Protein AF-V4A377-F1 (afdb_monomer)

Structure (mmCIF, N/CA/C/O backbone):
data_AF-V4A377-F1
#
_entry.id   AF-V4A377-F1
#
loop_
_atom_site.group_PDB
_atom_site.id
_atom_site.type_symbol
_atom_site.label_atom_id
_atom_site.label_alt_id
_atom_site.label_comp_id
_atom_site.label_asym_id
_atom_site.label_entity_id
_atom_site.label_seq_id
_atom_site.pdbx_PDB_ins_code
_atom_site.Cartn_x
_atom_site.Cartn_y
_atom_site.Cartn_z
_atom_site.occupancy
_atom_site.B_iso_or_equiv
_atom_site.auth_seq_id
_atom_site.auth_comp_id
_atom_site.auth_asym_id
_atom_site.auth_atom_id
_atom_site.pdbx_PDB_model_num
ATOM 1 N N . MET A 1 1 ? 48.666 31.584 -7.921 1.00 54.31 1 MET A N 1
ATOM 2 C CA . MET A 1 1 ? 50.015 31.845 -7.358 1.00 54.31 1 MET A CA 1
ATOM 3 C C . MET A 1 1 ? 50.424 33.333 -7.419 1.00 54.31 1 MET A C 1
ATOM 5 O O . MET A 1 1 ? 51.593 33.627 -7.594 1.00 54.31 1 MET A O 1
ATOM 9 N N . ASN A 1 2 ? 49.502 34.284 -7.195 1.00 49.69 2 ASN A N 1
ATOM 10 C CA . ASN A 1 2 ? 49.826 35.721 -7.065 1.00 49.69 2 ASN A CA 1
ATOM 11 C C . ASN A 1 2 ? 49.189 36.402 -5.831 1.00 49.69 2 ASN A C 1
ATOM 13 O O . ASN A 1 2 ? 49.461 37.567 -5.582 1.00 49.69 2 ASN A O 1
ATOM 17 N N . GLU A 1 3 ? 48.431 35.682 -4.994 1.00 48.03 3 GLU A N 1
ATOM 18 C CA . GLU A 1 3 ? 47.852 36.238 -3.751 1.00 48.03 3 GLU A CA 1
ATOM 19 C C . GLU A 1 3 ? 48.694 35.988 -2.489 1.00 48.03 3 GLU A C 1
ATOM 21 O O . GLU A 1 3 ? 48.478 36.624 -1.462 1.00 48.03 3 GLU A O 1
ATOM 26 N N . ILE A 1 4 ? 49.712 35.124 -2.554 1.00 55.25 4 ILE A N 1
ATOM 27 C CA . ILE A 1 4 ? 50.586 34.836 -1.398 1.00 55.25 4 ILE A CA 1
ATOM 28 C C . ILE A 1 4 ? 51.731 35.863 -1.283 1.00 55.25 4 ILE A C 1
ATOM 30 O O . ILE A 1 4 ? 52.321 36.028 -0.219 1.00 55.25 4 ILE A O 1
ATOM 34 N N . ARG A 1 5 ? 52.007 36.646 -2.337 1.00 51.47 5 ARG A N 1
ATOM 35 C CA . ARG A 1 5 ? 53.122 37.611 -2.352 1.00 51.47 5 ARG A CA 1
ATOM 36 C C . ARG A 1 5 ? 52.770 39.010 -1.828 1.00 51.47 5 ARG A C 1
ATOM 38 O O . ARG A 1 5 ? 53.684 39.784 -1.583 1.00 51.47 5 ARG A O 1
ATOM 45 N N . ILE A 1 6 ? 51.486 39.317 -1.614 1.00 53.59 6 ILE A N 1
ATOM 46 C CA . ILE A 1 6 ? 51.033 40.638 -1.128 1.00 53.59 6 ILE A CA 1
ATOM 47 C C . ILE A 1 6 ? 50.918 40.682 0.407 1.00 53.59 6 ILE A C 1
ATOM 49 O O . ILE A 1 6 ? 51.145 41.731 1.007 1.00 53.59 6 ILE A O 1
ATOM 53 N N . LYS A 1 7 ? 50.667 39.546 1.078 1.00 53.47 7 LYS A N 1
ATOM 54 C CA . LYS A 1 7 ? 50.626 39.508 2.554 1.00 53.47 7 LYS A CA 1
ATOM 55 C C . LYS A 1 7 ? 52.013 39.640 3.202 1.00 53.47 7 LYS A C 1
ATOM 57 O O . LYS A 1 7 ? 52.127 40.293 4.230 1.00 53.47 7 LYS A O 1
ATOM 62 N N . GLY A 1 8 ? 53.074 39.141 2.560 1.00 50.66 8 GLY A N 1
ATOM 63 C CA . GLY A 1 8 ? 54.444 39.221 3.096 1.00 50.66 8 GLY A CA 1
ATOM 64 C C . GLY A 1 8 ? 55.097 40.612 3.050 1.00 50.66 8 GLY A C 1
ATOM 65 O O . GLY A 1 8 ? 56.035 40.872 3.801 1.00 50.66 8 GLY A O 1
ATOM 66 N N . THR A 1 9 ? 54.610 41.527 2.203 1.00 54.16 9 THR A N 1
ATOM 67 C CA . THR A 1 9 ? 55.175 42.885 2.055 1.00 54.16 9 THR A CA 1
ATOM 68 C C . THR A 1 9 ? 54.474 43.953 2.895 1.00 54.16 9 THR A C 1
ATOM 70 O O . THR A 1 9 ? 55.063 45.005 3.127 1.00 54.16 9 THR A O 1
ATOM 73 N N . MET A 1 10 ? 53.256 43.709 3.398 1.00 50.56 10 MET A N 1
ATOM 74 C CA . MET A 1 10 ? 52.607 44.649 4.326 1.00 50.56 10 MET A CA 1
ATOM 75 C C . MET A 1 10 ? 53.106 44.498 5.768 1.00 50.56 10 MET A C 1
ATOM 77 O O . MET A 1 10 ? 53.280 45.504 6.453 1.00 50.56 10 MET A O 1
ATOM 81 N N . GLU A 1 11 ? 53.417 43.279 6.220 1.00 53.97 11 GLU A N 1
ATOM 82 C CA . GLU A 1 11 ? 53.974 43.070 7.568 1.00 53.97 11 GLU A CA 1
ATOM 83 C C . GLU A 1 11 ? 55.398 43.629 7.709 1.00 53.97 11 GLU A C 1
ATOM 85 O O . GLU A 1 11 ? 55.758 44.151 8.762 1.00 53.97 11 GLU A O 1
ATOM 90 N N . THR A 1 12 ? 56.189 43.640 6.632 1.00 55.03 12 THR A N 1
ATOM 91 C CA . THR A 1 12 ? 57.558 44.183 6.651 1.00 55.03 12 THR A CA 1
ATOM 92 C C . THR A 1 12 ? 57.640 45.705 6.471 1.00 55.03 12 THR A C 1
ATOM 94 O O . THR A 1 12 ? 58.653 46.298 6.843 1.00 55.03 12 THR A O 1
ATOM 97 N N . LEU A 1 13 ? 56.583 46.367 5.979 1.00 50.69 13 LEU A N 1
ATOM 98 C CA . LEU A 1 13 ? 56.498 47.837 5.921 1.00 50.69 13 LEU A CA 1
ATOM 99 C C . LEU A 1 13 ? 55.871 48.459 7.181 1.00 50.69 13 LEU A C 1
ATOM 101 O O . LEU A 1 13 ? 56.212 49.591 7.521 1.00 50.69 13 LEU A O 1
ATOM 105 N N . ALA A 1 14 ? 55.049 47.718 7.932 1.00 53.31 14 ALA A N 1
ATOM 106 C CA . ALA A 1 14 ? 54.506 48.174 9.217 1.00 53.31 14 ALA A CA 1
ATOM 107 C C . ALA A 1 14 ? 55.534 48.155 10.371 1.00 53.31 14 ALA A C 1
ATOM 109 O O . ALA A 1 14 ? 55.341 48.827 11.378 1.00 53.31 14 ALA A O 1
ATOM 110 N N . GLN A 1 15 ? 56.653 47.435 10.229 1.00 52.50 15 GLN A N 1
ATOM 111 C CA . GLN A 1 15 ? 57.696 47.338 11.263 1.00 52.50 15 GLN A CA 1
ATOM 112 C C . GLN A 1 15 ? 58.808 48.397 11.171 1.00 52.50 15 GLN A C 1
ATOM 114 O O . GLN A 1 15 ? 59.704 48.406 12.014 1.00 52.50 15 GLN A O 1
ATOM 119 N N . LYS A 1 16 ? 58.784 49.301 10.178 1.00 51.59 16 LYS A N 1
ATOM 120 C CA . LYS A 1 16 ? 59.882 50.263 9.944 1.00 51.59 16 LYS A CA 1
ATOM 121 C C . LYS A 1 16 ? 59.512 51.744 9.999 1.00 51.59 16 LYS A C 1
ATOM 123 O O . LYS A 1 16 ? 60.368 52.585 9.734 1.00 51.59 16 LYS A O 1
ATOM 128 N N . GLN A 1 17 ? 58.292 52.088 10.395 1.00 49.69 17 GLN A N 1
ATOM 129 C CA . GLN A 1 17 ? 57.905 53.471 10.671 1.00 49.69 17 GLN A CA 1
ATOM 130 C C . GLN A 1 17 ? 57.091 53.516 11.969 1.00 49.69 17 GLN A C 1
ATOM 132 O O . GLN A 1 17 ? 56.207 52.693 12.155 1.00 49.69 17 GLN A O 1
ATOM 137 N N . PHE A 1 18 ? 57.400 54.489 12.834 1.00 49.12 18 PHE A N 1
ATOM 138 C CA . PHE A 1 18 ? 56.822 54.753 14.165 1.00 49.12 18 PHE A CA 1
ATOM 139 C C . PHE A 1 18 ? 57.472 54.080 15.388 1.00 49.12 18 PHE A C 1
ATOM 141 O O . PHE A 1 18 ? 56.803 53.566 16.273 1.00 49.12 18 PHE A O 1
ATOM 148 N N . THR A 1 19 ? 58.782 54.270 15.558 1.00 51.03 19 THR A N 1
ATOM 149 C CA . THR A 1 19 ? 59.343 54.553 16.894 1.00 51.03 19 THR A CA 1
ATOM 150 C C . THR A 1 19 ? 59.377 56.068 17.113 1.00 51.03 19 THR A C 1
ATOM 152 O O . THR A 1 19 ? 60.440 56.670 17.252 1.00 51.03 19 THR A O 1
ATOM 155 N N . ARG A 1 20 ? 58.209 56.721 17.076 1.00 54.28 20 ARG A N 1
ATOM 156 C CA . ARG A 1 20 ? 58.044 58.020 17.739 1.00 54.28 20 ARG A CA 1
ATOM 157 C C . ARG A 1 20 ? 57.694 57.674 19.179 1.00 54.28 20 ARG A C 1
ATOM 159 O O . ARG A 1 20 ? 56.610 57.163 19.434 1.00 54.28 20 ARG A O 1
ATOM 166 N N . THR A 1 21 ? 58.635 57.865 20.097 1.00 53.59 21 THR A N 1
ATOM 167 C CA . THR A 1 21 ? 58.317 57.888 21.526 1.00 53.59 21 THR A CA 1
ATOM 168 C C . THR A 1 21 ? 57.253 58.966 21.723 1.00 53.59 21 THR A C 1
ATOM 170 O O . THR A 1 21 ? 57.537 60.115 21.364 1.00 53.59 21 THR A O 1
ATOM 173 N N . PRO A 1 22 ? 56.044 58.620 22.198 1.00 54.28 22 PRO A N 1
ATOM 174 C CA . PRO A 1 22 ? 55.003 59.610 22.420 1.00 54.28 22 PRO A CA 1
ATOM 175 C C . PRO A 1 22 ? 55.551 60.671 23.369 1.00 54.28 22 PRO A C 1
ATOM 177 O O . PRO A 1 22 ? 56.284 60.346 24.312 1.00 54.28 22 PRO A O 1
ATOM 180 N N . SER A 1 23 ? 55.246 61.940 23.102 1.00 58.62 23 SER A N 1
ATOM 181 C CA . SER A 1 23 ? 55.572 63.000 24.058 1.00 58.62 23 SER A CA 1
ATOM 182 C C . SER A 1 23 ? 54.939 62.650 25.415 1.00 58.62 23 SER A C 1
ATOM 184 O O . SER A 1 23 ? 53.958 61.900 25.482 1.00 58.62 23 SER A O 1
ATOM 186 N N . SER A 1 24 ? 55.491 63.144 26.528 1.00 68.38 24 SER A N 1
ATOM 187 C CA . SER A 1 24 ? 54.938 62.842 27.860 1.00 68.38 24 SER A CA 1
ATOM 188 C C . SER A 1 24 ? 53.442 63.170 27.962 1.00 68.38 24 SER A C 1
ATOM 190 O O . SER A 1 24 ? 52.718 62.489 28.681 1.00 68.38 24 SER A O 1
ATOM 192 N N . GLU A 1 25 ? 52.977 64.159 27.198 1.00 69.56 25 GLU A N 1
ATOM 193 C CA . GLU A 1 25 ? 51.569 64.546 27.089 1.00 69.56 25 GLU A CA 1
ATOM 194 C C . GLU A 1 25 ? 50.725 63.496 26.344 1.00 69.56 25 GLU A C 1
ATOM 196 O O . GLU A 1 25 ? 49.698 63.069 26.869 1.00 69.56 25 GLU A O 1
ATOM 201 N N . GLU A 1 26 ? 51.190 62.976 25.199 1.00 73.06 26 GLU A N 1
ATOM 202 C CA . GLU A 1 26 ? 50.501 61.905 24.451 1.00 73.06 26 GLU A CA 1
ATOM 203 C C . GLU A 1 26 ? 50.406 60.598 25.257 1.00 73.06 26 GLU A C 1
ATOM 205 O O . GLU A 1 26 ? 49.448 59.834 25.126 1.00 73.06 26 GLU A O 1
ATOM 210 N N . SER A 1 27 ? 51.394 60.311 26.109 1.00 76.69 27 SER A N 1
ATOM 211 C CA . SER A 1 27 ? 51.372 59.133 26.986 1.00 76.69 27 SER A CA 1
ATOM 212 C C . SER A 1 27 ? 50.291 59.244 28.071 1.00 76.69 27 SER A C 1
ATOM 214 O O . SER A 1 27 ? 49.548 58.288 28.315 1.00 76.69 27 SER A O 1
ATOM 216 N N . ILE A 1 28 ? 50.151 60.428 28.680 1.00 81.44 28 ILE A N 1
ATOM 217 C CA . ILE A 1 28 ? 49.119 60.709 29.689 1.00 81.44 28 ILE A CA 1
ATOM 218 C C . ILE A 1 28 ? 47.727 60.667 29.049 1.00 81.44 28 ILE A C 1
ATOM 220 O O . ILE A 1 28 ? 46.819 60.034 29.592 1.00 81.44 28 ILE A O 1
ATOM 224 N N . GLU A 1 29 ? 47.561 61.264 27.868 1.00 83.69 29 GLU A N 1
ATOM 225 C CA . GLU A 1 29 ? 46.294 61.244 27.135 1.00 83.69 29 GLU A CA 1
ATOM 226 C C . GLU A 1 29 ? 45.882 59.817 26.743 1.00 83.69 29 GLU A C 1
ATOM 228 O O . GLU A 1 29 ? 44.745 59.406 26.990 1.00 83.69 29 GLU A O 1
ATOM 233 N N . ASN A 1 30 ? 46.822 59.005 26.249 1.00 83.75 30 ASN A N 1
ATOM 234 C CA . ASN A 1 30 ? 46.576 57.593 25.955 1.00 83.75 30 ASN A CA 1
ATOM 235 C C . ASN A 1 30 ? 46.220 56.777 27.205 1.00 83.75 30 ASN A C 1
ATOM 237 O O . ASN A 1 30 ? 45.394 55.865 27.125 1.00 83.75 30 ASN A O 1
ATOM 241 N N . SER A 1 31 ? 46.813 57.087 28.360 1.00 86.12 31 SER A N 1
ATOM 242 C CA . SER A 1 31 ? 46.456 56.446 29.629 1.00 86.12 31 SER A CA 1
ATOM 243 C C . SER A 1 31 ? 45.020 56.781 30.041 1.00 86.12 31 SER A C 1
ATOM 245 O O . SER A 1 31 ? 44.250 55.876 30.359 1.00 86.12 31 SER A O 1
ATOM 247 N N . MET A 1 32 ? 44.622 58.055 29.956 1.00 90.12 32 MET A N 1
ATOM 248 C CA . MET A 1 32 ? 43.248 58.483 30.248 1.00 90.12 32 MET A CA 1
ATOM 249 C C . MET A 1 32 ? 42.231 57.875 29.274 1.00 90.12 32 MET A C 1
ATOM 251 O O . MET A 1 32 ? 41.129 57.500 29.673 1.00 90.12 32 MET A O 1
ATOM 255 N N . LEU A 1 33 ? 42.580 57.756 27.990 1.00 91.38 33 LEU A N 1
ATOM 256 C CA . LEU A 1 33 ? 41.726 57.104 26.996 1.00 91.38 33 LEU A CA 1
ATOM 257 C C . LEU A 1 33 ? 41.567 55.609 27.278 1.00 91.38 33 LEU A C 1
ATOM 259 O O . LEU A 1 33 ? 40.454 55.096 27.185 1.00 91.38 33 LEU A O 1
ATOM 263 N N . LYS A 1 34 ? 42.640 54.914 27.675 1.00 91.00 34 LYS A N 1
ATOM 264 C CA . LYS A 1 34 ? 42.566 53.506 28.093 1.00 91.00 34 LYS A CA 1
ATOM 265 C C . LYS A 1 34 ? 41.655 53.327 29.302 1.00 91.00 34 LYS A C 1
ATOM 267 O O . LYS A 1 34 ? 40.799 52.450 29.273 1.00 91.00 34 LYS A O 1
ATOM 272 N N . GLU A 1 35 ? 41.784 54.178 30.317 1.00 93.44 35 GLU A N 1
ATOM 273 C CA . GLU A 1 35 ? 40.909 54.147 31.492 1.00 93.44 35 GLU A CA 1
ATOM 274 C C . GLU A 1 35 ? 39.441 54.392 31.111 1.00 93.44 35 GLU A C 1
ATOM 276 O O . GLU A 1 35 ? 38.558 53.639 31.519 1.00 93.44 35 GLU A O 1
ATOM 281 N N . LYS A 1 36 ? 39.163 55.378 30.246 1.00 94.69 36 LYS A N 1
ATOM 282 C CA . LYS A 1 36 ? 37.811 55.616 29.711 1.00 94.69 36 LYS A CA 1
ATOM 283 C C . LYS A 1 36 ? 37.273 54.412 28.940 1.00 94.69 36 LYS A C 1
ATOM 285 O O . LYS A 1 36 ? 36.106 54.073 29.107 1.00 94.69 36 LYS A O 1
ATOM 290 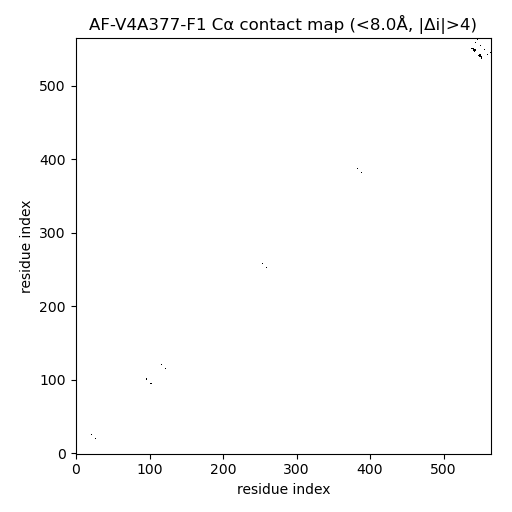N N . ILE A 1 37 ? 38.095 53.757 28.120 1.00 93.94 37 ILE A N 1
ATOM 291 C CA . ILE A 1 37 ? 37.701 52.553 27.377 1.00 93.94 37 ILE A CA 1
ATOM 292 C C . ILE A 1 37 ? 37.381 51.404 28.337 1.00 93.94 37 ILE A C 1
ATOM 294 O O . ILE A 1 37 ? 36.368 50.735 28.147 1.00 93.94 37 ILE A O 1
ATOM 298 N N . GLU A 1 38 ? 38.190 51.177 29.373 1.00 93.56 38 GLU A N 1
ATOM 299 C CA . GLU A 1 38 ? 37.915 50.139 30.376 1.00 93.56 38 GLU A CA 1
ATOM 300 C C . GLU A 1 38 ? 36.647 50.445 31.184 1.00 93.56 38 GLU A C 1
ATOM 302 O O . GLU A 1 38 ? 35.808 49.561 31.370 1.00 93.56 38 GLU A O 1
ATOM 307 N N . ASN A 1 39 ? 36.424 51.708 31.555 1.00 94.19 39 ASN A N 1
ATOM 308 C CA . ASN A 1 39 ? 35.178 52.140 32.191 1.00 94.19 39 ASN A CA 1
ATOM 309 C C . ASN A 1 39 ? 33.965 51.924 31.269 1.00 94.19 39 ASN A C 1
ATOM 311 O O . ASN A 1 39 ? 32.943 51.398 31.707 1.00 94.19 39 ASN A O 1
ATOM 315 N N . LEU A 1 40 ? 34.076 52.247 29.975 1.00 94.81 40 LEU A N 1
ATOM 316 C CA . LEU A 1 40 ? 33.018 51.987 28.992 1.00 94.81 40 LEU A CA 1
ATOM 317 C C . LEU A 1 40 ? 32.760 50.487 28.806 1.00 94.81 40 LEU A C 1
ATOM 319 O O . LEU A 1 40 ? 31.603 50.076 28.745 1.00 94.81 40 LEU A O 1
ATOM 323 N N . LYS A 1 41 ? 33.802 49.647 28.771 1.00 94.12 41 LYS A N 1
ATOM 324 C CA . LYS A 1 41 ? 33.652 48.182 28.732 1.00 94.12 41 LYS A CA 1
ATOM 325 C C . LYS A 1 41 ? 32.922 47.661 29.966 1.00 94.12 41 LYS A C 1
ATOM 327 O O . LYS A 1 41 ? 32.068 46.784 29.832 1.00 94.12 41 LYS A O 1
ATOM 332 N N . LEU A 1 42 ? 33.233 48.192 31.150 1.00 95.12 42 LEU A N 1
ATOM 333 C CA . LEU A 1 42 ? 32.555 47.820 32.389 1.00 95.12 42 LEU A CA 1
ATOM 334 C C . LEU A 1 42 ? 31.069 48.194 32.341 1.00 95.12 42 LEU A C 1
ATOM 336 O O . LEU A 1 42 ? 30.231 47.349 32.650 1.00 95.12 42 LEU A O 1
ATOM 340 N N . VAL A 1 43 ? 30.739 49.409 31.888 1.00 95.69 43 VAL A N 1
ATOM 341 C CA . VAL A 1 43 ? 29.347 49.858 31.714 1.00 95.69 43 VAL A CA 1
ATOM 342 C C . VAL A 1 43 ? 28.613 48.978 30.702 1.00 95.69 43 VAL A C 1
ATOM 344 O O . VAL A 1 43 ? 27.533 48.488 31.008 1.00 95.69 43 VAL A O 1
ATOM 347 N N . ILE A 1 44 ? 29.214 48.682 29.543 1.00 93.56 44 ILE A N 1
ATOM 348 C CA . ILE A 1 44 ? 28.622 47.780 28.538 1.00 93.56 44 ILE A CA 1
ATOM 349 C C . ILE A 1 44 ? 28.369 46.393 29.136 1.00 93.56 44 ILE A C 1
ATOM 351 O O . ILE A 1 44 ? 27.304 45.813 28.930 1.00 93.56 44 ILE A O 1
ATOM 355 N N . LYS A 1 45 ? 29.319 45.855 29.910 1.00 95.50 45 LYS A N 1
ATOM 356 C CA . LYS A 1 45 ? 29.159 44.559 30.580 1.00 95.50 45 LYS A CA 1
ATOM 357 C C . LYS A 1 45 ? 28.007 44.585 31.586 1.00 95.50 45 LYS A C 1
ATOM 359 O O . LYS A 1 45 ? 27.210 43.651 31.598 1.00 95.50 45 LYS A O 1
ATOM 364 N N . GLN A 1 46 ? 27.897 45.640 32.391 1.00 94.75 46 GLN A N 1
ATOM 365 C CA . GLN A 1 46 ? 26.799 45.814 33.345 1.00 94.75 46 GLN A CA 1
ATOM 366 C C . GLN A 1 46 ? 25.447 45.962 32.635 1.00 94.75 46 GLN A C 1
ATOM 368 O O . GLN A 1 46 ? 24.488 45.294 33.016 1.00 94.75 46 GLN A O 1
ATOM 373 N N . SER A 1 47 ? 25.367 46.757 31.565 1.00 93.25 47 SER A N 1
ATOM 374 C CA . SER A 1 47 ? 24.150 46.895 30.756 1.00 93.25 47 SER A CA 1
ATOM 375 C C . SER A 1 47 ? 23.746 45.579 30.090 1.00 93.25 47 SER A C 1
ATOM 377 O O . SER A 1 47 ? 22.567 45.241 30.087 1.00 93.25 47 SER A O 1
ATOM 379 N N . ASN A 1 48 ? 24.701 44.789 29.591 1.00 93.12 48 ASN A N 1
ATOM 380 C CA . ASN A 1 48 ? 24.413 43.464 29.033 1.00 93.12 48 ASN A CA 1
ATOM 381 C C . ASN A 1 48 ? 23.886 42.495 30.101 1.00 93.12 48 ASN A C 1
ATOM 383 O O . ASN A 1 48 ? 22.901 41.806 29.861 1.00 93.12 48 ASN A O 1
ATOM 387 N N . GLN A 1 49 ? 24.472 42.493 31.303 1.00 95.62 49 GLN A N 1
ATOM 388 C CA . GLN A 1 49 ? 23.961 41.696 32.425 1.00 95.62 49 GLN A CA 1
AT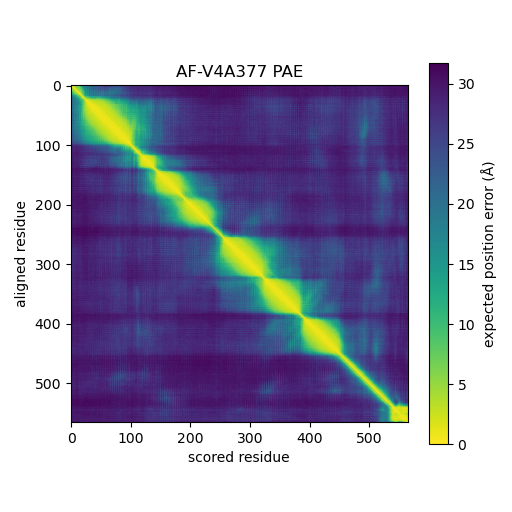OM 389 C C . GLN A 1 49 ? 22.537 42.109 32.829 1.00 95.62 49 GLN A C 1
ATOM 391 O O . GLN A 1 49 ? 21.708 41.251 33.130 1.00 95.62 49 GLN A O 1
ATOM 396 N N . GLN A 1 50 ? 22.234 43.411 32.812 1.00 96.44 50 GLN A N 1
ATOM 397 C CA . GLN A 1 50 ? 20.879 43.911 33.050 1.00 96.44 50 GLN A CA 1
ATOM 398 C C . GLN A 1 50 ? 19.913 43.463 31.948 1.00 96.44 50 GLN A C 1
ATOM 400 O O . GLN A 1 50 ? 18.833 42.971 32.263 1.00 96.44 50 GLN A O 1
ATOM 405 N N . LEU A 1 51 ? 20.307 43.553 30.674 1.00 94.50 51 LEU A N 1
ATOM 406 C CA . LEU A 1 51 ? 19.493 43.079 29.550 1.00 94.50 51 LEU A CA 1
ATOM 407 C C . LEU A 1 51 ? 19.198 41.579 29.639 1.00 94.50 51 LEU A C 1
ATOM 409 O O . LEU A 1 51 ? 18.066 41.167 29.391 1.00 94.50 51 LEU A O 1
ATOM 413 N N . ASP A 1 52 ? 20.179 40.761 30.017 1.00 93.94 52 ASP A N 1
ATOM 414 C CA . ASP A 1 52 ? 19.977 39.321 30.185 1.00 93.94 52 ASP A CA 1
ATOM 415 C C . ASP A 1 52 ? 19.054 39.008 31.371 1.00 93.94 52 ASP A C 1
ATOM 417 O O . ASP A 1 52 ? 18.168 38.159 31.255 1.00 93.94 52 ASP A O 1
ATOM 421 N N . SER A 1 53 ? 19.187 39.741 32.481 1.00 95.12 53 SER A N 1
ATOM 422 C CA . SER A 1 53 ? 18.274 39.643 33.628 1.00 95.12 53 SER A CA 1
ATOM 423 C C . SER A 1 53 ? 16.831 39.989 33.242 1.00 95.12 53 SER A C 1
ATOM 425 O O . SER A 1 53 ? 15.908 39.230 33.543 1.00 95.12 53 SER A O 1
ATOM 427 N N . GLU A 1 54 ? 16.619 41.081 32.501 1.00 95.62 54 GLU A N 1
ATOM 428 C CA . GLU A 1 54 ? 15.286 41.469 32.025 1.00 95.62 54 GLU A CA 1
ATOM 429 C C . GLU A 1 54 ? 14.718 40.471 31.006 1.00 95.62 54 GLU A C 1
ATOM 431 O O . GLU A 1 54 ? 13.536 40.135 31.064 1.00 95.62 54 GLU A O 1
ATOM 436 N N . ARG A 1 55 ? 15.548 39.893 30.128 1.00 95.12 55 ARG A N 1
ATOM 437 C CA . ARG A 1 55 ? 15.119 38.811 29.222 1.00 95.12 55 ARG A CA 1
ATOM 438 C C . ARG A 1 55 ? 14.635 37.577 29.978 1.00 95.12 55 ARG A C 1
ATOM 440 O O . ARG A 1 55 ? 13.647 36.970 29.569 1.00 95.12 55 ARG A O 1
ATOM 447 N N . ILE A 1 56 ? 15.309 37.199 31.065 1.00 94.25 56 ILE A N 1
ATOM 448 C CA . ILE A 1 56 ? 14.874 36.083 31.918 1.00 94.25 56 ILE A CA 1
ATOM 449 C C . ILE A 1 56 ? 13.532 36.416 32.580 1.00 94.25 56 ILE A C 1
ATOM 451 O O . ILE A 1 56 ? 12.630 35.578 32.570 1.00 94.25 56 ILE A O 1
ATOM 455 N N . LYS A 1 57 ? 13.360 37.642 33.095 1.00 95.62 57 LYS A N 1
ATOM 456 C CA . LYS A 1 57 ? 12.087 38.084 33.688 1.00 95.62 57 LYS A CA 1
ATOM 457 C C . LYS A 1 57 ? 10.942 38.060 32.678 1.00 95.62 57 LYS A C 1
ATOM 459 O O . LYS A 1 57 ? 9.878 37.547 33.008 1.00 95.62 57 LYS A O 1
ATOM 464 N N . ILE A 1 58 ? 11.163 38.540 31.452 1.00 95.75 58 ILE A N 1
ATOM 465 C CA . ILE A 1 58 ? 10.159 38.509 30.376 1.00 95.75 58 ILE A CA 1
ATOM 466 C C . ILE A 1 58 ? 9.730 37.067 30.085 1.00 95.75 58 ILE A C 1
ATOM 468 O O . ILE A 1 58 ? 8.537 36.778 30.120 1.00 95.75 58 ILE A O 1
ATOM 472 N N . LYS A 1 59 ? 10.679 36.136 29.916 1.00 93.19 59 LYS A N 1
ATOM 473 C CA . LYS A 1 59 ? 10.365 34.707 29.724 1.00 93.19 59 LYS A CA 1
ATOM 474 C C . LYS A 1 59 ? 9.591 34.108 30.904 1.00 93.19 59 LYS A C 1
ATOM 476 O O . LYS A 1 59 ? 8.699 33.280 30.712 1.00 93.19 59 LYS A O 1
ATOM 481 N N . GLY A 1 60 ? 9.914 34.528 32.128 1.00 94.94 60 GLY A N 1
ATOM 482 C CA . GLY A 1 60 ? 9.166 34.153 33.329 1.00 94.94 60 GLY A CA 1
ATOM 483 C C . GLY A 1 60 ? 7.715 34.638 33.282 1.00 94.94 60 GLY A C 1
ATOM 484 O O . GLY A 1 60 ? 6.798 33.853 33.516 1.00 94.94 60 GLY A O 1
ATOM 485 N N . VAL A 1 61 ? 7.492 35.901 32.907 1.00 96.25 61 VAL A N 1
ATOM 486 C CA . VAL A 1 61 ? 6.148 36.484 32.750 1.00 96.25 61 VAL A CA 1
ATOM 487 C C . VAL A 1 61 ? 5.365 35.797 31.629 1.00 96.25 61 VAL A C 1
ATOM 489 O O . VAL A 1 61 ? 4.187 35.498 31.815 1.00 96.25 61 VAL A O 1
ATOM 492 N N . GLU A 1 62 ? 5.998 35.484 30.497 1.00 92.75 62 GLU A N 1
ATOM 493 C CA . GLU A 1 62 ? 5.378 34.730 29.397 1.00 92.75 62 GLU A CA 1
ATOM 494 C C . GLU A 1 62 ? 4.927 33.337 29.856 1.00 92.75 62 GLU A C 1
ATOM 496 O O . GLU A 1 62 ? 3.798 32.927 29.584 1.00 92.75 62 GLU A O 1
ATOM 501 N N . THR A 1 63 ? 5.769 32.639 30.624 1.00 94.56 63 THR A N 1
ATOM 502 C CA . THR A 1 63 ? 5.447 31.313 31.173 1.00 94.56 63 THR A CA 1
ATOM 503 C C . THR A 1 63 ? 4.263 31.383 32.138 1.00 94.56 63 THR A C 1
ATOM 505 O O . THR A 1 63 ? 3.320 30.604 32.016 1.00 94.56 63 THR A O 1
ATOM 508 N N . VAL A 1 64 ? 4.261 32.351 33.063 1.00 94.25 64 VAL A N 1
ATOM 509 C CA . VAL A 1 64 ? 3.143 32.561 34.000 1.00 94.25 64 VAL A CA 1
ATOM 510 C C . VAL A 1 64 ? 1.862 32.944 33.258 1.00 94.25 64 VAL A C 1
ATOM 512 O O . VAL A 1 64 ? 0.787 32.465 33.607 1.00 94.25 64 VAL A O 1
ATOM 515 N N . THR A 1 65 ? 1.960 33.757 32.206 1.00 95.25 65 THR A N 1
ATOM 516 C CA . THR A 1 65 ? 0.805 34.135 31.377 1.00 95.25 65 THR A CA 1
ATOM 517 C C . THR A 1 65 ? 0.208 32.919 30.673 1.00 95.25 65 THR A C 1
ATOM 519 O O . THR A 1 65 ? -1.014 32.781 30.632 1.00 95.25 65 THR A O 1
ATOM 522 N N . LYS A 1 66 ? 1.051 32.009 30.170 1.00 92.75 66 LYS A N 1
ATOM 523 C CA . LYS A 1 66 ? 0.603 30.760 29.548 1.00 92.75 66 LYS A CA 1
ATOM 524 C C . LYS A 1 66 ? -0.101 29.840 30.553 1.00 92.75 66 LYS A C 1
ATOM 526 O O . LYS A 1 66 ? -1.215 29.412 30.280 1.00 92.75 66 LYS A O 1
ATOM 531 N N . LEU A 1 67 ? 0.484 29.624 31.734 1.00 92.81 67 LEU A N 1
ATOM 532 C CA . LEU A 1 67 ? -0.143 28.834 32.807 1.00 92.81 67 LEU A CA 1
ATOM 533 C C . LEU A 1 67 ? -1.480 29.441 33.264 1.00 92.81 67 LEU A C 1
ATOM 535 O O . LEU A 1 67 ? -2.452 28.737 33.536 1.00 92.81 67 LEU A O 1
ATOM 539 N N . LEU A 1 68 ? -1.560 30.770 33.322 1.00 94.75 68 LEU A N 1
ATOM 540 C CA . LEU A 1 68 ? -2.797 31.471 33.655 1.00 94.75 68 LEU A CA 1
ATOM 541 C C . LEU A 1 68 ? -3.871 31.287 32.569 1.00 94.75 68 LEU A C 1
ATOM 543 O O . LEU A 1 68 ? -5.059 31.228 32.882 1.00 94.75 68 LEU A O 1
ATOM 547 N N . GLN A 1 69 ? -3.477 31.176 31.301 1.00 95.06 69 GLN A N 1
ATOM 548 C CA . GLN A 1 69 ? -4.401 30.853 30.217 1.00 95.06 69 GLN A CA 1
ATOM 549 C C . GLN A 1 69 ? -4.888 29.399 30.303 1.00 95.06 69 GLN A C 1
ATOM 551 O O . GLN A 1 69 ? -6.094 29.173 30.266 1.00 95.06 69 GLN A O 1
ATOM 556 N N . GLU A 1 70 ? -3.984 28.440 30.512 1.00 91.19 70 GLU A N 1
ATOM 557 C CA . GLU A 1 70 ? -4.320 27.014 30.669 1.00 91.19 70 GLU A CA 1
ATOM 558 C C . GLU A 1 70 ? -5.298 26.795 31.842 1.00 91.19 70 GLU A C 1
ATOM 560 O O . GLU A 1 70 ? -6.351 26.181 31.675 1.00 91.19 70 GLU A O 1
ATOM 565 N N . THR A 1 71 ? -5.044 27.419 32.997 1.00 92.81 71 THR A N 1
ATOM 566 C CA . THR A 1 71 ? -5.952 27.348 34.162 1.00 92.81 71 THR A CA 1
ATOM 567 C C . THR A 1 71 ? -7.321 27.995 33.919 1.00 92.81 71 THR A C 1
ATOM 569 O O . THR A 1 71 ? -8.328 27.539 34.467 1.00 92.81 71 THR A O 1
ATOM 572 N N . ARG A 1 72 ? -7.415 29.046 33.089 1.00 95.44 72 ARG A N 1
ATOM 573 C CA . ARG A 1 72 ? -8.713 29.621 32.681 1.00 95.44 72 ARG A CA 1
ATOM 574 C C . ARG A 1 72 ? -9.507 28.660 31.804 1.00 95.44 72 ARG A C 1
ATOM 576 O O . ARG A 1 72 ? -10.722 28.551 31.984 1.00 95.44 72 ARG A O 1
ATOM 583 N N . ASP A 1 73 ? -8.835 27.970 30.892 1.00 91.94 73 ASP A N 1
ATOM 584 C CA . ASP A 1 73 ? -9.464 27.005 29.994 1.00 91.94 73 ASP A CA 1
ATOM 585 C C . ASP A 1 73 ? -9.943 25.760 30.777 1.00 91.94 73 ASP A C 1
ATOM 587 O O . ASP A 1 73 ? -11.078 25.302 30.596 1.00 91.94 73 ASP A O 1
ATOM 591 N N . GLU A 1 74 ? -9.163 25.282 31.754 1.00 91.94 74 GLU A N 1
ATOM 592 C CA . GLU A 1 74 ? -9.567 24.238 32.716 1.00 91.94 74 GLU A CA 1
ATOM 593 C C . GLU A 1 74 ? -10.771 24.655 33.579 1.00 91.94 74 GLU A C 1
ATOM 595 O O . GLU A 1 74 ? -11.716 23.887 33.793 1.00 91.94 74 GLU A O 1
ATOM 600 N N . LEU A 1 75 ? -10.796 25.905 34.048 1.00 92.44 75 LEU A N 1
ATOM 601 C CA . LEU A 1 75 ? -11.927 26.422 34.817 1.00 92.44 75 LEU A CA 1
ATOM 602 C C . LEU A 1 75 ? -13.194 26.496 33.954 1.00 92.44 75 LEU A C 1
ATOM 604 O O . LEU A 1 75 ? -14.284 26.143 34.413 1.00 92.44 75 LEU A O 1
ATOM 608 N N . GLN A 1 76 ? -13.067 26.895 32.687 1.00 92.75 76 GLN A N 1
ATOM 609 C CA . GLN A 1 76 ? -14.192 26.948 31.758 1.00 92.75 76 GLN A CA 1
ATOM 610 C C . GLN A 1 76 ? -14.736 25.549 31.431 1.00 92.75 76 GLN A C 1
ATOM 612 O O . GLN A 1 76 ? -15.957 25.363 31.368 1.00 92.75 76 GLN A O 1
ATOM 617 N N . THR A 1 77 ? -13.864 24.561 31.224 1.00 90.19 77 THR A N 1
ATOM 618 C CA . THR A 1 77 ? -14.270 23.168 30.969 1.00 90.19 77 THR A CA 1
ATOM 619 C C . THR A 1 77 ? -14.960 22.560 32.189 1.00 90.19 77 THR A C 1
ATOM 621 O O . THR A 1 77 ? -16.072 22.042 32.056 1.00 90.19 77 THR A O 1
ATOM 624 N N . THR A 1 78 ? -14.398 22.740 33.386 1.00 91.12 78 THR A N 1
ATOM 625 C CA . THR A 1 78 ? -15.013 22.305 34.652 1.00 91.12 78 THR A CA 1
ATOM 626 C C . THR A 1 78 ? -16.370 22.978 34.878 1.00 91.12 78 THR A C 1
ATOM 628 O O . THR A 1 78 ? -17.342 22.333 35.274 1.00 91.12 78 THR A O 1
ATOM 631 N N . GLN A 1 79 ? -16.504 24.270 34.558 1.00 94.62 79 GLN A N 1
ATOM 632 C CA . GLN A 1 79 ? -17.782 24.976 34.671 1.00 94.62 79 GLN A CA 1
ATOM 633 C C . GLN A 1 79 ? -18.834 24.448 33.682 1.00 94.62 79 GLN A C 1
ATOM 635 O O . GLN A 1 79 ? -20.013 24.359 34.035 1.00 94.62 79 GLN A O 1
ATOM 640 N N . LYS A 1 80 ? -18.437 24.072 32.458 1.00 91.69 80 LYS A N 1
ATOM 641 C CA . LYS A 1 80 ? -19.334 23.409 31.495 1.00 91.69 80 LYS A CA 1
ATOM 642 C C . LYS A 1 80 ? -19.784 22.039 32.009 1.00 91.69 80 LYS A C 1
ATOM 644 O O . LYS A 1 80 ? -20.976 21.750 31.943 1.00 91.69 80 LYS A O 1
ATOM 649 N N . GLN A 1 81 ? -18.870 21.239 32.564 1.00 90.25 81 GLN A N 1
ATOM 650 C CA . GLN A 1 81 ? -19.198 19.943 33.169 1.00 90.25 81 GLN A CA 1
ATOM 651 C C . GLN A 1 81 ? -20.162 20.095 34.348 1.00 90.25 81 GLN A C 1
ATOM 653 O O . GLN A 1 81 ? -21.176 19.402 34.397 1.00 90.25 81 GLN A O 1
ATOM 658 N N . LYS A 1 82 ? -19.917 21.062 35.243 1.00 92.06 82 LYS A N 1
ATOM 659 C CA . LYS A 1 82 ? -20.829 21.387 36.347 1.00 92.06 82 LYS A CA 1
ATOM 660 C C . LYS A 1 82 ? -22.237 21.711 35.842 1.00 92.06 82 LYS A C 1
ATOM 662 O O . LYS A 1 82 ? -23.194 21.121 36.326 1.00 92.06 82 LYS A O 1
ATOM 667 N N . ARG A 1 83 ? -22.374 22.585 34.836 1.00 92.31 83 ARG A N 1
ATOM 668 C CA . ARG A 1 83 ? -23.687 22.927 34.253 1.00 92.31 83 ARG A CA 1
ATOM 669 C C . ARG A 1 83 ? -24.375 21.721 33.608 1.00 92.31 83 ARG A C 1
ATOM 671 O O . ARG A 1 83 ? -25.591 21.594 33.710 1.00 92.31 83 ARG A O 1
ATOM 678 N N . ALA A 1 84 ? -23.618 20.842 32.950 1.00 88.00 84 ALA A N 1
ATOM 679 C CA . ALA A 1 84 ? -24.157 19.618 32.361 1.00 88.00 84 ALA A CA 1
ATOM 680 C C . ALA A 1 84 ? -24.673 18.647 33.437 1.00 88.00 84 ALA A C 1
ATOM 682 O O . ALA A 1 84 ? -25.772 18.113 33.297 1.00 88.00 84 ALA A O 1
ATOM 683 N N . LEU A 1 85 ? -23.926 18.473 34.532 1.00 88.56 85 LEU A N 1
ATOM 684 C CA . LEU A 1 85 ? -24.352 17.667 35.677 1.00 88.56 85 LEU A CA 1
ATOM 685 C C . LEU A 1 85 ? -25.562 18.282 36.389 1.00 88.56 85 LEU A C 1
ATOM 687 O O . LEU A 1 85 ? -26.510 17.564 36.676 1.00 88.56 85 LEU A O 1
ATOM 691 N N . GLU A 1 86 ? -25.593 19.599 36.607 1.00 91.56 86 GLU A N 1
ATOM 692 C CA . GLU A 1 86 ? -26.758 20.300 37.170 1.00 91.56 86 GLU A CA 1
ATOM 693 C C . GLU A 1 86 ? -28.008 20.122 36.292 1.00 91.56 86 GLU A C 1
ATOM 695 O O . GLU A 1 86 ? -29.099 19.868 36.804 1.00 91.56 86 GLU A O 1
ATOM 700 N N . ALA A 1 87 ? -27.860 20.192 34.964 1.00 86.25 87 ALA A N 1
ATOM 701 C CA . ALA A 1 87 ? -28.952 19.929 34.030 1.00 86.25 87 ALA A CA 1
ATOM 702 C C . ALA A 1 87 ? -29.415 18.462 34.072 1.00 86.25 87 ALA A C 1
ATOM 704 O O . ALA A 1 87 ? -30.619 18.202 34.039 1.00 86.25 87 ALA A O 1
ATOM 705 N N . ALA A 1 88 ? -28.484 17.508 34.183 1.00 81.19 88 ALA A N 1
ATOM 706 C CA . ALA A 1 88 ? -28.798 16.089 34.330 1.00 81.19 88 ALA A CA 1
ATOM 707 C C . ALA A 1 88 ? -29.525 15.805 35.652 1.00 81.19 88 ALA A C 1
ATOM 709 O O . ALA A 1 88 ? -30.554 15.135 35.643 1.00 81.19 88 ALA A O 1
ATOM 710 N N . VAL A 1 89 ? -29.053 16.375 36.766 1.00 83.31 89 VAL A N 1
ATOM 711 C CA . VAL A 1 89 ? -29.713 16.294 38.077 1.00 83.31 89 VAL A CA 1
ATOM 712 C C . VAL A 1 89 ? -31.123 16.866 37.991 1.00 83.31 89 VAL A C 1
ATOM 714 O O . VAL A 1 89 ? -32.065 16.194 38.394 1.00 83.31 89 VAL A O 1
ATOM 717 N N . LYS A 1 90 ? -31.307 18.044 37.384 1.00 84.25 90 LYS A N 1
ATOM 718 C CA . LYS A 1 90 ? -32.636 18.645 37.206 1.00 84.25 90 LYS A CA 1
ATOM 719 C C . LYS A 1 90 ? -33.563 17.784 36.337 1.00 84.25 90 LYS A C 1
ATOM 721 O O . LYS A 1 90 ? -34.755 17.693 36.617 1.00 84.25 90 LYS A O 1
ATOM 726 N N . ASN A 1 91 ? -33.035 17.141 35.292 1.00 81.44 91 ASN A N 1
ATOM 727 C CA . ASN A 1 91 ? -33.799 16.206 34.460 1.00 81.44 91 ASN A CA 1
ATOM 728 C C . ASN A 1 91 ? -34.220 14.968 35.266 1.00 81.44 91 ASN A C 1
ATOM 730 O O . ASN A 1 91 ? -35.388 14.587 35.240 1.00 81.44 91 ASN A O 1
ATOM 734 N N . LEU A 1 92 ? -33.296 14.380 36.029 1.00 83.12 92 LEU A N 1
ATOM 735 C CA . LEU A 1 92 ? -33.582 13.241 36.899 1.00 83.12 92 LEU A CA 1
ATOM 736 C C . LEU A 1 92 ? -34.607 13.598 37.979 1.00 83.12 92 LEU A C 1
ATOM 738 O O . LEU A 1 92 ? -35.570 12.857 38.139 1.00 83.12 92 LEU A O 1
ATOM 742 N N . GLN A 1 93 ? -34.466 14.752 38.634 1.00 83.94 93 GLN A N 1
ATOM 743 C CA . GLN A 1 93 ? -35.457 15.280 39.576 1.00 83.94 93 GLN A CA 1
ATOM 744 C C . GLN A 1 93 ? -36.828 15.416 38.906 1.00 83.94 93 GLN A C 1
ATOM 746 O O . GLN A 1 93 ? -37.795 14.837 39.381 1.00 83.94 93 GLN A O 1
ATOM 751 N N . SER A 1 94 ? -36.906 16.044 37.727 1.00 79.31 94 SER A N 1
ATOM 752 C CA . SER A 1 94 ? -38.166 16.145 36.979 1.00 79.31 94 SER A CA 1
ATOM 753 C C . SER A 1 94 ? -38.774 14.777 36.649 1.00 79.31 94 SER A C 1
ATOM 755 O O . SER A 1 94 ? -39.994 14.623 36.710 1.00 79.31 94 SER A O 1
ATOM 757 N N . ARG A 1 95 ? -37.955 13.771 36.314 1.00 78.38 95 ARG A N 1
ATOM 758 C CA . ARG A 1 95 ? -38.423 12.397 36.075 1.00 78.38 95 ARG A CA 1
ATOM 759 C C . ARG A 1 95 ? -38.915 11.723 37.354 1.00 78.38 95 ARG A C 1
ATOM 761 O O . ARG A 1 95 ? -39.875 10.960 37.272 1.00 78.38 95 ARG A O 1
ATOM 768 N N . LEU A 1 96 ? -38.291 11.974 38.503 1.00 78.50 96 LEU A N 1
ATOM 769 C CA . LEU A 1 96 ? -38.757 11.469 39.797 1.00 78.50 96 LEU A CA 1
ATOM 770 C C . LEU A 1 96 ? -40.131 12.057 40.134 1.00 78.50 96 LEU A C 1
ATOM 772 O O . LEU A 1 96 ? -41.066 11.289 40.370 1.00 78.50 96 LEU A O 1
ATOM 776 N N . THR A 1 97 ? -40.291 13.378 40.005 1.00 76.81 97 THR A N 1
ATOM 777 C CA . THR A 1 97 ? -41.570 14.062 40.236 1.00 76.81 97 THR A CA 1
ATOM 778 C C . THR A 1 97 ? -42.677 13.527 39.314 1.00 76.81 97 THR A C 1
ATOM 780 O O . THR A 1 97 ? -43.783 13.250 39.773 1.00 76.81 97 THR A O 1
ATOM 783 N N . ILE A 1 98 ? -42.389 13.306 38.019 1.00 77.25 98 ILE A N 1
ATOM 784 C CA . ILE A 1 98 ? -43.353 12.727 37.056 1.00 77.25 98 ILE A CA 1
ATOM 785 C C . ILE A 1 98 ? -43.806 11.322 37.479 1.00 77.25 98 ILE A C 1
ATOM 787 O O . ILE A 1 98 ? -44.967 10.966 37.293 1.00 77.25 98 ILE A O 1
ATOM 791 N N . ASN A 1 99 ? -42.913 10.526 38.068 1.00 76.69 99 ASN A N 1
ATOM 792 C CA . ASN A 1 99 ? -43.231 9.175 38.532 1.00 76.69 99 ASN A CA 1
ATOM 793 C C . ASN A 1 99 ? -43.816 9.145 39.954 1.00 76.69 99 ASN A C 1
ATOM 795 O O . ASN A 1 99 ? -43.911 8.072 40.544 1.00 76.69 99 ASN A O 1
ATOM 799 N N . SER A 1 100 ? -44.239 10.296 40.497 1.00 80.31 100 SER A N 1
ATOM 800 C CA . SER A 1 100 ? -44.795 10.417 41.855 1.00 80.31 100 SER A CA 1
ATOM 801 C C . SER A 1 100 ? -43.849 9.912 42.952 1.00 80.31 100 SER A C 1
ATOM 803 O O . SER A 1 100 ? -44.297 9.489 44.017 1.00 80.31 100 SER A O 1
ATOM 805 N N . LEU A 1 101 ? -42.540 9.950 42.695 1.00 72.31 101 LEU A N 1
ATOM 806 C CA . LEU A 1 101 ? -41.528 9.680 43.706 1.00 72.31 101 LEU A CA 1
ATOM 807 C C . LEU A 1 101 ? -41.212 10.994 44.431 1.00 72.31 101 LEU A C 1
ATOM 809 O O . LEU A 1 101 ? -41.075 12.023 43.766 1.00 72.31 101 LEU A O 1
ATOM 813 N N . PRO A 1 102 ? -41.131 10.992 45.773 1.00 68.69 102 PRO A N 1
ATOM 814 C CA . PRO A 1 102 ? -40.829 12.205 46.518 1.00 68.69 102 PRO A CA 1
ATOM 815 C C . PRO A 1 102 ? -39.443 12.745 46.135 1.00 68.69 102 PRO A C 1
ATOM 817 O O . PRO A 1 102 ? -38.490 11.982 46.002 1.00 68.69 102 PRO A O 1
ATOM 820 N N . ASP A 1 103 ? -39.322 14.068 45.993 1.00 59.72 103 ASP A N 1
ATOM 821 C CA . ASP A 1 103 ? -38.060 14.745 45.635 1.00 59.72 103 ASP A CA 1
ATOM 822 C C . ASP A 1 103 ? -36.949 14.561 46.702 1.00 59.72 103 ASP A C 1
ATOM 824 O O . ASP A 1 103 ? -35.786 14.857 46.439 1.00 59.72 103 ASP A O 1
ATOM 828 N N . ASP A 1 104 ? -37.299 14.027 47.879 1.00 60.47 104 ASP A N 1
ATOM 829 C CA . ASP A 1 104 ? -36.423 13.783 49.036 1.00 60.47 104 ASP A CA 1
ATOM 830 C C . ASP A 1 104 ? -35.840 12.353 49.102 1.00 60.47 104 ASP A C 1
ATOM 832 O O . ASP A 1 104 ? -35.297 11.941 50.132 1.00 60.47 104 ASP A O 1
ATOM 836 N N . VAL A 1 105 ? -35.930 11.563 48.022 1.00 58.84 105 VAL A N 1
ATOM 837 C CA . VAL A 1 105 ? -35.296 10.232 47.970 1.00 58.84 105 VAL A CA 1
ATOM 838 C C . VAL A 1 105 ? -33.772 10.390 47.918 1.00 58.84 105 VAL A C 1
ATOM 840 O O . VAL A 1 105 ? -33.153 10.505 46.862 1.00 58.84 105 VAL A O 1
ATOM 843 N N . THR A 1 106 ? -33.157 10.373 49.097 1.00 53.91 106 THR A N 1
ATOM 844 C CA . THR A 1 106 ? -31.724 10.150 49.277 1.00 53.91 106 THR A CA 1
ATOM 845 C C . THR A 1 106 ? -31.460 8.661 49.099 1.00 53.91 106 THR A C 1
ATOM 847 O O . THR A 1 106 ? -31.644 7.874 50.022 1.00 53.91 106 THR A O 1
ATOM 850 N N . LEU A 1 107 ? -31.064 8.265 47.887 1.00 56.72 107 LEU A N 1
ATOM 851 C CA . LEU A 1 107 ? -30.545 6.920 47.641 1.00 56.72 107 LEU A CA 1
ATOM 852 C C . LEU A 1 107 ? -29.283 6.743 48.491 1.00 56.72 107 LEU A C 1
ATOM 854 O O . LEU A 1 107 ? -28.307 7.474 48.300 1.00 56.72 107 LEU A O 1
ATOM 858 N N . GLN A 1 108 ? -29.304 5.811 49.445 1.00 54.12 108 GLN A N 1
ATOM 859 C CA . GLN A 1 108 ? -28.072 5.412 50.115 1.00 54.12 108 GLN A CA 1
ATOM 860 C C . GLN A 1 108 ? -27.194 4.645 49.120 1.00 54.12 108 GLN A C 1
ATOM 862 O O . GLN A 1 108 ? -27.691 4.052 48.165 1.00 54.12 108 GLN A O 1
ATOM 867 N N . GLU A 1 109 ? -25.879 4.642 49.348 1.00 48.31 109 GLU A N 1
ATOM 868 C CA . GLU A 1 109 ? -24.842 4.106 48.442 1.00 48.31 109 GLU A CA 1
ATOM 869 C C . GLU A 1 109 ? -25.035 2.617 48.054 1.00 48.31 109 GLU A C 1
ATOM 871 O O . GLU A 1 109 ? -24.360 2.123 47.157 1.00 48.31 109 GLU A O 1
ATOM 876 N N . ASN A 1 110 ? -25.993 1.917 48.678 1.00 50.22 110 ASN A N 1
ATOM 877 C CA . ASN A 1 110 ? -26.312 0.504 48.459 1.00 50.22 110 ASN A CA 1
ATOM 878 C C . ASN A 1 110 ? -27.778 0.224 48.063 1.00 50.22 110 ASN A C 1
ATOM 880 O O . ASN A 1 110 ? -28.170 -0.943 47.999 1.00 50.22 110 ASN A O 1
ATOM 884 N N . ASP A 1 111 ? -28.596 1.244 47.789 1.00 44.12 111 ASP A N 1
ATOM 885 C CA . ASP A 1 111 ? -29.987 1.021 47.381 1.00 44.12 111 ASP A CA 1
ATOM 886 C C . ASP A 1 111 ? -30.067 0.663 45.889 1.00 44.12 111 ASP A C 1
ATOM 888 O O . ASP A 1 111 ? -29.894 1.498 44.997 1.00 44.12 111 ASP A O 1
ATOM 892 N N . VAL A 1 112 ? -30.347 -0.612 45.602 1.00 46.22 112 VAL A N 1
ATOM 893 C CA . VAL A 1 112 ? -30.561 -1.117 44.239 1.00 46.22 112 VAL A CA 1
ATOM 894 C C . VAL A 1 112 ? -31.937 -0.665 43.748 1.00 46.22 112 VAL A C 1
ATOM 896 O O . VAL A 1 112 ? -32.951 -1.335 43.946 1.00 46.22 112 VAL A O 1
ATOM 899 N N . TYR A 1 113 ? -31.982 0.493 43.089 1.00 49.19 113 TYR A N 1
ATOM 900 C CA . TYR A 1 113 ? -33.187 0.969 42.418 1.00 49.19 113 TYR A CA 1
ATOM 901 C C . TYR A 1 113 ? -33.411 0.198 41.110 1.00 49.19 113 TYR A C 1
ATOM 903 O O . TYR A 1 113 ? -32.783 0.468 40.083 1.00 49.19 113 TYR A O 1
ATOM 911 N N . VAL A 1 114 ? -34.341 -0.757 41.127 1.00 50.19 114 VAL A N 1
ATOM 912 C CA . VAL A 1 114 ? -34.852 -1.380 39.901 1.00 50.19 114 VAL A CA 1
ATOM 913 C C . VAL A 1 114 ? -35.895 -0.438 39.310 1.00 50.19 114 VAL A C 1
ATOM 915 O O . VAL A 1 114 ? -37.033 -0.379 39.773 1.00 50.19 114 VAL A O 1
ATOM 918 N N . ALA A 1 115 ? -35.502 0.331 38.292 1.00 50.09 115 ALA A N 1
ATOM 919 C CA . ALA A 1 115 ? -36.420 1.204 37.575 1.00 50.09 115 ALA A CA 1
ATOM 920 C C . ALA A 1 115 ? -37.566 0.371 36.987 1.00 50.09 115 ALA A C 1
ATOM 922 O O . ALA A 1 115 ? -37.380 -0.363 36.014 1.00 50.09 115 ALA A O 1
ATOM 923 N N . SER A 1 116 ? -38.761 0.485 37.571 1.00 52.97 116 SER A N 1
ATOM 924 C CA . SER A 1 116 ? -39.957 -0.041 36.926 1.00 52.97 116 SER A CA 1
ATOM 925 C C . SER A 1 116 ? -40.108 0.661 35.572 1.00 52.97 116 SER A C 1
ATOM 927 O O . SER A 1 116 ? -40.012 1.887 35.464 1.00 52.97 116 SER A O 1
ATOM 929 N N . LEU A 1 117 ? -40.230 -0.135 34.506 1.00 60.88 117 LEU A N 1
ATOM 930 C CA . LEU A 1 117 ? -40.402 0.360 33.142 1.00 60.88 117 LEU A CA 1
ATOM 931 C C . LEU A 1 117 ? -41.613 1.289 33.122 1.00 60.88 117 LEU A C 1
ATOM 933 O O . LEU A 1 117 ? -42.725 0.854 33.427 1.00 60.88 117 LEU A O 1
ATOM 937 N N . CYS A 1 118 ? -41.403 2.565 32.781 1.00 67.12 118 CYS A N 1
ATOM 938 C CA . CYS A 1 118 ? -42.515 3.501 32.770 1.00 67.12 118 CYS A CA 1
ATOM 939 C C . CYS A 1 118 ? -43.564 3.019 31.744 1.00 67.12 118 CYS A C 1
ATOM 941 O O . CYS A 1 118 ? -43.191 2.510 30.675 1.00 67.12 118 CYS A O 1
ATOM 943 N N . PRO A 1 119 ? -44.869 3.168 32.032 1.00 68.69 119 PRO A N 1
ATOM 944 C CA . PRO A 1 119 ? -45.937 2.693 31.151 1.00 68.69 119 PRO A CA 1
ATOM 945 C C . PRO A 1 119 ? -45.794 3.192 29.705 1.00 68.69 119 PRO A C 1
ATOM 947 O O . PRO A 1 119 ? -46.059 2.452 28.760 1.00 68.69 119 PRO A O 1
ATOM 950 N N . GLN A 1 120 ? -45.271 4.411 29.527 1.00 69.56 120 GLN A N 1
ATOM 951 C CA . GLN A 1 120 ? -45.016 5.008 28.216 1.00 69.56 120 GLN A CA 1
ATOM 952 C C . GLN A 1 120 ? -43.937 4.261 27.419 1.00 69.56 120 GLN A C 1
ATOM 954 O O . GLN A 1 120 ? -44.071 4.080 26.209 1.00 69.56 120 GLN A O 1
ATOM 959 N N . THR A 1 121 ? -42.865 3.805 28.075 1.00 71.06 121 THR A N 1
ATOM 960 C CA . THR A 1 121 ? -41.813 3.006 27.432 1.00 71.06 121 THR A CA 1
ATOM 961 C C . THR A 1 121 ? -42.358 1.648 27.013 1.00 71.06 121 THR A C 1
ATOM 963 O O . THR A 1 121 ? -42.065 1.192 25.910 1.00 71.06 121 THR A O 1
ATOM 966 N N . LEU A 1 122 ? -43.201 1.030 27.843 1.00 77.88 122 LEU A N 1
ATOM 967 C CA . LEU A 1 122 ? -43.837 -0.245 27.521 1.00 77.88 122 LEU A CA 1
ATOM 968 C C . LEU A 1 122 ? -44.782 -0.119 26.311 1.00 77.88 122 LEU A C 1
ATOM 970 O O . LEU A 1 122 ? -44.767 -0.957 25.411 1.00 77.88 122 LEU A O 1
ATOM 974 N N . GLU A 1 123 ? -45.553 0.968 26.245 1.00 79.62 123 GLU A N 1
ATOM 975 C CA . GLU A 1 123 ? -46.445 1.266 25.122 1.00 79.62 123 GLU A CA 1
ATOM 976 C C . GLU A 1 123 ? -45.671 1.585 23.827 1.00 79.62 123 GLU A C 1
ATOM 978 O O . GLU A 1 123 ? -46.045 1.140 22.738 1.00 79.62 123 GLU A O 1
ATOM 983 N N . ASN A 1 124 ? -44.554 2.311 23.926 1.00 79.56 124 ASN A N 1
ATOM 984 C CA . ASN A 1 124 ? -43.686 2.600 22.782 1.00 79.56 124 ASN A CA 1
ATOM 985 C C . ASN A 1 124 ? -42.998 1.335 22.256 1.00 79.56 124 ASN A C 1
ATOM 987 O O . ASN A 1 124 ? -42.974 1.115 21.046 1.00 79.56 124 ASN A O 1
ATOM 991 N N . LEU A 1 125 ? -42.512 0.470 23.151 1.00 79.75 125 LEU A N 1
ATOM 992 C CA . LEU A 1 125 ? -41.946 -0.828 22.782 1.00 79.75 125 LEU A CA 1
ATOM 993 C C . LEU A 1 125 ? -42.996 -1.729 22.132 1.00 79.75 125 LEU A C 1
ATOM 995 O O . LEU A 1 125 ? -42.697 -2.377 21.136 1.00 79.75 125 LEU A O 1
ATOM 999 N N . SER A 1 126 ? -44.231 -1.735 22.640 1.00 84.31 126 SER A N 1
ATOM 1000 C CA . SER A 1 126 ? -45.356 -2.456 22.032 1.00 84.31 126 SER A CA 1
ATOM 1001 C C . SER A 1 126 ? -45.626 -1.987 20.596 1.00 84.31 126 SER A C 1
ATOM 1003 O O . SER A 1 126 ? -45.661 -2.806 19.672 1.00 84.31 126 SER A O 1
ATOM 1005 N N . ARG A 1 127 ? -45.730 -0.667 20.378 1.00 90.12 127 ARG A N 1
ATOM 1006 C CA . ARG A 1 127 ? -45.931 -0.082 19.041 1.00 90.12 127 ARG A CA 1
ATOM 1007 C C . ARG A 1 127 ? -44.789 -0.410 18.085 1.00 90.12 127 ARG A C 1
ATOM 1009 O O . ARG A 1 127 ? -45.043 -0.793 16.943 1.00 90.12 127 ARG A O 1
ATOM 1016 N N . GLU A 1 128 ? -43.550 -0.313 18.551 1.00 84.56 128 GLU A N 1
ATOM 1017 C CA . GLU A 1 128 ? -42.381 -0.615 17.728 1.00 84.56 128 GLU A CA 1
ATOM 1018 C C . GLU A 1 128 ? -42.290 -2.108 17.392 1.00 84.56 128 GLU A C 1
ATOM 1020 O O . GLU A 1 128 ? -41.980 -2.468 16.261 1.00 84.56 128 GLU A O 1
ATOM 1025 N N . ASN A 1 129 ? -42.667 -2.994 18.317 1.00 87.19 129 ASN A N 1
ATOM 1026 C CA . ASN A 1 129 ? -42.720 -4.434 18.061 1.00 87.19 129 ASN A CA 1
ATOM 1027 C C . ASN A 1 129 ? -43.748 -4.778 16.969 1.00 87.19 129 ASN A C 1
ATOM 1029 O O . ASN A 1 129 ? -43.475 -5.584 16.080 1.00 87.19 129 ASN A O 1
ATOM 1033 N N . VAL A 1 130 ? -44.914 -4.121 16.978 1.00 92.75 130 VAL A N 1
ATOM 1034 C CA . VAL A 1 130 ? -45.914 -4.252 15.904 1.00 92.75 130 VAL A CA 1
ATOM 1035 C C . VAL A 1 130 ? -45.369 -3.717 14.576 1.00 92.75 130 VAL A C 1
ATOM 1037 O O . VAL A 1 130 ? -45.510 -4.378 13.544 1.00 92.75 130 VAL A O 1
ATOM 1040 N N . ARG A 1 131 ? -44.693 -2.560 14.586 1.00 93.81 131 ARG A N 1
ATOM 1041 C CA . ARG A 1 131 ? -44.064 -1.981 13.389 1.00 93.81 131 ARG A CA 1
ATOM 1042 C C . ARG A 1 131 ? -43.010 -2.916 12.794 1.00 93.81 131 ARG A C 1
ATOM 1044 O O . ARG A 1 131 ? -43.030 -3.162 11.590 1.00 93.81 131 ARG A O 1
ATOM 1051 N N . LEU A 1 132 ? -42.131 -3.471 13.630 1.00 85.81 132 LEU A N 1
ATOM 1052 C CA . LEU A 1 132 ? -41.073 -4.395 13.224 1.00 85.81 132 LEU A CA 1
ATOM 1053 C C . LEU A 1 132 ? -41.635 -5.714 12.694 1.00 85.81 132 LEU A C 1
ATOM 1055 O O . LEU A 1 132 ? -41.155 -6.191 11.671 1.00 85.81 132 LEU A O 1
ATOM 1059 N N . LYS A 1 133 ? -42.687 -6.271 13.311 1.00 84.19 133 LYS A N 1
ATOM 1060 C CA . LYS A 1 133 ? -43.389 -7.453 12.779 1.00 84.19 133 LYS A CA 1
ATOM 1061 C C . LYS A 1 133 ? -43.978 -7.196 11.393 1.00 84.19 133 LYS A C 1
ATOM 1063 O O . LYS A 1 133 ? -43.834 -8.035 10.507 1.00 84.19 133 LYS A O 1
ATOM 1068 N N . ASN A 1 134 ? -44.575 -6.025 11.177 1.00 81.94 134 ASN A N 1
ATOM 1069 C CA . ASN A 1 134 ? -45.098 -5.641 9.865 1.00 81.94 134 ASN A CA 1
ATOM 1070 C C . ASN A 1 134 ? -43.979 -5.456 8.831 1.00 81.94 134 ASN A C 1
ATOM 1072 O O . ASN A 1 134 ? -44.123 -5.909 7.698 1.00 81.94 134 ASN A O 1
ATOM 1076 N N . LEU A 1 135 ? -42.848 -4.859 9.221 1.00 80.62 135 LEU A N 1
ATOM 1077 C CA . LEU A 1 135 ? -41.670 -4.738 8.356 1.00 80.62 135 LEU A CA 1
ATOM 1078 C C . LEU A 1 135 ? -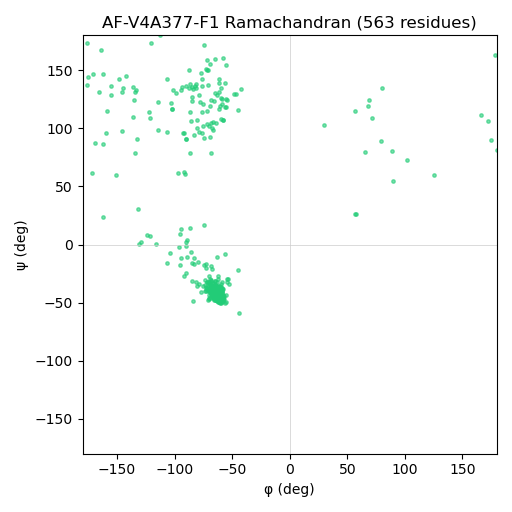41.072 -6.106 8.009 1.00 80.62 135 LEU A C 1
ATOM 1080 O O . LEU A 1 135 ? -40.715 -6.343 6.863 1.00 80.62 135 LEU A O 1
ATOM 1084 N N . LEU A 1 136 ? -41.010 -7.027 8.972 1.00 75.19 136 LEU A N 1
ATOM 1085 C CA . LEU A 1 136 ? -40.556 -8.402 8.761 1.00 75.19 136 LEU A CA 1
ATOM 1086 C C . LEU A 1 136 ? -41.482 -9.171 7.820 1.00 75.19 136 LEU A C 1
ATOM 1088 O O . LEU A 1 136 ? -40.994 -9.908 6.970 1.00 75.19 136 LEU A O 1
ATOM 1092 N N . HIS A 1 137 ? -42.798 -8.980 7.910 1.00 74.38 137 HIS A N 1
ATOM 1093 C CA . HIS A 1 137 ? -43.733 -9.563 6.946 1.00 74.38 137 HIS A CA 1
ATOM 1094 C C . HIS A 1 137 ? -43.642 -8.925 5.555 1.00 74.38 137 HIS A C 1
ATOM 1096 O O . HIS A 1 137 ? -43.787 -9.629 4.558 1.00 74.38 137 HIS A O 1
ATOM 1102 N N . GLN A 1 138 ? -43.343 -7.628 5.461 1.00 69.75 138 GLN A N 1
ATOM 1103 C CA . GLN A 1 138 ? -43.106 -6.960 4.178 1.00 69.75 138 GLN A CA 1
ATOM 1104 C C . GLN A 1 138 ? -41.766 -7.372 3.541 1.00 69.75 138 GLN A C 1
ATOM 1106 O O . GLN A 1 138 ? -41.709 -7.578 2.332 1.00 69.75 138 GLN A O 1
ATOM 1111 N N . CYS A 1 139 ? -40.711 -7.571 4.336 1.00 57.41 139 CYS A N 1
ATOM 1112 C CA . CYS A 1 139 ? -39.405 -8.033 3.859 1.00 57.41 139 CYS A CA 1
ATOM 1113 C C . CYS A 1 139 ? -39.359 -9.549 3.596 1.00 57.41 139 CYS A C 1
ATOM 1115 O O . CYS A 1 139 ? -38.702 -9.986 2.654 1.00 57.41 139 CYS A O 1
ATOM 1117 N N . GLY A 1 140 ? -40.076 -10.358 4.383 1.00 56.44 140 GLY A N 1
ATOM 1118 C CA . GLY A 1 140 ? -40.099 -11.822 4.268 1.00 56.44 140 GLY A CA 1
ATOM 1119 C C . GLY A 1 140 ? -40.758 -12.343 2.988 1.00 56.44 140 GLY A C 1
ATOM 1120 O O . GLY A 1 140 ? -40.445 -13.444 2.549 1.00 56.44 140 GLY A O 1
ATOM 1121 N N . ASN A 1 141 ? -41.600 -11.529 2.346 1.00 55.28 141 ASN A N 1
ATOM 1122 C CA . ASN A 1 141 ? -42.192 -11.832 1.040 1.00 55.28 141 ASN A CA 1
ATOM 1123 C C . ASN A 1 141 ? -41.419 -11.208 -0.142 1.00 55.28 141 ASN A C 1
ATOM 1125 O O . ASN A 1 141 ? -41.816 -11.404 -1.288 1.00 55.28 141 ASN A O 1
ATOM 1129 N N . GLY A 1 142 ? -40.348 -10.442 0.117 1.00 54.41 142 GLY A N 1
ATOM 1130 C CA . GLY A 1 142 ? -39.666 -9.609 -0.883 1.00 54.41 142 GLY A CA 1
ATOM 1131 C C . GLY A 1 142 ? -38.306 -10.114 -1.372 1.00 54.41 142 GLY A C 1
ATOM 1132 O O . GLY A 1 142 ? -37.850 -9.668 -2.421 1.00 54.41 142 GLY A O 1
ATOM 1133 N N . VAL A 1 143 ? -37.658 -11.053 -0.674 1.00 53.62 143 VAL A N 1
ATOM 1134 C CA . VAL A 1 143 ? -36.477 -11.746 -1.220 1.00 53.62 143 VAL A CA 1
ATOM 1135 C C . VAL A 1 143 ? -36.985 -12.931 -2.033 1.00 53.62 143 VAL A C 1
ATOM 1137 O O . VAL A 1 143 ? -37.059 -14.063 -1.557 1.00 53.62 143 VAL A O 1
ATOM 1140 N N . GLU A 1 144 ? -37.450 -12.637 -3.249 1.00 60.78 144 GLU A N 1
ATOM 1141 C CA . GLU A 1 144 ? -37.956 -13.645 -4.171 1.00 60.78 144 GLU A CA 1
ATOM 1142 C C . GLU A 1 144 ? -36.880 -14.719 -4.386 1.00 60.78 144 GLU A C 1
ATOM 1144 O O . GLU A 1 144 ? -35.780 -14.439 -4.856 1.00 60.78 144 GLU A O 1
ATOM 1149 N N . VAL A 1 145 ? -37.236 -15.982 -4.148 1.00 61.00 145 VAL A N 1
ATOM 1150 C CA . VAL A 1 145 ? -36.491 -17.190 -4.565 1.00 61.00 145 VAL A CA 1
ATOM 1151 C C . VAL A 1 145 ? -36.006 -17.103 -6.029 1.00 61.00 145 VAL A C 1
ATOM 1153 O O . VAL A 1 145 ? -35.025 -17.732 -6.413 1.00 61.00 145 VAL A O 1
ATOM 1156 N N . LYS A 1 146 ? -36.647 -16.258 -6.847 1.00 63.91 146 LYS A N 1
ATOM 1157 C CA . LYS A 1 146 ? -36.233 -15.925 -8.212 1.00 63.91 146 LYS A CA 1
ATOM 1158 C C . LYS A 1 146 ? -34.862 -15.256 -8.300 1.00 63.91 146 LYS A C 1
ATOM 1160 O O . LYS A 1 146 ? -34.151 -15.530 -9.258 1.00 63.91 146 LYS A O 1
ATOM 1165 N N . ASP A 1 147 ? -34.480 -14.401 -7.356 1.00 69.88 147 ASP A N 1
ATOM 1166 C CA . ASP A 1 147 ? -33.174 -13.737 -7.402 1.00 69.88 147 ASP A CA 1
ATOM 1167 C C . ASP A 1 147 ? -32.053 -14.696 -7.000 1.00 69.88 147 ASP A C 1
ATOM 1169 O O . ASP A 1 147 ? -31.010 -14.704 -7.644 1.00 69.88 147 ASP A O 1
ATOM 1173 N N . LEU A 1 148 ? -32.303 -15.597 -6.044 1.00 74.69 148 LEU A N 1
ATOM 1174 C CA . LEU A 1 148 ? -31.389 -16.705 -5.743 1.00 74.69 148 LEU A CA 1
ATOM 1175 C C . LEU A 1 148 ? -31.211 -17.639 -6.948 1.00 74.69 148 LEU A C 1
ATOM 1177 O O . LEU A 1 148 ? -30.082 -18.002 -7.265 1.00 74.69 148 LEU A O 1
ATOM 1181 N N . ASN A 1 149 ? -32.289 -17.954 -7.671 1.00 75.69 149 ASN A N 1
ATOM 1182 C CA . ASN A 1 149 ? -32.200 -18.757 -8.893 1.00 75.69 149 ASN A CA 1
ATOM 1183 C C . ASN A 1 149 ? -31.425 -18.033 -10.008 1.00 75.69 149 ASN A C 1
ATOM 1185 O O . ASN A 1 149 ? -30.583 -18.650 -10.646 1.00 75.69 149 ASN A O 1
ATOM 1189 N N . LYS A 1 150 ? -31.614 -16.717 -10.191 1.00 81.25 150 LYS A N 1
ATOM 1190 C CA . LYS A 1 150 ? -30.800 -15.931 -11.141 1.00 81.25 150 LYS A CA 1
ATOM 1191 C C . LYS A 1 150 ? -29.322 -15.926 -10.757 1.00 81.25 150 LYS A C 1
ATOM 1193 O O . LYS A 1 150 ? -28.469 -16.013 -11.635 1.00 81.25 150 LYS A O 1
ATOM 1198 N N . PHE A 1 151 ? -29.005 -15.812 -9.465 1.00 79.12 151 PHE A N 1
ATOM 1199 C CA . PHE A 1 151 ? -27.620 -15.899 -9.008 1.00 79.12 151 PHE A CA 1
ATOM 1200 C C . PHE A 1 151 ? -27.036 -17.288 -9.272 1.00 79.12 151 PHE A C 1
ATOM 1202 O O . PHE A 1 151 ? -25.910 -17.382 -9.759 1.00 79.12 151 PHE A O 1
ATOM 1209 N N . GLN A 1 152 ? -27.809 -18.350 -9.048 1.00 87.00 152 GLN A N 1
ATOM 1210 C CA . GLN A 1 152 ? -27.390 -19.710 -9.371 1.00 87.00 152 GLN A CA 1
ATOM 1211 C C . GLN A 1 152 ? -27.130 -19.889 -10.877 1.00 87.00 152 GLN A C 1
ATOM 1213 O O . GLN A 1 152 ? -26.068 -20.384 -11.246 1.00 87.00 152 GLN A O 1
ATOM 1218 N N . ASP A 1 153 ? -28.012 -19.377 -11.739 1.00 89.88 153 ASP A N 1
ATOM 1219 C CA . ASP A 1 153 ? -27.820 -19.398 -13.196 1.00 89.88 153 ASP A CA 1
ATOM 1220 C C . ASP A 1 153 ? -26.539 -18.647 -13.607 1.00 89.88 153 ASP A C 1
ATOM 1222 O O . ASP A 1 153 ? -25.766 -19.122 -14.441 1.00 89.88 153 ASP A O 1
ATOM 1226 N N . THR A 1 154 ? -26.255 -17.492 -12.986 1.00 91.50 154 THR A N 1
ATOM 1227 C CA . THR A 1 154 ? -25.010 -16.753 -13.263 1.00 91.50 154 THR A CA 1
ATOM 1228 C C . THR A 1 154 ? -23.759 -17.493 -12.800 1.00 91.50 154 THR A C 1
ATOM 1230 O O . THR A 1 154 ? -22.729 -17.415 -13.469 1.00 91.50 154 THR A O 1
ATOM 1233 N N . ILE A 1 155 ? -23.829 -18.222 -11.683 1.00 89.81 155 ILE A N 1
ATOM 1234 C CA . ILE A 1 155 ? -22.722 -19.051 -11.197 1.00 89.81 155 ILE A CA 1
ATOM 1235 C C . ILE A 1 155 ? -22.454 -20.188 -12.189 1.00 89.81 155 ILE A C 1
ATOM 1237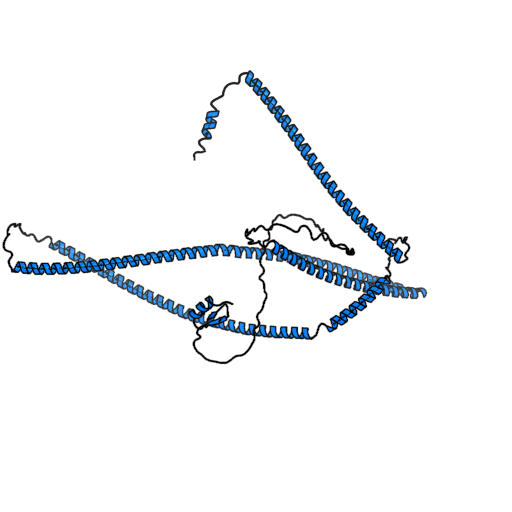 O O . ILE A 1 155 ? -21.301 -20.422 -12.555 1.00 89.81 155 ILE A O 1
ATOM 1241 N N . ASP A 1 156 ? -23.501 -20.843 -12.686 1.00 93.25 156 ASP A N 1
ATOM 1242 C CA . ASP A 1 156 ? -23.373 -21.942 -13.645 1.00 93.25 156 ASP A CA 1
ATOM 1243 C C . ASP A 1 156 ? -22.805 -21.471 -14.995 1.00 93.25 156 ASP A C 1
ATOM 1245 O O . ASP A 1 156 ? -21.943 -22.139 -15.576 1.00 93.25 156 ASP A O 1
ATOM 1249 N N . ASP A 1 157 ? -23.207 -20.293 -15.475 1.00 92.88 157 ASP A N 1
ATOM 1250 C CA . ASP A 1 157 ? -22.648 -19.692 -16.691 1.00 92.88 157 ASP A CA 1
ATOM 1251 C C . ASP A 1 157 ? -21.180 -19.273 -16.525 1.00 92.88 157 ASP A C 1
ATOM 1253 O O . ASP A 1 157 ? -20.363 -19.477 -17.432 1.00 92.88 157 ASP A O 1
ATOM 1257 N N . LEU A 1 158 ? -20.804 -18.740 -15.358 1.00 91.06 158 LEU A N 1
ATOM 1258 C CA . LEU A 1 158 ? -19.406 -18.433 -15.052 1.00 91.06 158 LEU A CA 1
ATOM 1259 C C . LEU A 1 158 ? -18.553 -19.705 -14.984 1.00 91.06 158 LEU A C 1
ATOM 1261 O O . LEU A 1 158 ? -17.459 -19.726 -15.548 1.00 91.06 158 LEU A O 1
ATOM 1265 N N . ASN A 1 159 ? -19.064 -20.786 -14.394 1.00 90.62 159 ASN A N 1
ATOM 1266 C CA . ASN A 1 159 ? -18.372 -22.076 -14.346 1.00 90.62 159 ASN A CA 1
ATOM 1267 C C . ASN A 1 159 ? -18.174 -22.683 -15.747 1.00 90.62 159 ASN A C 1
ATOM 1269 O O . ASN A 1 159 ? -17.086 -23.174 -16.069 1.00 90.62 159 ASN A O 1
ATOM 1273 N N . LYS A 1 160 ? -19.175 -22.585 -16.633 1.00 95.00 160 LYS A N 1
ATOM 1274 C CA . LYS A 1 160 ? -19.023 -22.967 -18.051 1.00 95.00 160 LYS A CA 1
ATOM 1275 C C . LYS A 1 160 ? -17.963 -22.125 -18.762 1.00 95.00 160 LYS A C 1
ATOM 1277 O O . LYS A 1 160 ? -17.195 -22.635 -19.572 1.00 95.00 160 LYS A O 1
ATOM 1282 N N . ARG A 1 161 ? -17.881 -20.828 -18.459 1.00 93.69 161 ARG A N 1
ATOM 1283 C CA . ARG A 1 161 ? -16.856 -19.959 -19.049 1.00 93.69 161 ARG A CA 1
ATOM 1284 C C . ARG A 1 161 ? -15.453 -20.302 -18.555 1.00 93.69 161 ARG A C 1
ATOM 1286 O O . ARG A 1 161 ? -14.531 -20.318 -19.364 1.00 93.69 161 ARG A O 1
ATOM 1293 N N . ILE A 1 162 ? -15.299 -20.593 -17.265 1.00 90.31 162 ILE A N 1
ATOM 1294 C CA . ILE A 1 162 ? -14.021 -21.018 -16.683 1.00 90.31 162 ILE A CA 1
ATOM 1295 C C . ILE A 1 162 ? -13.555 -22.315 -17.343 1.00 90.31 162 ILE A C 1
ATOM 1297 O O . ILE A 1 162 ? -12.435 -22.363 -17.833 1.00 90.31 162 ILE A O 1
ATOM 1301 N N . THR A 1 163 ? -14.423 -23.324 -17.441 1.00 93.19 163 THR A N 1
ATOM 1302 C CA . THR A 1 163 ? -14.072 -24.608 -18.074 1.00 93.19 163 THR A CA 1
ATOM 1303 C C . THR A 1 163 ? -13.666 -24.453 -19.542 1.00 93.19 163 THR A C 1
ATOM 1305 O O . THR A 1 163 ? -12.660 -25.028 -19.951 1.00 93.19 163 THR A O 1
ATOM 1308 N N . ASN A 1 164 ? -14.362 -23.615 -20.319 1.00 93.31 164 ASN A N 1
ATOM 1309 C CA . ASN A 1 164 ? -13.965 -23.311 -21.698 1.00 93.31 164 ASN A CA 1
ATOM 1310 C C . ASN A 1 164 ? -12.590 -22.632 -21.776 1.00 93.31 164 ASN A C 1
ATOM 1312 O O . ASN A 1 164 ? -11.765 -23.023 -22.599 1.00 93.31 164 ASN A O 1
ATOM 1316 N N . LEU A 1 165 ? -12.329 -21.648 -20.909 1.00 92.56 165 LEU A N 1
ATOM 1317 C CA . LEU A 1 165 ? -11.033 -20.968 -20.856 1.00 92.56 165 LEU A CA 1
ATOM 1318 C C . LEU A 1 165 ? -9.909 -21.912 -20.420 1.00 92.56 165 LEU A C 1
ATOM 1320 O O . LEU A 1 165 ? -8.797 -21.794 -20.921 1.00 92.56 165 LEU A O 1
ATOM 1324 N N . THR A 1 166 ? -10.179 -22.863 -19.523 1.00 92.25 166 THR A N 1
ATOM 1325 C CA . THR A 1 166 ? -9.207 -23.896 -19.141 1.00 92.25 166 THR A CA 1
ATOM 1326 C C . THR A 1 166 ? -8.845 -24.775 -20.336 1.00 92.25 166 THR A C 1
ATOM 1328 O O . THR A 1 166 ? -7.664 -24.944 -20.620 1.00 92.25 166 THR A O 1
ATOM 1331 N N . VAL A 1 167 ? -9.838 -25.254 -21.094 1.00 94.25 167 VAL A N 1
ATOM 1332 C CA . VAL A 1 167 ? -9.603 -26.064 -22.304 1.00 94.25 167 VAL A CA 1
ATOM 1333 C C . VAL A 1 167 ? -8.837 -25.277 -23.374 1.00 94.25 167 VAL A C 1
ATOM 1335 O O . VAL A 1 167 ? -7.942 -25.819 -24.021 1.00 94.25 167 VAL A O 1
ATOM 1338 N N . GLU A 1 168 ? -9.158 -23.996 -23.562 1.00 93.06 168 GLU A N 1
ATOM 1339 C CA . GLU A 1 168 ? -8.441 -23.122 -24.495 1.00 93.06 168 GLU A CA 1
ATOM 1340 C C . GLU A 1 168 ? -6.983 -22.904 -24.067 1.00 93.06 168 GLU A C 1
ATOM 1342 O O . GLU A 1 168 ? -6.075 -22.972 -24.896 1.00 93.06 168 GLU A O 1
ATOM 1347 N N . ASN A 1 169 ? -6.739 -22.712 -22.770 1.00 89.44 169 ASN A N 1
ATOM 1348 C CA . ASN A 1 169 ? -5.393 -22.547 -22.230 1.00 89.44 169 ASN A CA 1
ATOM 1349 C C . ASN A 1 169 ? -4.560 -23.828 -22.401 1.00 89.44 169 ASN A C 1
ATOM 1351 O O . ASN A 1 169 ? -3.425 -23.762 -22.868 1.00 89.44 169 ASN A O 1
ATOM 1355 N N . ASP A 1 170 ? -5.148 -24.998 -22.145 1.00 92.38 170 ASP A N 1
ATOM 1356 C CA . ASP A 1 170 ? -4.504 -26.290 -22.404 1.00 92.38 170 ASP A CA 1
ATOM 1357 C C . ASP A 1 170 ? -4.191 -26.474 -23.898 1.00 92.38 170 ASP A C 1
ATOM 1359 O O . ASP A 1 170 ? -3.135 -26.993 -24.274 1.00 92.38 170 ASP A O 1
ATOM 1363 N N . HIS A 1 171 ? -5.082 -26.021 -24.784 1.00 93.06 171 HIS A N 1
ATOM 1364 C CA . HIS A 1 171 ? -4.839 -26.055 -26.222 1.00 93.06 171 HIS A CA 1
ATOM 1365 C C . HIS A 1 171 ? -3.664 -25.154 -26.626 1.00 93.06 171 HIS A C 1
ATOM 1367 O O . HIS A 1 171 ? -2.774 -25.603 -27.352 1.00 93.06 171 HIS A O 1
ATOM 1373 N N . LEU A 1 172 ? -3.617 -23.917 -26.124 1.00 91.38 172 LEU A N 1
ATOM 1374 C CA . LEU A 1 172 ? -2.529 -22.974 -26.392 1.00 91.38 172 LEU A CA 1
ATOM 1375 C C . LEU A 1 172 ? -1.194 -23.457 -25.820 1.00 91.38 172 LEU A C 1
ATOM 1377 O O . LEU A 1 172 ? -0.178 -23.373 -26.506 1.00 91.38 172 LEU A O 1
ATOM 1381 N N . GLN A 1 173 ? -1.178 -24.028 -24.614 1.00 89.81 173 GLN A N 1
ATOM 1382 C CA . GLN A 1 173 ? 0.031 -24.627 -24.042 1.00 89.81 173 GLN A CA 1
ATOM 1383 C C . GLN A 1 173 ? 0.557 -25.778 -24.902 1.00 89.81 173 GLN A C 1
ATOM 1385 O O . GLN A 1 173 ? 1.760 -25.856 -25.157 1.00 89.81 173 GLN A O 1
ATOM 1390 N N . ASN A 1 174 ? -0.329 -26.638 -25.408 1.00 91.12 174 ASN A N 1
ATOM 1391 C CA . ASN A 1 174 ? 0.061 -27.710 -26.322 1.00 91.12 174 ASN A CA 1
ATOM 1392 C C . ASN A 1 174 ? 0.600 -27.168 -27.655 1.00 91.12 174 ASN A C 1
ATOM 1394 O O . ASN A 1 174 ? 1.598 -27.680 -28.160 1.00 91.12 174 ASN A O 1
ATOM 1398 N N . GLN A 1 175 ? -0.002 -26.111 -28.212 1.00 89.06 175 GLN A N 1
ATOM 1399 C CA . GLN A 1 175 ? 0.539 -25.448 -29.405 1.00 89.06 175 GLN A CA 1
ATOM 1400 C C . GLN A 1 175 ? 1.934 -24.867 -29.151 1.00 89.06 175 GLN A C 1
ATOM 1402 O O . GLN A 1 175 ? 2.829 -25.034 -29.978 1.00 89.06 175 GLN A O 1
ATOM 1407 N N . LEU A 1 176 ? 2.137 -24.225 -28.000 1.00 85.44 176 LEU A N 1
ATOM 1408 C CA . LEU A 1 176 ? 3.406 -23.604 -27.631 1.00 85.44 176 LEU A CA 1
ATOM 1409 C C . LEU A 1 176 ? 4.503 -24.658 -27.437 1.00 85.44 176 LEU A C 1
ATOM 1411 O O . LEU A 1 176 ? 5.616 -24.483 -27.928 1.00 85.44 176 LEU A O 1
ATOM 1415 N N . ARG A 1 177 ? 4.162 -25.797 -26.826 1.00 89.44 177 ARG A N 1
ATOM 1416 C CA . ARG A 1 177 ? 5.056 -26.955 -26.706 1.00 89.44 177 ARG A CA 1
ATOM 1417 C C . ARG A 1 177 ? 5.441 -27.526 -28.074 1.00 89.44 177 ARG A C 1
ATOM 1419 O O . ARG A 1 177 ? 6.622 -27.703 -28.348 1.00 89.44 177 ARG A O 1
ATOM 1426 N N . ASN A 1 178 ? 4.473 -27.708 -28.973 1.00 84.88 178 ASN A N 1
ATOM 1427 C CA . ASN A 1 178 ? 4.738 -28.182 -30.337 1.00 84.88 178 ASN A CA 1
ATOM 1428 C C . ASN A 1 178 ? 5.609 -27.198 -31.142 1.00 84.88 178 ASN A C 1
ATOM 1430 O O . ASN A 1 178 ? 6.458 -27.618 -31.933 1.00 84.88 178 ASN A O 1
ATOM 1434 N N . ALA A 1 179 ? 5.418 -25.890 -30.945 1.00 80.25 179 ALA A N 1
ATOM 1435 C CA . ALA A 1 179 ? 6.244 -24.859 -31.565 1.00 80.25 179 ALA A CA 1
ATOM 1436 C C . ALA A 1 179 ? 7.681 -24.876 -31.017 1.00 80.25 179 ALA A C 1
ATOM 1438 O O . ALA A 1 179 ? 8.625 -24.751 -31.794 1.00 80.25 179 ALA A O 1
ATOM 1439 N N . GLN A 1 180 ? 7.863 -25.089 -29.710 1.00 81.88 180 GLN A N 1
ATOM 1440 C CA . GLN A 1 180 ? 9.182 -25.253 -29.089 1.00 81.88 180 GLN A CA 1
ATOM 1441 C C . GLN A 1 180 ? 9.904 -26.508 -29.593 1.00 81.88 180 GLN A C 1
ATOM 1443 O O . GLN A 1 180 ? 11.077 -26.426 -29.956 1.00 81.88 180 GLN A O 1
ATOM 1448 N N . ASP A 1 181 ? 9.205 -27.639 -29.694 1.00 79.12 181 ASP A N 1
ATOM 1449 C CA . ASP A 1 181 ? 9.770 -28.884 -30.225 1.00 79.12 181 ASP A CA 1
ATOM 1450 C C . ASP A 1 181 ? 10.169 -28.736 -31.703 1.00 79.12 181 ASP A C 1
ATOM 1452 O O . ASP A 1 181 ? 11.233 -29.198 -32.123 1.00 79.12 181 ASP A O 1
ATOM 1456 N N . SER A 1 182 ? 9.363 -28.011 -32.485 1.00 72.81 182 SER A N 1
ATOM 1457 C CA . SER A 1 182 ? 9.686 -27.677 -33.877 1.00 72.81 182 SER A CA 1
ATOM 1458 C C . SER A 1 182 ? 10.897 -26.744 -33.969 1.00 72.81 182 SER A C 1
ATOM 1460 O O . SER A 1 182 ? 11.797 -26.988 -34.768 1.00 72.81 182 SER A O 1
ATOM 1462 N N . ASN A 1 183 ? 10.967 -25.709 -33.127 1.00 71.88 183 ASN A N 1
ATOM 1463 C CA . ASN A 1 183 ? 12.082 -24.762 -33.106 1.00 71.88 183 ASN A CA 1
ATOM 1464 C C . ASN A 1 183 ? 13.404 -25.435 -32.700 1.00 71.88 183 ASN A C 1
ATOM 1466 O O . ASN A 1 183 ? 14.438 -25.189 -33.314 1.00 71.88 183 ASN A O 1
ATOM 1470 N N . ASN A 1 184 ? 13.364 -26.351 -31.728 1.00 70.06 184 ASN A N 1
ATOM 1471 C CA . ASN A 1 184 ? 14.529 -27.152 -31.355 1.00 70.06 184 ASN A CA 1
ATOM 1472 C C . ASN A 1 184 ? 15.017 -28.005 -32.531 1.00 70.06 184 ASN A C 1
ATOM 1474 O O . ASN A 1 184 ? 16.218 -28.066 -32.778 1.00 70.06 184 ASN A O 1
ATOM 1478 N N . LYS A 1 185 ? 14.105 -28.603 -33.308 1.00 67.50 185 LYS A N 1
ATOM 1479 C CA . LYS A 1 185 ? 14.466 -29.389 -34.495 1.00 67.50 185 LYS A CA 1
ATOM 1480 C C . LYS A 1 185 ? 15.165 -28.545 -35.573 1.00 67.50 185 LYS A C 1
ATOM 1482 O O . LYS A 1 185 ? 16.208 -28.960 -36.071 1.00 67.50 185 LYS A O 1
ATOM 1487 N N . TYR A 1 186 ? 14.657 -27.347 -35.871 1.00 57.16 186 TYR A N 1
ATOM 1488 C CA . TYR A 1 186 ? 15.296 -26.431 -36.829 1.00 57.16 186 TYR A CA 1
ATOM 1489 C C . TYR A 1 186 ? 16.611 -25.825 -36.307 1.00 57.16 186 TYR A C 1
ATOM 1491 O O . TYR A 1 186 ? 17.499 -25.499 -37.095 1.00 57.16 186 TYR A O 1
ATOM 1499 N N . GLY A 1 187 ? 16.774 -25.701 -34.986 1.00 54.47 187 GLY A N 1
ATOM 1500 C CA . GLY A 1 187 ? 18.027 -25.268 -34.361 1.00 54.47 187 GLY A CA 1
ATOM 1501 C C . GLY A 1 187 ? 19.188 -26.235 -34.615 1.00 54.47 187 GLY A C 1
ATOM 1502 O O . GLY A 1 187 ? 20.274 -25.795 -34.989 1.00 54.47 187 GLY A O 1
ATOM 1503 N N . TYR A 1 188 ? 18.949 -27.547 -34.496 1.00 55.66 188 TYR A N 1
ATOM 1504 C CA . TYR A 1 188 ? 19.973 -28.568 -34.765 1.00 55.66 188 TYR A CA 1
ATOM 1505 C C . TYR A 1 188 ? 20.366 -28.647 -36.251 1.00 55.66 188 TYR A C 1
ATOM 1507 O O . TYR A 1 188 ? 21.542 -28.831 -36.563 1.00 55.66 188 TYR A O 1
ATOM 1515 N N . GLU A 1 189 ? 19.417 -28.459 -37.173 1.00 56.94 189 GLU A N 1
ATOM 1516 C CA . GLU A 1 189 ? 19.695 -28.470 -38.619 1.00 56.94 189 GLU A CA 1
ATOM 1517 C C . GLU A 1 189 ? 20.504 -27.234 -39.064 1.00 56.94 189 GLU A C 1
ATOM 1519 O O . GLU A 1 189 ? 21.457 -27.362 -39.833 1.00 56.94 189 GLU A O 1
ATOM 1524 N N . ASN A 1 190 ? 20.210 -26.049 -38.516 1.00 57.50 190 ASN A N 1
ATOM 1525 C CA . ASN A 1 190 ? 20.961 -24.827 -38.828 1.00 57.50 190 ASN A CA 1
ATOM 1526 C C . ASN A 1 190 ? 22.382 -24.824 -38.246 1.00 57.50 190 ASN A C 1
ATOM 1528 O O . ASN A 1 190 ? 23.294 -24.271 -38.861 1.00 57.50 190 ASN A O 1
ATOM 1532 N N . GLN A 1 191 ? 22.592 -25.456 -37.088 1.00 59.53 191 GLN A N 1
ATOM 1533 C CA . GLN A 1 191 ? 23.924 -25.580 -36.494 1.00 59.53 191 GLN A CA 1
ATOM 1534 C C . GLN A 1 191 ? 24.812 -26.531 -37.313 1.00 59.53 191 GLN A C 1
ATOM 1536 O O . GLN A 1 191 ? 25.958 -26.199 -37.601 1.00 59.53 191 GLN A O 1
ATOM 1541 N N . SER A 1 192 ? 24.244 -27.636 -37.815 1.00 65.31 192 SER A N 1
ATOM 1542 C CA . SER A 1 192 ? 24.937 -28.547 -38.736 1.00 65.31 192 SER A CA 1
ATOM 1543 C C . SER A 1 192 ? 25.318 -27.878 -40.063 1.00 65.31 192 SER A C 1
ATOM 1545 O O . SER A 1 192 ? 26.388 -28.159 -40.599 1.00 65.31 192 SER A O 1
ATOM 1547 N N . TYR A 1 193 ? 24.467 -26.999 -40.604 1.00 65.19 193 TYR A N 1
ATOM 1548 C CA . TYR A 1 193 ? 24.762 -26.274 -41.845 1.00 65.19 193 TYR A CA 1
ATOM 1549 C C . TYR A 1 193 ? 25.826 -25.181 -41.640 1.00 65.19 193 TYR A C 1
ATOM 1551 O O . TYR A 1 193 ? 26.696 -24.989 -42.490 1.00 65.19 193 TYR A O 1
ATOM 1559 N N . GLY A 1 194 ? 25.806 -24.503 -40.486 1.00 65.88 194 GLY A N 1
ATOM 1560 C CA . GLY A 1 194 ? 26.835 -23.534 -40.100 1.00 65.88 194 GLY A CA 1
ATOM 1561 C C . GLY A 1 194 ? 28.225 -24.162 -39.965 1.00 65.88 194 GLY A C 1
ATOM 1562 O O . GLY A 1 194 ? 29.197 -23.607 -40.481 1.00 65.88 194 GLY A O 1
ATOM 1563 N N . ASP A 1 195 ? 28.313 -25.344 -39.352 1.00 70.56 195 ASP A N 1
ATOM 1564 C CA . ASP A 1 195 ? 29.573 -26.087 -39.225 1.00 70.56 195 ASP A CA 1
ATOM 1565 C C . ASP A 1 195 ? 30.103 -26.548 -40.592 1.00 70.56 195 ASP A C 1
ATOM 1567 O O . ASP A 1 195 ? 31.306 -26.500 -40.850 1.00 70.56 195 ASP A O 1
ATOM 1571 N N . GLN A 1 196 ? 29.209 -26.925 -41.509 1.00 73.69 196 GLN A N 1
ATOM 1572 C CA . GLN A 1 196 ? 29.580 -27.348 -42.859 1.00 73.69 196 GLN A CA 1
ATOM 1573 C C . GLN A 1 196 ? 30.132 -26.184 -43.700 1.00 73.69 196 GLN A C 1
ATOM 1575 O O . GLN A 1 196 ? 31.188 -26.329 -44.315 1.00 73.69 196 GLN A O 1
ATOM 1580 N N . ILE A 1 197 ? 29.515 -24.998 -43.625 1.00 73.88 197 ILE A N 1
ATOM 1581 C CA . ILE A 1 197 ? 30.043 -23.769 -44.247 1.00 73.88 197 ILE A CA 1
ATOM 1582 C C . ILE A 1 197 ? 31.394 -23.371 -43.635 1.00 73.88 197 ILE A C 1
ATOM 1584 O O . ILE A 1 197 ? 32.292 -22.919 -44.346 1.00 73.88 197 ILE A O 1
ATOM 1588 N N . ALA A 1 198 ? 31.568 -23.520 -42.318 1.00 73.69 198 ALA A N 1
ATOM 1589 C CA . ALA A 1 198 ? 32.835 -23.204 -41.662 1.00 73.69 198 ALA A CA 1
ATOM 1590 C C . ALA A 1 198 ? 33.977 -24.110 -42.155 1.00 73.69 198 ALA A C 1
ATOM 1592 O O . ALA A 1 198 ? 35.089 -23.625 -42.379 1.00 73.69 198 ALA A O 1
ATOM 1593 N N . ILE A 1 199 ? 33.697 -25.398 -42.374 1.00 79.12 199 ILE A N 1
ATOM 1594 C CA . ILE A 1 199 ? 34.652 -26.359 -42.940 1.00 79.12 199 ILE A CA 1
ATOM 1595 C C . ILE A 1 199 ? 34.986 -26.007 -44.397 1.00 79.12 199 ILE A C 1
ATOM 1597 O O . ILE A 1 199 ? 36.165 -25.972 -44.752 1.00 79.12 199 ILE A O 1
ATOM 1601 N N . GLU A 1 200 ? 33.981 -25.705 -45.223 1.00 82.06 200 GLU A N 1
ATOM 1602 C CA . GLU A 1 200 ? 34.177 -25.320 -46.629 1.00 82.06 200 GLU A CA 1
ATOM 1603 C C . GLU A 1 200 ? 35.009 -24.034 -46.751 1.00 82.06 200 GLU A C 1
ATOM 1605 O O . GLU A 1 200 ? 36.021 -24.013 -47.453 1.00 82.06 200 GLU A O 1
ATOM 1610 N N . ASN A 1 201 ? 34.686 -22.998 -45.971 1.00 79.62 201 ASN A N 1
ATOM 1611 C CA . ASN A 1 201 ? 35.463 -21.757 -45.930 1.00 79.62 201 ASN A CA 1
ATOM 1612 C C . ASN A 1 201 ? 36.908 -21.983 -45.457 1.00 79.62 201 ASN A C 1
ATOM 1614 O O . ASN A 1 201 ? 37.833 -21.320 -45.932 1.00 79.62 201 ASN A O 1
ATOM 1618 N N . HIS A 1 202 ? 37.127 -22.908 -44.516 1.00 84.19 202 HIS A N 1
ATOM 1619 C CA . HIS A 1 202 ? 38.474 -23.242 -44.059 1.00 84.19 202 HIS A CA 1
ATOM 1620 C C . HIS A 1 202 ? 39.296 -23.916 -45.167 1.00 84.19 202 HIS A C 1
ATOM 1622 O O . HIS A 1 202 ? 40.445 -23.535 -45.392 1.00 84.19 202 HIS A O 1
ATOM 1628 N N . GLN A 1 203 ? 38.693 -24.846 -45.913 1.00 86.56 203 GLN A N 1
ATOM 1629 C CA . GLN A 1 203 ? 39.330 -25.485 -47.069 1.00 86.56 203 GLN A CA 1
ATOM 1630 C C . GLN A 1 203 ? 39.632 -24.483 -48.191 1.00 86.56 203 GLN A C 1
ATOM 1632 O O . GLN A 1 203 ? 40.716 -24.514 -48.776 1.00 86.56 203 GLN A O 1
ATOM 1637 N N . GLU A 1 204 ? 38.714 -23.558 -48.478 1.00 85.81 204 GLU A N 1
ATOM 1638 C CA . GLU A 1 204 ? 38.958 -22.494 -49.455 1.00 85.81 204 GLU A CA 1
ATOM 1639 C C . GLU A 1 204 ? 40.121 -21.589 -49.034 1.00 85.81 204 GLU A C 1
ATOM 1641 O O . GLU A 1 204 ? 40.991 -21.281 -49.852 1.00 85.81 204 GLU A O 1
ATOM 1646 N N . LEU A 1 205 ? 40.205 -21.218 -47.752 1.00 86.62 205 LEU A N 1
ATOM 1647 C CA . LEU A 1 205 ? 41.323 -20.436 -47.221 1.00 86.62 205 LEU A CA 1
ATOM 1648 C C . LEU A 1 205 ? 42.664 -21.168 -47.351 1.00 86.62 205 LEU A C 1
ATOM 1650 O O . LEU A 1 205 ? 43.659 -20.546 -47.735 1.00 86.62 205 LEU A O 1
ATOM 1654 N N . GLU A 1 206 ? 42.717 -22.472 -47.077 1.00 86.00 206 GLU A N 1
ATOM 1655 C CA . GLU A 1 206 ? 43.933 -23.273 -47.278 1.00 86.00 206 GLU A CA 1
ATOM 1656 C C . GLU A 1 206 ? 44.343 -23.344 -48.755 1.00 86.00 206 GLU A C 1
ATOM 1658 O O . GLU A 1 206 ? 45.530 -23.213 -49.088 1.00 86.00 206 GLU A O 1
ATOM 1663 N N . ASN A 1 207 ? 43.369 -23.469 -49.658 1.00 87.69 207 ASN A N 1
ATOM 1664 C CA . ASN A 1 207 ? 43.609 -23.427 -51.097 1.00 87.69 207 ASN A CA 1
ATOM 1665 C C . ASN A 1 207 ? 44.162 -22.063 -51.529 1.00 87.69 207 ASN A C 1
ATOM 1667 O O . ASN A 1 207 ? 45.178 -22.005 -52.228 1.00 87.69 207 ASN A O 1
ATOM 1671 N N . PHE A 1 208 ? 43.575 -20.959 -51.055 1.00 86.56 208 PHE A N 1
ATOM 1672 C CA . PHE A 1 208 ? 44.078 -19.612 -51.331 1.00 86.56 208 PHE A CA 1
ATOM 1673 C C . PHE A 1 208 ? 45.496 -19.407 -50.800 1.00 86.56 208 PHE A C 1
ATOM 1675 O O . PHE A 1 208 ? 46.350 -18.884 -51.517 1.00 86.56 208 PHE A O 1
ATOM 1682 N N . GLN A 1 209 ? 45.793 -19.859 -49.580 1.00 86.75 209 GLN A N 1
ATOM 1683 C CA . GLN A 1 209 ? 47.150 -19.795 -49.038 1.00 86.75 209 GLN A CA 1
ATOM 1684 C C . GLN A 1 209 ? 48.147 -20.597 -49.880 1.00 86.75 209 GLN A C 1
ATOM 1686 O O . GLN A 1 209 ? 49.277 -20.149 -50.087 1.00 86.75 209 GLN A O 1
ATOM 1691 N N . THR A 1 210 ? 47.744 -21.763 -50.381 1.00 88.25 210 THR A N 1
ATOM 1692 C CA . THR A 1 210 ? 48.584 -22.604 -51.241 1.00 88.25 210 THR A CA 1
ATOM 1693 C C . THR A 1 210 ? 48.864 -21.921 -52.580 1.00 88.25 210 THR A C 1
ATOM 1695 O O . THR A 1 210 ? 50.020 -21.863 -53.012 1.00 88.25 210 THR A O 1
ATOM 1698 N N . ILE A 1 211 ? 47.846 -21.307 -53.191 1.00 88.31 211 ILE A N 1
ATOM 1699 C CA . ILE A 1 211 ? 47.994 -20.505 -54.414 1.00 88.31 211 ILE A CA 1
ATOM 1700 C C . ILE A 1 211 ? 48.932 -19.322 -54.164 1.00 88.31 211 ILE A C 1
ATOM 1702 O O . ILE A 1 211 ? 49.884 -19.139 -54.923 1.00 88.31 211 ILE A O 1
ATOM 1706 N N . LEU A 1 212 ? 48.744 -18.570 -53.077 1.00 87.69 212 LEU A N 1
ATOM 1707 C CA . LEU A 1 212 ? 49.595 -17.428 -52.731 1.00 87.69 212 LEU A CA 1
ATOM 1708 C C . LEU A 1 212 ? 51.055 -17.833 -52.493 1.00 87.69 212 LEU A C 1
ATOM 1710 O O . LEU A 1 212 ? 51.958 -17.142 -52.964 1.00 87.69 212 LEU A O 1
ATOM 1714 N N . ARG A 1 213 ? 51.313 -18.967 -51.826 1.00 89.31 213 ARG A N 1
ATOM 1715 C CA . ARG A 1 213 ? 52.678 -19.501 -51.662 1.00 89.31 213 ARG A CA 1
ATOM 1716 C C . ARG A 1 213 ? 53.299 -19.888 -53.004 1.00 89.31 213 ARG A C 1
ATOM 1718 O O . ARG A 1 213 ? 54.459 -19.563 -53.248 1.00 89.31 213 ARG A O 1
ATOM 1725 N N . SER A 1 214 ? 52.533 -20.533 -53.886 1.00 88.62 214 SER A N 1
ATOM 1726 C CA . SER A 1 214 ? 53.010 -20.892 -55.228 1.00 88.62 214 SER A CA 1
ATOM 1727 C C . SER A 1 214 ? 53.328 -19.653 -56.074 1.00 88.62 214 SER A C 1
ATOM 1729 O O . SER A 1 214 ? 54.375 -19.595 -56.716 1.00 88.62 214 SER A O 1
ATOM 1731 N N . PHE A 1 215 ? 52.484 -18.622 -55.999 1.00 88.94 215 PHE A N 1
ATOM 1732 C CA . PHE A 1 215 ? 52.673 -17.359 -56.702 1.00 88.94 215 PHE A CA 1
ATOM 1733 C C . PHE A 1 215 ? 53.885 -16.590 -56.162 1.00 88.94 215 PHE A C 1
ATOM 1735 O O . PHE A 1 215 ? 54.706 -16.106 -56.936 1.00 88.94 215 PHE A O 1
ATOM 1742 N N . ALA A 1 216 ? 54.062 -16.543 -54.838 1.00 88.38 216 ALA A N 1
ATOM 1743 C CA . ALA A 1 216 ? 55.244 -15.951 -54.218 1.00 88.38 216 ALA A CA 1
ATOM 1744 C C . ALA A 1 216 ? 56.537 -16.651 -54.671 1.00 88.38 216 ALA A C 1
ATOM 1746 O O . ALA A 1 216 ? 57.521 -15.981 -54.987 1.00 88.38 216 ALA A O 1
ATOM 1747 N N . SER A 1 217 ? 56.522 -17.984 -54.772 1.00 88.88 217 SER A N 1
ATOM 1748 C CA . SER A 1 217 ? 57.652 -18.756 -55.301 1.00 88.88 217 SER A CA 1
ATOM 1749 C C . SER A 1 217 ? 57.931 -18.443 -56.777 1.00 88.88 217 SER A C 1
ATOM 1751 O O . SER A 1 217 ? 59.088 -18.248 -57.146 1.00 88.88 217 SER A O 1
ATOM 1753 N N . GLN A 1 218 ? 56.894 -18.304 -57.611 1.00 87.56 218 GLN A N 1
ATOM 1754 C CA . GLN A 1 218 ? 57.053 -17.889 -59.012 1.00 87.56 218 GLN A CA 1
ATOM 1755 C C . GLN A 1 218 ? 57.657 -16.484 -59.134 1.00 87.56 218 GLN A C 1
ATOM 1757 O O . GLN A 1 218 ? 58.546 -16.269 -59.957 1.00 87.56 218 GLN A O 1
ATOM 1762 N N . CYS A 1 219 ? 57.230 -15.538 -58.295 1.00 85.56 219 CYS A N 1
ATOM 1763 C CA . CYS A 1 219 ? 57.808 -14.195 -58.248 1.00 85.56 219 CYS A CA 1
ATOM 1764 C C . CYS A 1 219 ? 59.291 -14.219 -57.846 1.00 85.56 219 CYS A C 1
ATOM 1766 O O . CYS A 1 219 ? 60.093 -13.516 -58.456 1.00 85.56 219 CYS A O 1
ATOM 1768 N N . GLN A 1 220 ? 59.677 -15.051 -56.875 1.00 88.19 220 GLN A N 1
ATOM 1769 C CA . GLN A 1 220 ? 61.084 -15.226 -56.488 1.00 88.19 220 GLN A CA 1
ATOM 1770 C C . GLN A 1 220 ? 61.933 -15.854 -57.605 1.00 88.19 220 GLN A C 1
ATOM 1772 O O . GLN A 1 220 ? 63.085 -15.460 -57.802 1.00 88.19 220 GLN A O 1
ATOM 1777 N N . ASP A 1 221 ? 61.378 -16.804 -58.361 1.00 87.00 221 ASP A N 1
ATOM 1778 C CA . ASP A 1 221 ? 62.068 -17.418 -59.500 1.00 87.00 221 ASP A CA 1
ATOM 1779 C C . ASP A 1 221 ? 62.248 -16.419 -60.658 1.00 87.00 221 ASP A C 1
ATOM 1781 O O . ASP A 1 221 ? 63.317 -16.340 -61.269 1.00 87.00 221 ASP A O 1
ATOM 1785 N N . LEU A 1 222 ? 61.233 -15.587 -60.923 1.00 86.88 222 LEU A N 1
ATOM 1786 C CA . LEU A 1 222 ? 61.325 -14.489 -61.888 1.00 86.88 222 LEU A CA 1
ATOM 1787 C C . LEU A 1 222 ? 62.351 -13.434 -61.467 1.00 86.88 222 LEU A C 1
ATOM 1789 O O . LEU A 1 222 ? 63.127 -12.986 -62.310 1.00 86.88 222 LEU A O 1
ATOM 1793 N N . ASP A 1 223 ? 62.404 -13.073 -60.186 1.00 85.50 223 ASP A N 1
ATOM 1794 C CA . ASP A 1 223 ? 63.398 -12.128 -59.669 1.00 85.50 223 ASP A CA 1
ATOM 1795 C C . ASP A 1 223 ? 64.823 -12.701 -59.773 1.00 85.50 223 ASP A C 1
ATOM 1797 O O . ASP A 1 223 ? 65.751 -12.036 -60.237 1.00 85.50 223 ASP A O 1
ATOM 1801 N N . SER A 1 224 ? 64.988 -13.994 -59.481 1.00 84.06 224 SER A N 1
ATOM 1802 C CA . SER A 1 224 ? 66.256 -14.712 -59.670 1.00 84.06 224 SER A CA 1
ATOM 1803 C C . SER A 1 224 ? 66.690 -14.745 -61.142 1.00 84.06 224 SER A C 1
ATOM 1805 O O . SER A 1 224 ? 67.866 -14.537 -61.452 1.00 84.06 224 SER A O 1
ATOM 1807 N N . LYS A 1 225 ? 65.751 -14.959 -62.074 1.00 86.50 225 LYS A N 1
ATOM 1808 C CA . LYS A 1 225 ? 66.001 -14.885 -63.525 1.00 86.50 225 LYS A CA 1
ATOM 1809 C C . LYS A 1 225 ? 66.354 -13.467 -63.972 1.00 86.50 225 LYS A C 1
ATOM 1811 O O . LYS A 1 225 ? 67.272 -13.300 -64.770 1.00 86.50 225 LYS A O 1
ATOM 1816 N N . LEU A 1 226 ? 65.677 -12.448 -63.445 1.00 83.56 226 LEU A N 1
ATOM 1817 C CA . LEU A 1 226 ? 65.963 -11.047 -63.750 1.00 83.56 226 LEU A CA 1
ATOM 1818 C C . LEU A 1 226 ? 67.368 -10.649 -63.281 1.00 83.56 226 LEU A C 1
ATOM 1820 O O . LEU A 1 226 ? 68.086 -9.964 -64.010 1.00 83.56 226 LEU A O 1
ATOM 1824 N N . ASN A 1 227 ? 67.779 -11.105 -62.097 1.00 80.44 227 ASN A N 1
ATOM 1825 C CA . ASN A 1 227 ? 69.120 -10.862 -61.571 1.00 80.44 227 ASN A CA 1
ATOM 1826 C C . ASN A 1 227 ? 70.197 -11.550 -62.424 1.00 80.44 227 ASN A C 1
ATOM 1828 O O . ASN A 1 227 ? 71.181 -10.900 -62.772 1.00 80.44 227 ASN A O 1
ATOM 1832 N N . LYS A 1 228 ? 69.958 -12.783 -62.895 1.00 79.38 228 LYS A N 1
ATOM 1833 C CA . LYS A 1 228 ? 70.840 -13.446 -63.876 1.00 79.38 228 LYS A CA 1
ATOM 1834 C C . LYS A 1 228 ? 70.948 -12.672 -65.193 1.00 79.38 228 LYS A C 1
ATOM 1836 O O . LYS A 1 228 ? 72.050 -12.448 -65.678 1.00 79.38 228 LYS A O 1
ATOM 1841 N N . VAL A 1 229 ? 69.832 -12.188 -65.744 1.00 77.81 229 VAL A N 1
ATOM 1842 C CA . VAL A 1 229 ? 69.842 -11.376 -66.979 1.00 77.81 229 VAL A CA 1
ATOM 1843 C C . VAL A 1 229 ? 70.572 -10.044 -66.769 1.00 77.81 229 VAL A C 1
ATOM 1845 O O . VAL A 1 229 ? 71.292 -9.584 -67.657 1.00 77.81 229 VAL A O 1
ATOM 1848 N N . LYS A 1 230 ? 70.434 -9.414 -65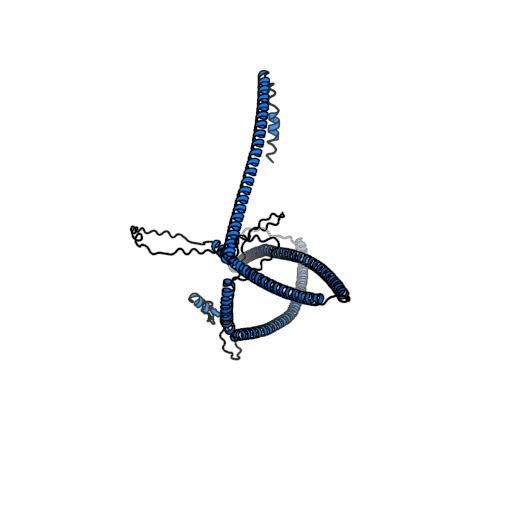.596 1.00 75.06 230 LYS A N 1
ATOM 1849 C CA . LYS A 1 230 ? 71.192 -8.201 -65.251 1.00 75.06 230 LYS A CA 1
ATOM 1850 C C . LYS A 1 230 ? 72.693 -8.476 -65.184 1.00 75.06 230 LYS A C 1
ATOM 1852 O O . LYS A 1 230 ? 73.457 -7.699 -65.761 1.00 75.06 230 LYS A O 1
ATOM 1857 N N . GLU A 1 231 ? 73.110 -9.573 -64.557 1.00 69.19 231 GLU A N 1
ATOM 1858 C CA . GLU A 1 231 ? 74.513 -10.002 -64.515 1.00 69.19 231 GLU A CA 1
ATOM 1859 C C . GLU A 1 231 ? 75.058 -10.293 -65.924 1.00 69.19 231 GLU A C 1
ATOM 1861 O O . GLU A 1 231 ? 76.108 -9.767 -66.297 1.00 69.19 231 GLU A O 1
ATOM 1866 N N . GLU A 1 232 ? 74.302 -10.999 -66.767 1.00 63.28 232 GLU A N 1
ATOM 1867 C CA . GLU A 1 232 ? 74.661 -11.267 -68.168 1.00 63.28 232 GLU A CA 1
ATOM 1868 C C . GLU A 1 232 ? 74.738 -9.984 -69.024 1.00 63.28 232 GLU A C 1
ATOM 1870 O O . GLU A 1 232 ? 75.607 -9.854 -69.894 1.00 63.28 232 GLU A O 1
ATOM 1875 N N . SER A 1 233 ? 73.881 -8.989 -68.760 1.00 59.25 233 SER A N 1
ATOM 1876 C CA . SER A 1 233 ? 73.903 -7.692 -69.457 1.00 59.25 233 SER A CA 1
ATOM 1877 C C . SER A 1 233 ? 75.100 -6.814 -69.066 1.00 59.25 233 SER A C 1
ATOM 1879 O O . SER A 1 233 ? 75.637 -6.092 -69.911 1.00 59.25 233 SER A O 1
ATOM 1881 N N . ASN A 1 234 ? 75.572 -6.917 -67.818 1.00 54.81 234 ASN A N 1
ATOM 1882 C CA . ASN A 1 234 ? 76.775 -6.224 -67.356 1.00 54.81 234 ASN A CA 1
ATOM 1883 C C . ASN A 1 234 ? 78.055 -6.866 -67.911 1.00 54.81 234 ASN A C 1
ATOM 1885 O O . ASN A 1 234 ? 79.008 -6.148 -68.203 1.00 54.81 234 ASN A O 1
ATOM 1889 N N . VAL A 1 235 ? 78.060 -8.180 -68.164 1.00 56.47 235 VAL A N 1
ATOM 1890 C CA . VAL A 1 235 ? 79.182 -8.859 -68.839 1.00 56.47 235 VAL A CA 1
ATOM 1891 C C . VAL A 1 235 ? 79.269 -8.475 -70.326 1.00 56.47 235 VAL A C 1
ATOM 1893 O O . VAL A 1 235 ? 80.370 -8.329 -70.854 1.00 56.47 235 VAL A O 1
ATOM 1896 N N . ARG A 1 236 ? 78.144 -8.196 -71.005 1.00 51.84 236 ARG A N 1
ATOM 1897 C CA . ARG A 1 236 ? 78.148 -7.728 -72.411 1.00 51.84 236 ARG A CA 1
ATOM 1898 C C . ARG A 1 236 ? 78.467 -6.238 -72.603 1.00 51.84 236 ARG A C 1
ATOM 1900 O O . ARG A 1 236 ? 78.798 -5.844 -73.719 1.00 51.84 236 ARG A O 1
ATOM 1907 N N . ARG A 1 237 ? 78.424 -5.402 -71.558 1.00 49.16 237 ARG A N 1
ATOM 1908 C CA . ARG A 1 237 ? 78.766 -3.963 -71.650 1.00 49.16 237 ARG A CA 1
ATOM 1909 C C . ARG A 1 237 ? 80.259 -3.639 -71.505 1.00 49.16 237 ARG A C 1
ATOM 1911 O O . ARG A 1 237 ? 80.643 -2.507 -71.779 1.00 49.16 237 ARG A O 1
ATOM 1918 N N . SER A 1 238 ? 81.104 -4.619 -71.185 1.00 45.53 238 SER A N 1
ATOM 1919 C CA . SER A 1 238 ? 82.562 -4.431 -71.058 1.00 45.53 238 SER A CA 1
ATOM 1920 C C . SER A 1 238 ? 83.355 -4.788 -72.325 1.00 45.53 238 SER A C 1
ATOM 1922 O O . SER A 1 238 ? 84.582 -4.845 -72.293 1.00 45.53 238 SER A O 1
ATOM 1924 N N . SER A 1 239 ? 82.695 -5.055 -73.459 1.00 42.44 239 SER A N 1
ATOM 1925 C CA . SER A 1 239 ? 83.378 -5.462 -74.698 1.00 42.44 239 SER A CA 1
ATOM 1926 C C . SER A 1 239 ? 82.615 -5.052 -75.960 1.00 42.44 239 SER A C 1
ATOM 1928 O O . SER A 1 239 ? 82.225 -5.910 -76.740 1.00 42.44 239 SER A O 1
ATOM 1930 N N . SER A 1 240 ? 82.370 -3.755 -76.177 1.00 36.31 240 SER A N 1
ATOM 1931 C CA . SER A 1 240 ? 82.023 -3.204 -77.505 1.00 36.31 240 SER A CA 1
ATOM 1932 C C . SER A 1 240 ? 82.222 -1.686 -77.530 1.00 36.31 240 SER A C 1
ATOM 1934 O O . SER A 1 240 ? 81.308 -0.907 -77.274 1.00 36.31 240 SER A O 1
ATOM 1936 N N . SER A 1 241 ? 83.445 -1.271 -77.833 1.00 33.62 241 SER A N 1
ATOM 1937 C CA . SER A 1 241 ? 83.763 0.035 -78.399 1.00 33.62 241 SER A CA 1
ATOM 1938 C C . SER A 1 241 ? 83.400 0.056 -79.889 1.00 33.62 241 SER A C 1
ATOM 1940 O O . SER A 1 241 ? 83.690 -0.903 -80.600 1.00 33.62 241 SER A O 1
ATOM 1942 N N . SER A 1 242 ? 82.779 1.137 -80.364 1.00 31.55 242 SER A N 1
ATOM 1943 C CA . SER A 1 242 ? 82.969 1.772 -81.690 1.00 31.55 242 SER A CA 1
ATOM 1944 C C . SER A 1 242 ? 81.813 2.752 -81.932 1.00 31.55 242 SER A C 1
ATOM 1946 O O . SER A 1 242 ? 80.645 2.397 -81.853 1.00 31.55 242 SER A O 1
ATOM 1948 N N . SER A 1 243 ? 82.114 4.050 -81.939 1.00 34.38 243 SER A N 1
ATOM 1949 C CA . SER A 1 243 ? 82.209 4.861 -83.163 1.00 34.38 243 SER A CA 1
ATOM 1950 C C . SER A 1 243 ? 80.847 5.116 -83.804 1.00 34.38 243 SER A C 1
ATOM 1952 O O . SER A 1 243 ? 80.307 4.213 -84.418 1.00 34.38 243 SER A O 1
ATOM 1954 N N . ILE A 1 244 ? 80.352 6.355 -83.741 1.00 34.47 244 ILE A N 1
ATOM 1955 C CA . ILE A 1 244 ? 79.831 7.075 -84.912 1.00 34.47 244 ILE A CA 1
ATOM 1956 C C . ILE A 1 244 ? 79.935 8.578 -84.631 1.00 34.47 244 ILE A C 1
ATOM 1958 O O . ILE A 1 244 ? 79.565 9.096 -83.580 1.00 34.47 244 ILE A O 1
ATOM 1962 N N . SER A 1 245 ? 80.550 9.211 -85.611 1.00 33.47 245 SER A N 1
ATOM 1963 C CA . SER A 1 245 ? 80.964 10.587 -85.779 1.00 33.47 245 SER A CA 1
ATOM 1964 C C . SER A 1 245 ? 79.804 11.557 -85.995 1.00 33.47 245 SER A C 1
ATOM 1966 O O . SER A 1 245 ? 78.791 11.228 -86.606 1.00 33.47 245 SER A O 1
ATOM 1968 N N . ASN A 1 246 ? 80.039 12.792 -85.549 1.00 40.41 246 ASN A N 1
ATOM 1969 C CA . ASN A 1 246 ? 79.384 14.004 -86.024 1.00 40.41 246 ASN A CA 1
ATOM 1970 C C . ASN A 1 246 ? 79.381 14.061 -87.557 1.00 40.41 246 ASN A C 1
ATOM 1972 O O . ASN A 1 246 ? 80.457 14.004 -88.149 1.00 40.41 246 ASN A O 1
ATOM 1976 N N . ASP A 1 247 ? 78.222 14.299 -88.172 1.00 33.19 247 ASP A N 1
ATOM 1977 C CA . ASP A 1 247 ? 78.187 15.026 -89.436 1.00 33.19 247 ASP A CA 1
ATOM 1978 C C . ASP A 1 247 ? 76.928 15.891 -89.551 1.00 33.19 247 ASP A C 1
ATOM 1980 O O . ASP A 1 247 ? 75.809 15.484 -89.232 1.00 33.19 247 ASP A O 1
ATOM 1984 N N . ARG A 1 248 ? 77.157 17.147 -89.921 1.00 40.75 248 ARG A N 1
ATOM 1985 C CA . ARG A 1 248 ? 76.234 18.276 -89.826 1.00 40.75 248 ARG A CA 1
ATOM 1986 C C . ARG A 1 248 ? 76.309 19.012 -91.153 1.00 40.75 248 ARG A C 1
ATOM 1988 O O . ARG A 1 248 ? 77.000 20.015 -91.230 1.00 40.75 248 ARG A O 1
ATOM 1995 N N . SER A 1 249 ? 75.650 18.507 -92.196 1.00 41.09 249 SER A N 1
ATOM 1996 C CA . SER A 1 249 ? 75.249 19.272 -93.394 1.00 41.09 249 SER A CA 1
ATOM 1997 C C . SER A 1 249 ? 74.689 18.351 -94.486 1.00 41.09 249 SER A C 1
ATOM 1999 O O . SER A 1 249 ? 75.438 17.662 -95.157 1.00 41.09 249 SER A O 1
ATOM 2001 N N . SER A 1 250 ? 73.371 18.364 -94.699 1.00 35.97 250 SER A N 1
ATOM 2002 C CA . SER A 1 250 ? 72.769 18.119 -96.021 1.00 35.97 250 SER A CA 1
ATOM 2003 C C . SER A 1 250 ? 71.282 18.472 -95.972 1.00 35.97 250 SER A C 1
ATOM 2005 O O . SER A 1 250 ? 70.416 17.669 -95.634 1.00 35.97 250 SER A O 1
ATOM 2007 N N . PHE A 1 251 ? 71.006 19.746 -96.231 1.00 48.34 251 PHE A N 1
ATOM 2008 C CA . PHE A 1 251 ? 69.717 20.201 -96.736 1.00 48.34 251 PHE A CA 1
ATOM 2009 C C . PHE A 1 251 ? 69.675 19.824 -98.228 1.00 48.34 251 PHE A C 1
ATOM 2011 O O . PHE A 1 251 ? 70.684 20.001 -98.901 1.00 48.34 251 PHE A O 1
ATOM 2018 N N . GLN A 1 252 ? 68.506 19.405 -98.729 1.00 46.94 252 GLN A N 1
ATOM 2019 C CA . GLN A 1 252 ? 68.172 19.102 -100.140 1.00 46.94 252 GLN A CA 1
ATOM 2020 C C . GLN A 1 252 ? 68.431 17.669 -100.636 1.00 46.94 252 GLN A C 1
ATOM 2022 O O . GLN A 1 252 ? 69.373 17.410 -101.372 1.00 46.94 252 GLN A O 1
ATOM 2027 N N . HIS A 1 253 ? 67.505 16.761 -100.317 1.00 47.34 253 HIS A N 1
ATOM 2028 C CA . HIS A 1 253 ? 66.642 16.062 -101.289 1.00 47.34 253 HIS A CA 1
ATOM 2029 C C . HIS A 1 253 ? 65.819 15.008 -100.530 1.00 47.34 253 HIS A C 1
ATOM 2031 O O . HIS A 1 253 ? 66.255 13.876 -100.376 1.00 47.34 253 HIS A O 1
ATOM 2037 N N . VAL A 1 254 ? 64.628 15.379 -100.040 1.00 53.81 254 VAL A N 1
ATOM 2038 C CA . VAL A 1 254 ? 63.652 14.375 -99.581 1.00 53.81 254 VAL A CA 1
ATOM 2039 C C . VAL A 1 254 ? 63.114 13.695 -100.831 1.00 53.81 254 VAL A C 1
ATOM 2041 O O . VAL A 1 254 ? 62.508 14.345 -101.688 1.00 53.81 254 VAL A O 1
ATOM 2044 N N . THR A 1 255 ? 63.393 12.409 -100.974 1.00 65.25 255 THR A N 1
ATOM 2045 C CA . THR A 1 255 ? 62.885 11.609 -102.089 1.00 65.25 255 THR A CA 1
ATOM 2046 C C . THR A 1 255 ? 61.381 11.368 -101.905 1.00 65.25 255 THR A C 1
ATOM 2048 O O . THR A 1 255 ? 60.869 11.352 -100.785 1.00 65.25 255 THR A O 1
ATOM 2051 N N . SER A 1 256 ? 60.626 11.216 -103.000 1.00 68.62 256 SER A N 1
ATOM 2052 C CA . SER A 1 256 ? 59.164 11.014 -102.943 1.00 68.62 256 SER A CA 1
ATOM 2053 C C . SER A 1 256 ? 58.762 9.829 -102.050 1.00 68.62 256 SER A C 1
ATOM 2055 O O . SER A 1 256 ? 57.699 9.852 -101.435 1.00 68.62 256 SER A O 1
ATOM 2057 N N . GLU A 1 257 ? 59.625 8.820 -101.955 1.00 72.31 257 GLU A N 1
ATOM 2058 C CA . GLU A 1 257 ? 59.432 7.615 -101.149 1.00 72.31 257 GLU A CA 1
ATOM 2059 C C . GLU A 1 257 ? 59.578 7.889 -99.641 1.00 72.31 257 GLU A C 1
ATOM 2061 O O . GLU A 1 257 ? 58.750 7.450 -98.844 1.00 72.31 257 GLU A O 1
ATOM 2066 N N . GLU A 1 258 ? 60.541 8.720 -99.233 1.00 77.25 258 GLU A N 1
ATOM 2067 C CA . GLU A 1 258 ? 60.675 9.173 -97.839 1.00 77.25 258 GLU A CA 1
ATOM 2068 C C . GLU A 1 258 ? 59.485 10.036 -97.404 1.00 77.25 258 GLU A C 1
ATOM 2070 O O . GLU A 1 258 ? 59.029 9.942 -96.263 1.00 77.25 258 GLU A O 1
ATOM 2075 N N . LEU A 1 259 ? 58.931 10.838 -98.319 1.00 79.81 259 LEU A N 1
ATOM 2076 C CA . LEU A 1 259 ? 57.708 11.609 -98.083 1.00 79.81 259 LEU A CA 1
ATOM 2077 C C . LEU A 1 259 ? 56.487 10.705 -97.861 1.00 79.81 259 LEU A C 1
ATOM 2079 O O . LEU A 1 259 ? 55.657 11.010 -97.003 1.00 79.81 259 LEU A O 1
ATOM 2083 N N . GLU A 1 260 ? 56.367 9.594 -98.590 1.00 80.38 260 GLU A N 1
ATOM 2084 C CA . GLU A 1 260 ? 55.299 8.613 -98.358 1.00 80.38 260 GLU A CA 1
ATOM 2085 C C . GLU A 1 260 ? 55.478 7.853 -97.041 1.00 80.38 260 GLU A C 1
ATOM 2087 O O . GLU A 1 260 ? 54.509 7.686 -96.296 1.00 80.38 260 GLU A O 1
ATOM 2092 N N . ILE A 1 261 ? 56.709 7.461 -96.698 1.00 86.81 261 ILE A N 1
ATOM 2093 C CA . ILE A 1 261 ? 57.016 6.821 -95.411 1.00 86.81 261 ILE A CA 1
ATOM 2094 C C . ILE A 1 261 ? 56.702 7.776 -94.254 1.00 86.81 261 ILE A C 1
ATOM 2096 O O . ILE A 1 261 ? 56.055 7.378 -93.283 1.00 86.81 261 ILE A O 1
ATOM 2100 N N . LEU A 1 262 ? 57.085 9.050 -94.364 1.00 85.56 262 LEU A N 1
ATOM 2101 C CA . LEU A 1 262 ? 56.770 10.070 -93.365 1.00 85.56 262 LEU A CA 1
ATOM 2102 C C . LEU A 1 262 ? 55.263 10.310 -93.250 1.00 85.56 262 LEU A C 1
ATOM 2104 O O . LEU A 1 262 ? 54.763 10.396 -92.132 1.00 85.56 262 LEU A O 1
ATOM 2108 N N . LYS A 1 263 ? 54.518 10.351 -94.362 1.00 87.44 263 LYS A N 1
ATOM 2109 C CA . LYS A 1 263 ? 53.047 10.449 -94.332 1.00 87.44 263 LYS A CA 1
ATOM 2110 C C . LYS A 1 263 ? 52.410 9.245 -93.644 1.00 87.44 263 LYS A C 1
ATOM 2112 O O . LYS A 1 263 ? 51.538 9.426 -92.798 1.00 87.44 263 LYS A O 1
ATOM 2117 N N . LYS A 1 264 ? 52.857 8.028 -93.959 1.00 89.81 264 LYS A N 1
ATOM 2118 C CA . LYS A 1 264 ? 52.361 6.798 -93.327 1.00 89.81 264 LYS A CA 1
ATOM 2119 C C . LYS A 1 264 ? 52.664 6.776 -91.829 1.00 89.81 264 LYS A C 1
ATOM 2121 O O . LYS A 1 264 ? 51.786 6.444 -91.038 1.00 89.81 264 LYS A O 1
ATOM 2126 N N . ASN A 1 265 ? 53.872 7.173 -91.435 1.00 91.12 265 ASN A N 1
ATOM 2127 C CA . ASN A 1 265 ? 54.254 7.287 -90.029 1.00 91.12 265 ASN A CA 1
ATOM 2128 C C . ASN A 1 265 ? 53.449 8.375 -89.314 1.00 91.12 265 ASN A C 1
ATOM 2130 O O . ASN A 1 265 ? 53.029 8.161 -88.182 1.00 91.12 265 ASN A O 1
ATOM 2134 N N . ASN A 1 266 ? 53.180 9.505 -89.971 1.00 91.31 266 ASN A N 1
ATOM 2135 C CA . ASN A 1 266 ? 52.366 10.572 -89.400 1.00 91.31 266 ASN A CA 1
ATOM 2136 C C . ASN A 1 266 ? 50.917 10.110 -89.183 1.00 91.31 266 ASN A C 1
ATOM 2138 O O . ASN A 1 266 ? 50.397 10.256 -88.086 1.00 91.31 266 ASN A O 1
ATOM 2142 N N . LEU A 1 267 ? 50.315 9.415 -90.156 1.00 92.69 267 LEU A N 1
ATOM 2143 C CA . LEU A 1 267 ? 48.991 8.798 -89.994 1.00 92.69 267 LEU A CA 1
ATOM 2144 C C . LEU A 1 267 ? 48.965 7.757 -88.862 1.00 92.69 267 LEU A C 1
ATOM 2146 O O . LEU A 1 267 ? 48.003 7.680 -88.099 1.00 92.69 267 LEU A O 1
ATOM 2150 N N . GLN A 1 268 ? 50.024 6.956 -88.712 1.00 93.56 268 GLN A N 1
ATOM 2151 C CA . GLN A 1 268 ? 50.138 6.011 -87.596 1.00 93.56 268 GLN A CA 1
ATOM 2152 C C . GLN A 1 268 ? 50.283 6.717 -86.244 1.00 93.56 268 GLN A C 1
ATOM 2154 O O . GLN A 1 268 ? 49.724 6.252 -85.250 1.00 93.56 268 GLN A O 1
ATOM 2159 N N . LEU A 1 269 ? 51.028 7.822 -86.186 1.00 93.25 269 LEU A N 1
ATOM 2160 C CA . LEU A 1 269 ? 51.163 8.632 -84.978 1.00 93.25 269 LEU A CA 1
ATOM 2161 C C . LEU A 1 269 ? 49.842 9.316 -84.629 1.00 93.25 269 LEU A C 1
ATOM 2163 O O . LEU A 1 269 ? 49.436 9.247 -83.474 1.00 93.25 269 LEU A O 1
ATOM 2167 N N . GLU A 1 270 ? 49.130 9.879 -85.604 1.00 92.44 270 GLU A N 1
ATOM 2168 C CA . GLU A 1 270 ? 47.782 10.426 -85.422 1.00 92.44 270 GLU A CA 1
ATOM 2169 C C . GLU A 1 270 ? 46.826 9.355 -84.881 1.00 92.44 270 GLU A C 1
ATOM 2171 O O . GLU A 1 270 ? 46.169 9.576 -83.864 1.00 92.44 270 GLU A O 1
ATOM 2176 N N . SER A 1 271 ? 46.829 8.148 -85.461 1.00 94.44 271 SER A N 1
ATOM 2177 C CA . SER A 1 271 ? 46.037 7.019 -84.956 1.00 94.44 271 SER A CA 1
ATOM 2178 C C . SER A 1 271 ? 46.383 6.685 -83.500 1.00 94.44 271 SER A C 1
ATOM 2180 O O . SER A 1 271 ? 45.482 6.565 -82.672 1.00 94.44 271 SER A O 1
ATOM 2182 N N . LYS A 1 272 ? 47.671 6.592 -83.146 1.00 94.56 272 LYS A N 1
ATOM 2183 C CA . LYS A 1 272 ? 48.098 6.330 -81.760 1.00 94.56 272 LYS A CA 1
ATOM 2184 C C . LYS A 1 272 ? 47.710 7.460 -80.805 1.00 94.56 272 LYS A C 1
ATOM 2186 O O . LYS A 1 272 ? 47.298 7.195 -79.681 1.00 94.56 272 LYS A O 1
ATOM 2191 N N . VAL A 1 273 ? 47.802 8.718 -81.236 1.00 94.25 273 VAL A N 1
ATOM 2192 C CA . VAL A 1 273 ? 47.391 9.880 -80.433 1.00 94.25 273 VAL A CA 1
ATOM 2193 C C . VAL A 1 273 ? 45.885 9.850 -80.173 1.00 94.25 273 VAL A C 1
ATOM 2195 O O . VAL A 1 273 ? 45.460 10.077 -79.037 1.00 94.25 273 VAL A O 1
ATOM 2198 N N . THR A 1 274 ? 45.073 9.522 -81.182 1.00 94.12 274 THR A N 1
ATOM 2199 C CA . THR A 1 274 ? 43.618 9.381 -81.004 1.00 94.12 274 THR A CA 1
ATOM 2200 C C . THR A 1 274 ? 43.259 8.233 -80.059 1.00 94.12 274 THR A C 1
ATOM 2202 O O . THR A 1 274 ? 42.397 8.405 -79.196 1.00 94.12 274 THR A O 1
ATOM 2205 N N . GLU A 1 275 ? 43.964 7.101 -80.134 1.00 95.69 275 GLU A N 1
ATOM 2206 C CA . GLU A 1 275 ? 43.779 5.971 -79.218 1.00 95.69 275 GLU A CA 1
ATOM 2207 C C . GLU A 1 275 ? 44.149 6.340 -77.775 1.00 95.69 275 GLU A C 1
ATOM 2209 O O . GLU A 1 275 ? 43.356 6.109 -76.860 1.00 95.69 275 GLU A O 1
ATOM 2214 N N . ILE A 1 276 ? 45.300 6.991 -77.566 1.00 95.19 276 ILE A N 1
ATOM 2215 C CA . ILE A 1 276 ? 45.732 7.465 -76.242 1.00 95.19 276 ILE A CA 1
ATOM 2216 C C . ILE A 1 276 ? 44.740 8.489 -75.686 1.00 95.19 276 ILE A C 1
ATOM 2218 O O . ILE A 1 276 ? 44.406 8.445 -74.504 1.00 95.19 276 ILE A O 1
ATOM 2222 N N . THR A 1 277 ? 44.214 9.378 -76.529 1.00 93.44 277 THR A N 1
ATOM 2223 C CA . THR A 1 277 ? 43.201 10.358 -76.116 1.00 93.44 277 THR A CA 1
ATOM 2224 C C . THR A 1 277 ? 41.904 9.659 -75.713 1.00 93.44 277 THR A C 1
ATOM 2226 O O . THR A 1 277 ? 41.359 9.952 -74.651 1.00 93.44 277 THR A O 1
ATOM 2229 N N . SER A 1 278 ? 41.452 8.666 -76.483 1.00 96.19 278 SER A N 1
ATOM 2230 C CA . SER A 1 278 ? 40.286 7.837 -76.146 1.00 96.19 278 SER A CA 1
ATOM 2231 C C . SER A 1 278 ? 40.480 7.051 -74.841 1.00 96.19 278 SER A C 1
ATOM 2233 O O . SER A 1 278 ? 39.586 7.004 -73.992 1.00 96.19 278 SER A O 1
ATOM 2235 N N . MET A 1 279 ? 41.661 6.463 -74.626 1.00 94.00 279 MET A N 1
ATOM 2236 C CA . MET A 1 279 ? 42.010 5.807 -73.363 1.00 94.00 279 MET A CA 1
ATOM 2237 C C . MET A 1 279 ? 42.017 6.786 -72.188 1.00 94.00 279 MET A C 1
ATOM 2239 O O . MET A 1 279 ? 41.484 6.458 -71.131 1.00 94.00 279 MET A O 1
ATOM 2243 N N . ASN A 1 280 ? 42.562 7.990 -72.370 1.00 95.62 280 ASN A N 1
ATOM 2244 C CA . ASN A 1 280 ? 42.594 9.017 -71.331 1.00 95.62 280 ASN A CA 1
ATOM 2245 C C . ASN A 1 280 ? 41.174 9.477 -70.961 1.00 95.62 280 ASN A C 1
ATOM 2247 O O . ASN A 1 280 ? 40.846 9.544 -69.781 1.00 95.62 280 ASN A O 1
ATOM 2251 N N . VAL A 1 281 ? 40.287 9.677 -71.942 1.00 94.56 281 VAL A N 1
ATOM 2252 C CA . VAL A 1 281 ? 38.870 9.996 -71.685 1.00 94.56 281 VAL A CA 1
ATOM 2253 C C . VAL A 1 281 ? 38.185 8.883 -70.885 1.00 94.56 281 VAL A C 1
ATOM 2255 O O . VAL A 1 281 ? 37.522 9.167 -69.888 1.00 94.56 281 VAL A O 1
ATOM 2258 N N . ARG A 1 282 ? 38.383 7.610 -71.260 1.00 96.75 282 ARG A N 1
ATOM 2259 C CA . ARG A 1 282 ? 37.836 6.467 -70.504 1.00 96.75 282 ARG A CA 1
ATOM 2260 C C . ARG A 1 282 ? 38.381 6.404 -69.077 1.00 96.75 282 ARG A C 1
ATOM 2262 O O . ARG A 1 282 ? 37.616 6.169 -68.147 1.00 96.75 282 ARG A O 1
ATOM 2269 N N . TRP A 1 283 ? 39.676 6.652 -68.896 1.00 96.81 283 TRP A N 1
ATOM 2270 C CA . TRP A 1 283 ? 40.309 6.683 -67.579 1.00 96.81 283 TRP A CA 1
ATOM 2271 C C . TRP A 1 283 ? 39.778 7.826 -66.706 1.00 96.81 283 TRP A C 1
ATOM 2273 O O . TRP A 1 283 ? 39.508 7.634 -65.520 1.00 96.81 283 TRP A O 1
ATOM 2283 N N . GLN A 1 284 ? 39.574 9.010 -67.288 1.00 93.69 284 GLN A N 1
ATOM 2284 C CA . GLN A 1 284 ? 38.973 10.146 -66.593 1.00 93.69 284 GLN A CA 1
ATOM 2285 C C . GLN A 1 284 ? 37.533 9.851 -66.170 1.00 93.69 284 GLN A C 1
ATOM 2287 O O . GLN A 1 284 ? 37.159 10.180 -65.046 1.00 93.69 284 GLN A O 1
ATOM 2292 N N . GLU A 1 285 ? 36.733 9.208 -67.024 1.00 95.25 285 GLU A N 1
ATOM 2293 C CA . GLU A 1 285 ? 35.358 8.848 -66.666 1.00 95.25 285 GLU A CA 1
ATOM 2294 C C . GLU A 1 285 ? 35.315 7.764 -65.584 1.00 95.25 285 GLU A C 1
ATOM 2296 O O . GLU A 1 285 ? 34.578 7.910 -64.611 1.00 95.25 285 GLU A O 1
ATOM 2301 N N . TYR A 1 286 ? 36.174 6.744 -65.675 1.00 96.50 286 TYR A N 1
ATOM 2302 C CA . TYR A 1 286 ? 36.344 5.751 -64.611 1.00 96.50 286 TYR A CA 1
ATOM 2303 C C . TYR A 1 286 ? 36.738 6.409 -63.281 1.00 96.50 286 TYR A C 1
ATOM 2305 O O . TYR A 1 286 ? 36.151 6.123 -62.241 1.00 96.50 286 TYR A O 1
AT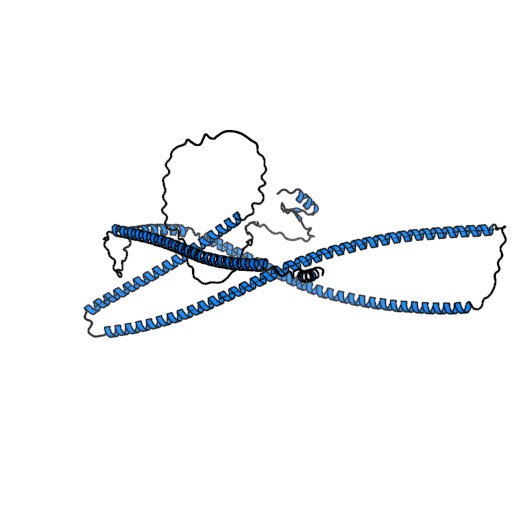OM 2313 N N . THR A 1 287 ? 37.672 7.364 -63.314 1.00 95.12 287 THR A N 1
ATOM 2314 C CA . THR A 1 287 ? 38.094 8.108 -62.118 1.00 95.12 287 THR A CA 1
ATOM 2315 C C . THR A 1 287 ? 36.938 8.922 -61.532 1.00 95.12 287 THR A C 1
ATOM 2317 O O . THR A 1 287 ? 36.741 8.924 -60.319 1.00 95.12 287 THR A O 1
ATOM 2320 N N . LYS A 1 288 ? 36.126 9.579 -62.371 1.00 95.88 288 LYS A N 1
ATOM 2321 C CA . LYS A 1 288 ? 34.927 10.299 -61.913 1.00 95.88 288 LYS A CA 1
ATOM 2322 C C . LYS A 1 288 ? 33.907 9.361 -61.270 1.00 95.88 288 LYS A C 1
ATOM 2324 O O . LYS A 1 288 ? 33.330 9.729 -60.252 1.00 95.88 288 LYS A O 1
ATOM 2329 N N . GLN A 1 289 ? 33.673 8.185 -61.853 1.00 95.12 289 GLN A N 1
ATOM 2330 C CA . GLN A 1 289 ? 32.766 7.184 -61.286 1.00 95.12 289 GLN A CA 1
ATOM 2331 C C . GLN A 1 289 ? 33.274 6.689 -59.931 1.00 95.12 289 GLN A C 1
ATOM 2333 O O . GLN A 1 289 ? 32.523 6.711 -58.962 1.00 95.12 289 GLN A O 1
ATOM 2338 N N . LEU A 1 290 ? 34.566 6.363 -59.832 1.00 94.75 290 LEU A N 1
ATOM 2339 C CA . LEU A 1 290 ? 35.193 5.935 -58.583 1.00 94.75 290 LEU A CA 1
ATOM 2340 C C . LEU A 1 290 ? 35.051 6.993 -57.477 1.00 94.75 290 LEU A C 1
ATOM 2342 O O . LEU A 1 290 ? 34.699 6.663 -56.348 1.00 94.75 290 LEU A O 1
ATOM 2346 N N . VAL A 1 291 ? 35.271 8.273 -57.801 1.00 95.44 291 VAL A N 1
ATOM 2347 C CA . VAL A 1 291 ? 35.092 9.379 -56.845 1.00 95.44 291 VAL A CA 1
ATOM 2348 C C . VAL A 1 291 ? 33.639 9.487 -56.375 1.00 95.44 291 VAL A C 1
ATOM 2350 O O . VAL A 1 291 ? 33.418 9.670 -55.179 1.00 95.44 291 VAL A O 1
ATOM 2353 N N . ARG A 1 292 ? 32.651 9.332 -57.271 1.00 93.75 292 ARG A N 1
ATOM 2354 C CA . ARG A 1 292 ? 31.227 9.330 -56.884 1.00 93.75 292 ARG A CA 1
ATOM 2355 C C . ARG A 1 292 ? 30.917 8.187 -55.920 1.00 93.75 292 ARG A C 1
ATOM 2357 O O . ARG A 1 292 ? 30.379 8.453 -54.852 1.00 93.75 292 ARG A O 1
ATOM 2364 N N . THR A 1 293 ? 31.338 6.963 -56.235 1.00 94.06 293 THR A N 1
ATOM 2365 C CA . THR A 1 293 ? 31.103 5.794 -55.372 1.00 94.06 293 THR A CA 1
ATOM 2366 C C . THR A 1 293 ? 31.761 5.949 -54.001 1.00 94.06 293 THR A C 1
ATOM 2368 O O . THR A 1 293 ? 31.134 5.667 -52.984 1.00 94.06 293 THR A O 1
ATOM 2371 N N . ILE A 1 294 ? 32.995 6.461 -53.937 1.00 93.19 294 ILE A N 1
ATOM 2372 C CA . ILE A 1 294 ? 33.666 6.742 -52.655 1.00 93.19 294 ILE A CA 1
ATOM 2373 C C . ILE A 1 294 ? 32.885 7.789 -51.851 1.00 93.19 294 ILE A C 1
ATOM 2375 O O . ILE A 1 294 ? 32.777 7.689 -50.628 1.00 93.19 294 ILE A O 1
ATOM 2379 N N . GLN A 1 295 ? 32.342 8.807 -52.517 1.00 93.44 295 GLN A N 1
ATOM 2380 C CA . GLN A 1 295 ? 31.586 9.863 -51.856 1.00 93.44 295 GLN A CA 1
ATOM 2381 C C . GLN A 1 295 ? 30.230 9.364 -51.339 1.00 93.44 295 GLN A C 1
ATOM 2383 O O . GLN A 1 295 ? 29.873 9.689 -50.208 1.00 93.44 295 GLN A O 1
ATOM 2388 N N . GLU A 1 296 ? 29.535 8.520 -52.102 1.00 93.69 296 GLU A N 1
ATOM 2389 C CA . GLU A 1 296 ? 28.312 7.821 -51.682 1.00 93.69 296 GLU A CA 1
ATOM 2390 C C . GLU A 1 296 ? 28.578 6.926 -50.461 1.00 93.69 296 GLU A C 1
ATOM 2392 O O . GLU A 1 296 ? 27.933 7.087 -49.422 1.00 93.69 296 GLU A O 1
ATOM 2397 N N . GLN A 1 297 ? 29.613 6.082 -50.515 1.00 93.12 297 GLN A N 1
ATOM 2398 C CA . GLN A 1 297 ? 30.015 5.236 -49.385 1.00 93.12 297 GLN A CA 1
ATOM 2399 C C . GLN A 1 297 ? 30.373 6.062 -48.144 1.00 93.12 297 GLN A C 1
ATOM 2401 O O . GLN A 1 297 ? 29.998 5.717 -47.025 1.00 93.12 297 GLN A O 1
ATOM 2406 N N . LYS A 1 298 ? 31.057 7.199 -48.318 1.00 94.62 298 LYS A N 1
ATOM 2407 C CA . LYS A 1 298 ? 31.369 8.108 -47.209 1.00 94.62 298 LYS A CA 1
ATOM 2408 C C . LYS A 1 298 ? 30.102 8.679 -46.569 1.00 94.62 298 LYS A C 1
ATOM 2410 O O . LYS A 1 298 ? 30.047 8.790 -45.345 1.00 94.62 298 LYS A O 1
ATOM 2415 N N . THR A 1 299 ? 29.096 9.047 -47.365 1.00 92.94 299 THR A N 1
ATOM 2416 C CA . THR A 1 299 ? 27.814 9.530 -46.827 1.00 92.94 299 THR A CA 1
ATOM 2417 C C . THR A 1 299 ? 27.044 8.438 -46.092 1.00 92.94 299 THR A C 1
ATOM 2419 O O . THR A 1 299 ? 26.480 8.705 -45.033 1.00 92.94 299 THR A O 1
ATOM 2422 N N . GLU A 1 300 ? 27.085 7.202 -46.585 1.00 94.62 300 GLU A N 1
ATOM 2423 C CA . GLU A 1 300 ? 26.436 6.054 -45.951 1.00 94.62 300 GLU A CA 1
ATOM 2424 C C . GLU A 1 300 ? 27.090 5.697 -44.607 1.00 94.62 300 GLU A C 1
ATOM 2426 O O . GLU A 1 300 ? 26.396 5.522 -43.605 1.00 94.62 300 GLU A O 1
ATOM 2431 N N . ILE A 1 301 ? 28.428 5.712 -44.540 1.00 91.56 301 ILE A N 1
ATOM 2432 C CA . ILE A 1 301 ? 29.177 5.524 -43.287 1.00 91.56 301 ILE A CA 1
ATOM 2433 C C . ILE A 1 301 ? 28.792 6.590 -42.253 1.00 91.56 301 ILE A C 1
ATOM 2435 O O . ILE A 1 301 ? 28.547 6.257 -41.093 1.00 91.56 301 ILE A O 1
ATOM 2439 N N . LEU A 1 302 ? 28.705 7.862 -42.656 1.00 94.25 302 LEU A N 1
ATOM 2440 C CA . LEU A 1 302 ? 28.300 8.946 -41.754 1.00 94.25 302 LEU A CA 1
ATOM 2441 C C . LEU A 1 302 ? 26.859 8.767 -41.254 1.00 94.25 302 LEU A C 1
ATOM 2443 O O . LEU A 1 302 ? 26.590 8.990 -40.073 1.00 94.25 302 LEU A O 1
ATOM 2447 N N . ASN A 1 303 ? 25.949 8.320 -42.121 1.00 93.81 303 ASN A N 1
ATOM 2448 C CA . ASN A 1 303 ? 24.568 8.039 -41.740 1.00 93.81 303 ASN A CA 1
ATOM 2449 C C . ASN A 1 303 ? 24.486 6.889 -40.719 1.00 93.81 303 ASN A C 1
ATOM 2451 O O . ASN A 1 303 ? 23.872 7.029 -39.662 1.00 93.81 303 ASN A O 1
ATOM 2455 N N . HIS A 1 304 ? 25.185 5.777 -40.970 1.00 90.94 304 HIS A N 1
ATOM 2456 C CA . HIS A 1 304 ? 25.265 4.668 -40.016 1.00 90.94 304 HIS A CA 1
ATOM 2457 C C . HIS A 1 304 ? 25.884 5.082 -38.679 1.00 90.94 304 HIS A C 1
ATOM 2459 O O . HIS A 1 304 ? 25.416 4.648 -37.625 1.00 90.94 304 HIS A O 1
ATOM 2465 N N . GLN A 1 305 ? 26.894 5.954 -38.697 1.00 91.81 305 GLN A N 1
ATOM 2466 C CA . GLN A 1 305 ? 27.503 6.475 -37.478 1.00 91.81 305 GLN A CA 1
ATOM 2467 C C . GLN A 1 305 ? 26.514 7.322 -36.661 1.00 91.81 305 GLN A C 1
ATOM 2469 O O . GLN A 1 305 ? 26.476 7.189 -35.438 1.00 91.81 305 GLN A O 1
ATOM 2474 N N . SER A 1 306 ? 25.673 8.124 -37.322 1.00 92.69 306 SER A N 1
ATOM 2475 C CA . SER A 1 306 ? 24.594 8.878 -36.672 1.00 92.69 306 SER A CA 1
ATOM 2476 C C . SER A 1 306 ? 23.561 7.950 -36.022 1.00 92.69 306 SER A C 1
ATOM 2478 O O . SER A 1 306 ? 23.224 8.126 -34.853 1.00 92.69 306 SER A O 1
ATOM 2480 N N . ILE A 1 307 ? 23.114 6.911 -36.737 1.00 92.25 307 ILE A N 1
ATOM 2481 C CA . ILE A 1 307 ? 22.146 5.928 -36.216 1.00 92.25 307 ILE A CA 1
ATOM 2482 C C . ILE A 1 307 ? 22.710 5.195 -34.988 1.00 92.25 307 ILE A C 1
ATOM 2484 O O . ILE A 1 307 ? 22.004 4.974 -34.003 1.00 92.25 307 ILE A O 1
ATOM 2488 N N . LEU A 1 308 ? 23.993 4.819 -35.016 1.00 90.94 308 LEU A N 1
ATOM 2489 C CA . LEU A 1 308 ? 24.644 4.172 -33.874 1.00 90.94 308 LEU A CA 1
ATOM 2490 C C . LEU A 1 308 ? 24.749 5.104 -32.662 1.00 90.94 308 LEU A C 1
ATOM 2492 O O . LEU A 1 308 ? 24.565 4.647 -31.533 1.00 90.94 308 LEU A O 1
ATOM 2496 N N . GLN A 1 309 ? 25.014 6.396 -32.871 1.00 91.38 309 GLN A N 1
ATOM 2497 C CA . GLN A 1 309 ? 25.032 7.384 -31.789 1.00 91.38 309 GLN A CA 1
ATOM 2498 C C . GLN A 1 309 ? 23.650 7.549 -31.150 1.00 91.38 309 GLN A C 1
ATOM 2500 O O . GLN A 1 309 ? 23.551 7.534 -29.923 1.00 91.38 309 GLN A O 1
ATOM 2505 N N . GLU A 1 310 ? 22.592 7.627 -31.958 1.00 91.50 310 GLU A N 1
ATOM 2506 C CA . GLU A 1 310 ? 21.210 7.720 -31.477 1.00 91.50 310 GLU A CA 1
ATOM 2507 C C . GLU A 1 310 ? 20.812 6.484 -30.658 1.00 91.50 310 GLU A C 1
ATOM 2509 O O . GLU A 1 310 ? 20.391 6.611 -29.508 1.00 91.50 310 GLU A O 1
ATOM 2514 N N . ARG A 1 311 ? 21.070 5.275 -31.179 1.00 89.88 311 ARG A N 1
ATOM 2515 C CA . ARG A 1 311 ? 20.814 4.021 -30.447 1.00 89.88 311 ARG A CA 1
ATOM 2516 C C . ARG A 1 311 ? 21.625 3.914 -29.158 1.00 89.88 311 ARG A C 1
ATOM 2518 O O . ARG A 1 311 ? 21.130 3.414 -28.153 1.00 89.88 311 ARG A O 1
ATOM 2525 N N . THR A 1 312 ? 22.868 4.392 -29.155 1.00 90.06 312 THR A N 1
ATOM 2526 C CA . THR A 1 312 ? 23.702 4.400 -27.942 1.00 90.06 312 THR A CA 1
ATOM 2527 C C . THR A 1 312 ? 23.137 5.358 -26.890 1.00 90.06 312 THR A C 1
ATOM 2529 O O . THR A 1 312 ? 23.114 5.028 -25.703 1.00 90.06 312 THR A O 1
ATOM 2532 N N . ALA A 1 313 ? 22.644 6.528 -27.306 1.00 86.69 313 ALA A N 1
ATOM 2533 C CA . ALA A 1 313 ? 21.976 7.472 -26.414 1.00 86.69 313 ALA A CA 1
ATOM 2534 C C . ALA A 1 313 ? 20.671 6.890 -25.843 1.00 86.69 313 ALA A C 1
ATOM 2536 O O . ALA A 1 313 ? 20.414 7.020 -24.645 1.00 86.69 313 ALA A O 1
ATOM 2537 N N . GLU A 1 314 ? 19.892 6.187 -26.665 1.00 88.56 314 GLU A N 1
ATOM 2538 C CA . GLU A 1 314 ? 18.676 5.489 -26.240 1.00 88.56 314 GLU A CA 1
ATOM 2539 C C . GLU A 1 314 ? 18.979 4.386 -25.215 1.00 88.56 314 GLU A C 1
ATOM 2541 O O . GLU A 1 314 ? 18.386 4.367 -24.135 1.00 88.56 314 GLU A O 1
ATOM 2546 N N . ILE A 1 315 ? 19.972 3.530 -25.481 1.00 83.69 315 ILE A N 1
ATOM 2547 C CA . ILE A 1 315 ? 20.416 2.487 -24.543 1.00 83.69 315 ILE A CA 1
ATOM 2548 C C . ILE A 1 315 ? 20.871 3.101 -23.213 1.00 83.69 315 ILE A C 1
ATOM 2550 O O . ILE A 1 315 ? 20.513 2.594 -22.152 1.00 83.69 315 ILE A O 1
ATOM 2554 N N . ASN A 1 316 ? 21.617 4.209 -23.234 1.00 81.38 316 ASN A N 1
ATOM 2555 C CA . ASN A 1 316 ? 22.050 4.891 -22.011 1.00 81.38 316 ASN A CA 1
ATOM 2556 C C . ASN A 1 316 ? 20.878 5.535 -21.243 1.00 81.38 316 ASN A C 1
ATOM 2558 O O . ASN A 1 316 ? 20.853 5.509 -20.010 1.00 81.38 316 ASN A O 1
ATOM 2562 N N . SER A 1 317 ? 19.874 6.061 -21.947 1.00 82.00 317 SER A N 1
ATOM 2563 C CA . SER A 1 317 ? 18.632 6.570 -21.349 1.00 82.00 317 SER A CA 1
ATOM 2564 C C . SER A 1 317 ? 17.838 5.451 -20.666 1.00 82.00 317 SER A C 1
ATOM 2566 O O . SER A 1 317 ? 17.410 5.594 -19.521 1.00 82.00 317 SER A O 1
ATOM 2568 N N . LEU A 1 318 ? 17.712 4.288 -21.308 1.00 78.25 318 LEU A N 1
ATOM 2569 C CA . LEU A 1 318 ? 17.081 3.113 -20.702 1.00 78.25 318 LEU A CA 1
ATOM 2570 C C . LEU A 1 318 ? 17.905 2.609 -19.505 1.00 78.25 318 LEU A C 1
ATOM 2572 O O . LEU A 1 318 ? 17.368 2.392 -18.421 1.00 78.25 318 LEU A O 1
ATOM 2576 N N . ARG A 1 319 ? 19.231 2.524 -19.642 1.00 77.00 319 ARG A N 1
ATOM 2577 C CA . ARG A 1 319 ? 20.132 2.076 -18.570 1.00 77.00 319 ARG A CA 1
ATOM 2578 C C . ARG A 1 319 ? 20.106 2.973 -17.334 1.00 77.00 319 ARG A C 1
ATOM 2580 O O . ARG A 1 319 ? 20.390 2.481 -16.254 1.00 77.00 319 ARG A O 1
ATOM 2587 N N . THR A 1 320 ? 19.781 4.256 -17.460 1.00 74.69 320 THR A N 1
ATOM 2588 C CA . THR A 1 320 ? 19.645 5.159 -16.302 1.00 74.69 320 THR A CA 1
ATOM 2589 C C . THR A 1 320 ? 18.258 5.100 -15.665 1.00 74.69 320 THR A C 1
ATOM 2591 O O . THR A 1 320 ? 18.151 5.232 -14.452 1.00 74.69 320 THR A O 1
ATOM 2594 N N . LYS A 1 321 ? 17.200 4.849 -16.445 1.00 73.31 321 LYS A N 1
ATOM 2595 C CA . LYS A 1 321 ? 15.815 4.796 -15.944 1.00 73.31 321 LYS A CA 1
ATOM 2596 C C . LYS A 1 321 ? 15.432 3.466 -15.288 1.00 73.31 321 LYS A C 1
ATOM 2598 O O . LYS A 1 321 ? 14.613 3.456 -14.375 1.00 73.31 321 LYS A O 1
ATOM 2603 N N . PHE A 1 322 ? 15.989 2.346 -15.750 1.00 66.75 322 PHE A N 1
ATOM 2604 C CA . PHE A 1 322 ? 15.594 1.011 -15.280 1.00 66.75 322 PHE A CA 1
ATOM 2605 C C . PHE A 1 322 ? 16.151 0.599 -13.898 1.00 66.75 322 PHE A C 1
ATOM 2607 O O . PHE A 1 322 ? 15.381 0.037 -13.119 1.00 66.75 322 PHE A O 1
ATOM 2614 N N . PRO A 1 323 ? 17.422 0.871 -13.531 1.00 62.72 323 PRO A N 1
ATOM 2615 C CA . PRO A 1 323 ? 17.967 0.445 -12.239 1.00 62.72 323 PRO A CA 1
ATOM 2616 C C . PRO A 1 323 ? 17.297 1.143 -11.055 1.00 62.72 323 PRO A C 1
ATOM 2618 O O . PRO A 1 323 ? 16.959 0.483 -10.082 1.00 62.72 323 PRO A O 1
ATOM 2621 N N . SER A 1 324 ? 17.019 2.448 -11.161 1.00 65.00 324 SER A N 1
ATOM 2622 C CA . SER A 1 324 ? 16.432 3.218 -10.058 1.00 65.00 324 SER A CA 1
ATOM 2623 C C . SER A 1 324 ? 15.002 2.792 -9.726 1.00 65.00 324 SER A C 1
ATOM 2625 O O . SER A 1 324 ? 14.608 2.833 -8.567 1.00 65.00 324 SER A O 1
ATOM 2627 N N . GLY A 1 325 ? 14.223 2.368 -10.727 1.00 70.69 325 GLY A N 1
ATOM 2628 C CA . GLY A 1 325 ? 12.867 1.865 -10.506 1.00 70.69 325 GLY A CA 1
ATOM 2629 C C . GLY A 1 325 ? 12.868 0.506 -9.812 1.00 70.69 325 GLY A C 1
ATOM 2630 O O . GLY A 1 325 ? 12.172 0.326 -8.819 1.00 70.69 325 GLY A O 1
ATOM 2631 N N . ILE A 1 326 ? 13.692 -0.430 -10.297 1.00 76.00 326 ILE A N 1
ATOM 2632 C CA . ILE A 1 326 ? 13.768 -1.784 -9.733 1.00 76.00 326 ILE A CA 1
ATOM 2633 C C . ILE A 1 326 ? 14.346 -1.744 -8.316 1.00 76.00 326 ILE A C 1
ATOM 2635 O O . ILE A 1 326 ? 13.787 -2.369 -7.420 1.00 76.00 326 ILE A O 1
ATOM 2639 N N . GLU A 1 327 ? 15.416 -0.983 -8.089 1.00 78.06 327 GLU A N 1
ATOM 2640 C CA . GLU A 1 327 ? 16.053 -0.862 -6.775 1.00 78.06 327 GLU A CA 1
ATOM 2641 C C . GLU A 1 327 ? 15.131 -0.177 -5.752 1.00 78.06 327 GLU A C 1
ATOM 2643 O O . GLU A 1 327 ? 15.039 -0.647 -4.621 1.00 78.06 327 GLU A O 1
ATOM 2648 N N . SER A 1 328 ? 14.351 0.838 -6.159 1.00 79.12 328 SER A N 1
ATOM 2649 C CA . SER A 1 328 ? 13.294 1.420 -5.310 1.00 79.12 328 SER A CA 1
ATOM 2650 C C . SER A 1 328 ? 12.235 0.384 -4.948 1.00 79.12 328 SER A C 1
ATOM 2652 O O . SER A 1 328 ? 11.955 0.186 -3.771 1.00 79.12 328 SER A O 1
ATOM 2654 N N . THR A 1 329 ? 11.701 -0.349 -5.934 1.00 79.44 329 THR A N 1
ATOM 2655 C CA . THR A 1 329 ? 10.684 -1.380 -5.663 1.00 79.44 329 THR A CA 1
ATOM 2656 C C . THR A 1 329 ? 11.217 -2.534 -4.816 1.00 79.44 329 THR A C 1
ATOM 2658 O O . THR A 1 329 ? 10.472 -3.115 -4.033 1.00 79.44 329 THR A O 1
ATOM 2661 N N . LEU A 1 330 ? 12.505 -2.868 -4.946 1.00 83.12 330 LEU A N 1
ATOM 2662 C CA . LEU A 1 330 ? 13.151 -3.907 -4.149 1.00 83.12 330 LEU A CA 1
ATOM 2663 C C . LEU A 1 330 ? 13.313 -3.456 -2.694 1.00 83.12 330 LEU A C 1
ATOM 2665 O O . LEU A 1 330 ? 13.017 -4.232 -1.790 1.00 83.12 330 LEU A O 1
ATOM 2669 N N . ASN A 1 331 ? 13.736 -2.208 -2.475 1.00 85.75 331 ASN A N 1
ATOM 2670 C CA . ASN A 1 331 ? 13.845 -1.625 -1.140 1.00 85.75 331 ASN A CA 1
ATOM 2671 C C . ASN A 1 331 ? 12.466 -1.495 -0.480 1.00 85.75 331 ASN A C 1
ATOM 2673 O O . ASN A 1 331 ? 12.299 -1.917 0.656 1.00 85.75 331 ASN A O 1
ATOM 2677 N N . GLU A 1 332 ? 11.448 -1.040 -1.215 1.00 86.81 332 GLU A N 1
ATOM 2678 C CA . GLU A 1 332 ? 10.065 -0.988 -0.722 1.00 86.81 332 GLU A CA 1
ATOM 2679 C C . GLU A 1 332 ? 9.536 -2.381 -0.342 1.00 86.81 332 GLU A C 1
ATOM 2681 O O . GLU A 1 332 ? 8.916 -2.550 0.707 1.00 86.81 332 GLU A O 1
ATOM 2686 N N . ALA A 1 333 ? 9.800 -3.403 -1.163 1.00 86.44 333 ALA A N 1
ATOM 2687 C CA . ALA A 1 333 ? 9.422 -4.781 -0.854 1.00 86.44 333 ALA A CA 1
ATOM 2688 C C . ALA A 1 333 ? 10.183 -5.335 0.363 1.00 86.44 333 ALA A C 1
ATOM 2690 O O . ALA A 1 333 ? 9.619 -6.098 1.153 1.00 86.44 333 ALA A O 1
ATOM 2691 N N . TYR A 1 334 ? 11.452 -4.955 0.525 1.00 93.56 334 TYR A N 1
ATOM 2692 C CA . TYR A 1 334 ? 12.265 -5.319 1.680 1.00 93.56 334 TYR A CA 1
ATOM 2693 C C . TYR A 1 334 ? 11.727 -4.684 2.969 1.00 93.56 334 TYR A C 1
ATOM 2695 O O . TYR A 1 334 ? 11.516 -5.394 3.954 1.00 93.56 334 TYR A O 1
ATOM 2703 N N . ASP A 1 335 ? 11.407 -3.390 2.938 1.00 93.06 335 ASP A N 1
ATOM 2704 C CA . ASP A 1 335 ? 10.828 -2.660 4.068 1.00 93.06 335 ASP A CA 1
ATOM 2705 C C . ASP A 1 335 ? 9.459 -3.237 4.460 1.00 93.06 335 ASP A C 1
ATOM 2707 O O . ASP A 1 335 ? 9.191 -3.471 5.641 1.00 93.06 335 ASP A O 1
ATOM 2711 N N . GLN A 1 336 ? 8.617 -3.574 3.475 1.00 92.44 336 GLN A N 1
ATOM 2712 C CA . GLN A 1 336 ? 7.342 -4.260 3.714 1.00 92.44 336 GLN A CA 1
ATOM 2713 C C . GLN A 1 336 ? 7.538 -5.632 4.367 1.00 92.44 336 GLN A C 1
ATOM 2715 O O . GLN A 1 336 ? 6.814 -5.980 5.300 1.00 92.44 336 GLN A O 1
ATOM 2720 N N . CYS A 1 337 ? 8.526 -6.414 3.921 1.00 91.06 337 CYS A N 1
ATOM 2721 C CA . CYS A 1 337 ? 8.835 -7.698 4.550 1.00 91.06 337 CYS A CA 1
ATOM 2722 C C . CYS A 1 337 ? 9.292 -7.516 6.001 1.00 91.06 337 CYS A C 1
ATOM 2724 O O . CYS A 1 337 ? 8.875 -8.281 6.873 1.00 91.06 337 CYS A O 1
ATOM 2726 N N . GLN A 1 338 ? 10.103 -6.493 6.281 1.00 94.31 338 GLN A N 1
ATOM 2727 C CA . GLN A 1 338 ? 10.553 -6.189 7.635 1.00 94.31 338 GLN A CA 1
ATOM 2728 C C . GLN A 1 338 ? 9.386 -5.764 8.537 1.00 94.31 338 GLN A C 1
ATOM 2730 O O . GLN A 1 338 ? 9.297 -6.229 9.675 1.00 94.31 338 GLN A O 1
ATOM 2735 N N . GLN A 1 339 ? 8.462 -4.950 8.024 1.00 92.94 339 GLN A N 1
ATOM 2736 C CA . GLN A 1 339 ? 7.257 -4.548 8.746 1.00 92.94 339 GLN A CA 1
ATOM 2737 C C . GLN A 1 339 ? 6.364 -5.754 9.068 1.00 92.94 339 GLN A C 1
ATOM 2739 O O . GLN A 1 339 ? 5.992 -5.952 10.223 1.00 92.94 339 GLN A O 1
ATOM 2744 N N . ILE A 1 340 ? 6.097 -6.619 8.084 1.00 90.31 340 ILE A N 1
ATOM 2745 C CA . ILE A 1 340 ? 5.318 -7.852 8.289 1.00 90.31 340 ILE A CA 1
ATOM 2746 C C . ILE A 1 340 ? 5.985 -8.746 9.343 1.00 90.31 340 ILE A C 1
ATOM 2748 O O . ILE A 1 340 ? 5.308 -9.375 10.157 1.00 90.31 340 ILE A O 1
ATOM 2752 N N . GLN A 1 341 ? 7.317 -8.804 9.363 1.00 92.12 341 GLN A N 1
ATOM 2753 C CA . GLN A 1 341 ? 8.053 -9.599 10.339 1.00 92.12 341 GLN A CA 1
ATOM 2754 C C . GLN A 1 341 ? 7.953 -9.027 11.763 1.00 92.12 341 GLN A C 1
ATOM 2756 O O . GLN A 1 341 ? 7.869 -9.801 12.718 1.00 92.12 341 GLN A O 1
ATOM 2761 N N . GLN A 1 342 ? 7.902 -7.700 11.914 1.00 94.81 342 GLN A N 1
ATOM 2762 C CA . GLN A 1 342 ? 7.641 -7.042 13.199 1.00 94.81 342 GLN A CA 1
ATOM 2763 C C . GLN A 1 342 ? 6.199 -7.266 13.669 1.00 94.81 342 GLN A C 1
ATOM 2765 O O . GLN A 1 342 ? 5.988 -7.658 14.815 1.00 94.81 342 GLN A O 1
ATOM 2770 N N . GLU A 1 343 ? 5.214 -7.094 12.785 1.00 90.88 343 GLU A N 1
ATOM 2771 C CA . GLU A 1 343 ? 3.798 -7.341 13.090 1.00 90.88 343 GLU A CA 1
ATOM 2772 C C . GLU A 1 343 ? 3.560 -8.797 13.506 1.00 90.88 343 GLU A C 1
ATOM 2774 O O . GLU A 1 343 ? 2.869 -9.066 14.489 1.00 90.88 343 GLU A O 1
ATOM 2779 N N . LYS A 1 344 ? 4.208 -9.748 12.821 1.00 93.25 344 LYS A N 1
ATOM 2780 C CA . LYS A 1 344 ? 4.192 -11.163 13.203 1.00 93.25 344 LYS A CA 1
ATOM 2781 C C . LYS A 1 344 ? 4.762 -11.382 14.607 1.00 93.25 344 LYS A C 1
ATOM 2783 O O . LYS A 1 344 ? 4.162 -12.120 15.382 1.00 93.25 344 LYS A O 1
ATOM 2788 N N . ALA A 1 345 ? 5.890 -10.754 14.943 1.00 94.25 345 ALA A N 1
ATOM 2789 C CA . ALA A 1 345 ? 6.503 -10.897 16.264 1.00 94.25 345 ALA A CA 1
ATOM 2790 C C . ALA A 1 345 ? 5.597 -10.350 17.383 1.00 94.25 345 ALA A C 1
ATOM 2792 O O . ALA A 1 345 ? 5.469 -10.980 18.433 1.00 94.25 345 ALA A O 1
ATOM 2793 N N . ILE A 1 346 ? 4.921 -9.222 17.140 1.00 94.56 346 ILE A N 1
ATOM 2794 C CA . ILE A 1 346 ? 3.940 -8.647 18.072 1.00 94.56 346 ILE A CA 1
ATOM 2795 C C . ILE A 1 346 ? 2.754 -9.602 18.246 1.00 94.56 346 ILE A C 1
ATOM 2797 O O . ILE A 1 346 ? 2.398 -9.940 19.373 1.00 94.56 346 ILE A O 1
ATOM 2801 N N . ALA A 1 347 ? 2.192 -10.114 17.149 1.00 90.25 347 ALA A N 1
ATOM 2802 C CA . ALA A 1 347 ? 1.076 -11.055 17.205 1.00 90.25 347 ALA A CA 1
ATOM 2803 C C . ALA A 1 347 ? 1.443 -12.368 17.930 1.00 90.25 347 ALA A C 1
ATOM 2805 O O . ALA A 1 347 ? 0.639 -12.909 18.689 1.00 90.25 347 ALA A O 1
ATOM 2806 N N . GLU A 1 348 ? 2.663 -12.881 17.742 1.00 94.94 348 GLU A N 1
ATOM 2807 C CA . GLU A 1 348 ? 3.170 -14.061 18.460 1.00 94.94 348 GLU A CA 1
ATOM 2808 C C . GLU A 1 348 ? 3.348 -13.794 19.965 1.00 94.94 348 GLU A C 1
ATOM 2810 O O . GLU A 1 348 ? 3.054 -14.667 20.795 1.00 94.94 348 GLU A O 1
ATOM 2815 N N . GLN A 1 349 ? 3.776 -12.585 20.337 1.00 96.25 349 GLN A N 1
ATOM 2816 C CA . GLN A 1 349 ? 3.861 -12.152 21.731 1.00 96.25 349 GLN A CA 1
ATOM 2817 C C . GLN A 1 349 ? 2.469 -12.055 22.370 1.00 96.25 349 GLN A C 1
ATOM 2819 O O . GLN A 1 349 ? 2.261 -12.604 23.454 1.00 96.25 349 GLN A O 1
ATOM 2824 N N . GLU A 1 350 ? 1.505 -11.422 21.699 1.00 94.00 350 GLU A N 1
ATOM 2825 C CA . GLU A 1 350 ? 0.118 -11.318 22.167 1.00 94.00 350 GLU A CA 1
ATOM 2826 C C . GLU A 1 350 ? -0.526 -12.700 22.320 1.00 94.00 350 GLU A C 1
ATOM 2828 O O . GLU A 1 350 ? -1.108 -13.006 23.361 1.00 94.00 350 GLU A O 1
ATOM 2833 N N . ALA A 1 351 ? -0.359 -13.589 21.336 1.00 91.00 351 ALA A N 1
ATOM 2834 C CA . ALA A 1 351 ? -0.859 -14.961 21.410 1.00 91.00 351 ALA A CA 1
ATOM 2835 C C . ALA A 1 351 ? -0.269 -15.729 22.606 1.00 91.00 351 ALA A C 1
ATOM 2837 O O . ALA A 1 351 ? -0.973 -16.489 23.279 1.00 91.00 351 ALA A O 1
ATOM 2838 N N . SER A 1 352 ? 1.013 -15.506 22.907 1.00 94.31 352 SER A N 1
ATOM 2839 C CA . SER A 1 352 ? 1.679 -16.100 24.070 1.00 94.31 352 SER A CA 1
ATOM 2840 C C . SER A 1 352 ? 1.126 -15.553 25.391 1.00 94.31 352 SER A C 1
ATOM 2842 O O . SER A 1 352 ? 0.897 -16.326 26.323 1.00 94.31 352 SER A O 1
ATOM 2844 N N . GLN A 1 353 ? 0.838 -14.250 25.463 1.00 95.56 353 GLN A N 1
ATOM 2845 C CA . GLN A 1 353 ? 0.198 -13.630 26.629 1.00 95.56 353 GLN A CA 1
ATOM 2846 C C . GLN A 1 353 ? -1.226 -14.153 26.843 1.00 95.56 353 GLN A C 1
ATOM 2848 O O . GLN A 1 353 ? -1.566 -14.563 27.953 1.00 95.56 353 GLN A O 1
ATOM 2853 N N . PHE A 1 354 ? -2.039 -14.229 25.784 1.00 92.44 354 PHE A N 1
ATOM 2854 C CA . PHE A 1 354 ? -3.388 -14.797 25.863 1.00 92.44 354 PHE A CA 1
ATOM 2855 C C . PHE A 1 354 ? -3.375 -16.248 26.337 1.00 92.44 354 PHE A C 1
ATOM 2857 O O . PHE A 1 354 ? -4.227 -16.646 27.131 1.00 92.44 354 PHE A O 1
ATOM 2864 N N . LYS A 1 355 ? -2.389 -17.038 25.901 1.00 96.25 355 LYS A N 1
ATOM 2865 C CA . LYS A 1 355 ? -2.221 -18.416 26.364 1.00 96.25 355 LYS A CA 1
ATOM 2866 C C . LYS A 1 355 ? -1.917 -18.489 27.865 1.00 96.25 355 LYS A C 1
ATOM 2868 O O . LYS A 1 355 ? -2.488 -19.347 28.532 1.00 96.25 355 LYS A O 1
ATOM 2873 N N . SER A 1 356 ? -1.077 -17.594 28.395 1.00 95.62 356 SER A N 1
ATOM 2874 C CA . SER A 1 356 ? -0.803 -17.501 29.841 1.00 95.62 356 SER A CA 1
ATOM 2875 C C . SER A 1 356 ? -2.063 -17.141 30.625 1.00 95.62 356 SER A C 1
ATOM 2877 O O . SER A 1 356 ? -2.441 -17.854 31.551 1.00 95.62 356 SER A O 1
ATOM 2879 N N . LEU A 1 357 ? -2.780 -16.099 30.194 1.00 95.69 357 LEU A N 1
ATOM 2880 C CA . LEU A 1 357 ? -4.022 -15.663 30.839 1.00 95.69 357 LEU A CA 1
ATOM 2881 C C . LEU A 1 357 ? -5.096 -16.756 30.820 1.00 95.69 357 LEU A C 1
ATOM 2883 O O . LEU A 1 357 ? -5.828 -16.932 31.790 1.00 95.69 357 LEU A O 1
ATOM 2887 N N . TYR A 1 358 ? -5.184 -17.520 29.730 1.00 92.38 358 TYR A N 1
ATOM 2888 C CA . TYR A 1 358 ? -6.101 -18.652 29.639 1.00 92.38 358 TYR A CA 1
ATOM 2889 C C . TYR A 1 358 ? -5.737 -19.769 30.628 1.00 92.38 358 TYR A C 1
ATOM 2891 O O . TYR A 1 358 ? -6.624 -20.350 31.251 1.00 92.38 358 TYR A O 1
ATOM 2899 N N . GLN A 1 359 ? -4.444 -20.054 30.807 1.00 95.12 359 GLN A N 1
ATOM 2900 C CA . GLN A 1 359 ? -3.975 -21.024 31.800 1.00 95.12 359 GLN A CA 1
ATOM 2901 C C . GLN A 1 359 ? -4.270 -20.562 33.233 1.00 95.12 359 GLN A C 1
ATOM 2903 O O . GLN A 1 359 ? -4.775 -21.353 34.028 1.00 95.12 359 GLN A O 1
ATOM 2908 N N . GLU A 1 360 ? -4.030 -19.287 33.549 1.00 94.88 360 GLU A N 1
ATOM 2909 C CA . GLU A 1 360 ? -4.356 -18.693 34.853 1.00 94.88 360 GLU A CA 1
ATOM 2910 C C . GLU A 1 360 ? -5.861 -18.733 35.141 1.00 94.88 360 GLU A C 1
ATOM 2912 O O . GLU A 1 360 ? -6.285 -19.111 36.237 1.00 94.88 360 GLU A O 1
ATOM 2917 N N . LEU A 1 361 ? -6.686 -18.403 34.143 1.00 94.19 361 LEU A N 1
ATOM 2918 C CA . LEU A 1 361 ? -8.137 -18.460 34.269 1.00 94.19 361 LEU A CA 1
ATOM 2919 C C . LEU A 1 361 ? -8.622 -19.894 34.505 1.00 94.19 361 LEU A C 1
ATOM 2921 O O . LEU A 1 361 ? -9.439 -20.108 35.399 1.00 94.19 361 LEU A O 1
ATOM 2925 N N . ASN A 1 362 ? -8.110 -20.871 33.750 1.00 93.50 362 ASN A N 1
ATOM 2926 C CA . ASN A 1 362 ? -8.448 -22.280 33.963 1.00 93.50 362 ASN A CA 1
ATOM 2927 C C . ASN A 1 362 ? -8.061 -22.742 35.369 1.00 93.50 362 ASN A C 1
ATOM 2929 O O . ASN A 1 362 ? -8.875 -23.376 36.034 1.00 93.50 362 ASN A O 1
ATOM 2933 N N . HIS A 1 363 ? -6.876 -22.364 35.853 1.00 94.31 363 HIS A N 1
ATOM 2934 C CA . HIS A 1 363 ? -6.456 -22.698 37.211 1.00 94.31 363 HIS A CA 1
ATOM 2935 C C . HIS A 1 363 ? -7.395 -22.096 38.270 1.00 94.31 363 HIS A C 1
ATOM 2937 O O . HIS A 1 363 ? -7.821 -22.791 39.191 1.00 94.31 363 HIS A O 1
ATOM 2943 N N . SER A 1 364 ? -7.806 -20.833 38.104 1.00 93.06 364 SER A N 1
ATOM 2944 C CA . SER A 1 364 ? -8.767 -20.186 39.009 1.00 93.06 364 SER A CA 1
ATOM 2945 C C . SER A 1 364 ? -10.155 -20.837 38.966 1.00 93.06 364 SER A C 1
ATOM 2947 O O . SER A 1 364 ? -10.828 -20.951 39.993 1.00 93.06 364 SER A O 1
ATOM 2949 N N . VAL A 1 365 ? -10.601 -21.276 37.785 1.00 91.56 365 VAL A N 1
ATOM 2950 C CA . VAL A 1 365 ? -11.863 -22.011 37.630 1.00 91.56 365 VAL A CA 1
ATOM 2951 C C . VAL A 1 365 ? -11.786 -23.360 38.340 1.00 91.56 365 VAL A C 1
ATOM 2953 O O . VAL A 1 365 ? -12.708 -23.689 39.083 1.00 91.56 365 VAL A O 1
ATOM 2956 N N . GLU A 1 366 ? -10.697 -24.111 38.172 1.00 94.06 366 GLU A N 1
ATOM 2957 C CA . GLU A 1 366 ? -10.472 -25.383 38.868 1.00 94.06 366 GLU A CA 1
ATOM 2958 C C . GLU A 1 366 ? -10.466 -25.203 40.394 1.00 94.06 366 GLU A C 1
ATOM 2960 O O . GLU A 1 366 ? -11.153 -25.941 41.103 1.00 94.06 366 GLU A O 1
ATOM 2965 N N . GLU A 1 367 ? -9.774 -24.180 40.903 1.00 94.81 367 GLU A N 1
ATOM 2966 C CA . GLU A 1 367 ? -9.727 -23.856 42.334 1.00 94.81 367 GLU A CA 1
ATOM 2967 C C . GLU A 1 367 ? -11.121 -23.517 42.889 1.00 94.81 367 GLU A C 1
ATOM 2969 O O . GLU A 1 367 ? -11.553 -24.061 43.912 1.00 94.81 367 GLU A O 1
ATOM 2974 N N . LYS A 1 368 ? -11.875 -22.657 42.192 1.00 88.56 368 LYS A N 1
ATOM 2975 C CA . LYS A 1 368 ? -13.242 -22.300 42.598 1.00 88.56 368 LYS A CA 1
ATOM 2976 C C . LYS A 1 368 ? -14.190 -23.491 42.520 1.00 88.56 368 LYS A C 1
ATOM 2978 O O . LYS A 1 368 ? -15.031 -23.642 43.406 1.00 88.56 368 LYS A O 1
ATOM 2983 N N . GLN A 1 369 ? -14.047 -24.353 41.516 1.00 91.69 369 GLN A N 1
ATOM 2984 C CA . GLN A 1 369 ? -14.850 -25.566 41.384 1.00 91.69 369 GLN A CA 1
ATOM 2985 C C . GLN A 1 369 ? -14.582 -26.533 42.545 1.00 91.69 369 GLN A C 1
ATOM 2987 O O . GLN A 1 369 ? -15.531 -27.047 43.140 1.00 91.69 369 GLN A O 1
ATOM 2992 N N . ALA A 1 370 ? -13.314 -26.723 42.923 1.00 92.06 370 ALA A N 1
ATOM 2993 C CA . ALA A 1 370 ? -12.935 -27.522 44.087 1.00 92.06 370 ALA A CA 1
ATOM 2994 C C . ALA A 1 370 ? -13.515 -26.936 45.387 1.00 92.06 370 ALA A C 1
ATOM 2996 O O . ALA A 1 370 ? -14.069 -27.667 46.210 1.00 92.06 370 ALA A O 1
ATOM 2997 N N . ARG A 1 371 ? -13.484 -25.606 45.548 1.00 91.50 371 ARG A N 1
ATOM 2998 C CA . ARG A 1 371 ? -14.077 -24.935 46.714 1.00 91.50 371 ARG A CA 1
ATOM 2999 C C . ARG A 1 371 ? -15.597 -25.079 46.774 1.00 91.50 371 ARG A C 1
ATOM 3001 O O . ARG A 1 371 ? -16.146 -25.267 47.859 1.00 91.50 371 ARG A O 1
ATOM 3008 N N . ILE A 1 372 ? -16.282 -25.003 45.631 1.00 87.06 372 ILE A N 1
ATOM 3009 C CA . ILE A 1 372 ? -17.727 -25.253 45.543 1.00 87.06 372 ILE A CA 1
ATOM 3010 C C . ILE A 1 372 ? -18.036 -26.688 45.977 1.00 87.06 372 ILE A C 1
ATOM 3012 O O . ILE A 1 372 ? -18.951 -26.881 46.773 1.00 87.06 372 ILE A O 1
ATOM 3016 N N . GLN A 1 373 ? -17.265 -27.677 45.514 1.00 90.62 373 GLN A N 1
ATOM 3017 C CA . GLN A 1 373 ? -17.439 -29.076 45.919 1.00 90.62 373 GLN A CA 1
ATOM 3018 C C . GLN A 1 373 ? -17.236 -29.262 47.430 1.00 90.62 373 GLN A C 1
ATOM 3020 O O . GLN A 1 373 ? -18.083 -29.868 48.085 1.00 90.62 373 GLN A O 1
ATOM 3025 N N . GLU A 1 374 ? -16.184 -28.671 48.007 1.00 92.94 374 GLU A N 1
ATOM 3026 C CA . GLU A 1 374 ? -15.938 -28.707 49.456 1.00 92.94 374 GLU A CA 1
ATOM 3027 C C . GLU A 1 374 ? -17.109 -28.097 50.246 1.00 92.94 374 GLU A C 1
ATOM 3029 O O . GLU A 1 374 ? -17.580 -28.676 51.227 1.00 92.94 374 GLU A O 1
ATOM 3034 N N . LEU A 1 375 ? -17.614 -26.935 49.816 1.00 85.31 375 LEU A N 1
ATOM 3035 C CA . LEU A 1 375 ? -18.751 -26.275 50.459 1.00 85.31 375 LEU A CA 1
ATOM 3036 C C . LEU A 1 375 ? -20.041 -27.091 50.322 1.00 85.31 375 LEU A C 1
ATOM 3038 O O . LEU A 1 375 ? -20.777 -27.210 51.299 1.00 85.31 375 LEU A O 1
ATOM 3042 N N . GLN A 1 376 ? -20.303 -27.686 49.156 1.00 84.12 376 GLN A N 1
ATOM 3043 C CA . GLN A 1 376 ? -21.452 -28.568 48.942 1.00 84.12 376 GLN A CA 1
ATOM 3044 C C . GLN A 1 376 ? -21.407 -29.791 49.863 1.00 84.12 376 GLN A C 1
ATOM 3046 O O . GLN A 1 376 ? -22.432 -30.166 50.433 1.00 84.12 376 GLN A O 1
ATOM 3051 N N . GLU A 1 377 ? -20.234 -30.392 50.053 1.00 88.81 377 GLU A N 1
ATOM 3052 C CA . GLU A 1 377 ? -20.053 -31.521 50.966 1.00 88.81 377 GLU A CA 1
ATOM 3053 C C . GLU A 1 377 ? -20.235 -31.102 52.431 1.00 88.81 377 GLU A C 1
ATOM 3055 O O . GLU A 1 377 ? -20.903 -31.789 53.204 1.00 88.81 377 GLU A O 1
ATOM 3060 N N . ARG A 1 378 ? -19.748 -29.914 52.802 1.00 84.38 378 ARG A N 1
ATOM 3061 C CA . ARG A 1 378 ? -19.944 -29.335 54.139 1.00 84.38 378 ARG A CA 1
ATOM 3062 C C . ARG A 1 378 ? -21.418 -29.045 54.432 1.00 84.38 378 ARG A C 1
ATOM 3064 O O . ARG A 1 378 ? -21.889 -29.372 55.518 1.00 84.38 378 ARG A O 1
ATOM 3071 N N . VAL A 1 379 ? -22.148 -28.488 53.462 1.00 80.25 379 VAL A N 1
ATOM 3072 C CA . VAL A 1 379 ? -23.603 -28.276 53.545 1.00 80.25 379 VAL A CA 1
ATOM 3073 C C . VAL A 1 379 ? -24.325 -29.611 53.673 1.00 80.25 379 VAL A C 1
ATOM 3075 O O . VAL A 1 379 ? -25.161 -29.752 54.560 1.00 80.25 379 VAL A O 1
ATOM 3078 N N . ARG A 1 380 ? -23.963 -30.613 52.861 1.00 80.19 380 ARG A N 1
ATOM 3079 C CA . ARG A 1 380 ? -24.558 -31.954 52.922 1.00 80.19 380 ARG A CA 1
ATOM 3080 C C . ARG A 1 380 ? -24.387 -32.575 54.311 1.00 80.19 380 ARG A C 1
ATOM 3082 O O . ARG A 1 380 ? -25.377 -32.993 54.904 1.00 80.19 380 ARG A O 1
ATOM 3089 N N . ASN A 1 381 ? -23.174 -32.535 54.860 1.00 81.44 381 ASN A N 1
ATOM 3090 C CA . ASN A 1 381 ? -22.857 -33.070 56.187 1.00 81.44 381 ASN A CA 1
ATOM 3091 C C . ASN A 1 381 ? -23.618 -32.353 57.318 1.00 81.44 381 ASN A C 1
ATOM 3093 O O . ASN A 1 381 ? -24.073 -33.004 58.259 1.00 81.44 381 ASN A O 1
ATOM 3097 N N . LEU A 1 382 ? -23.797 -31.030 57.217 1.00 74.62 382 LEU A N 1
ATOM 3098 C CA . LEU A 1 382 ? -24.594 -30.245 58.168 1.00 74.62 382 LEU A CA 1
ATOM 3099 C C . LEU A 1 382 ? -26.101 -30.516 58.029 1.00 74.62 382 LEU A C 1
ATOM 3101 O O . LEU A 1 382 ? -26.805 -30.570 59.034 1.00 74.62 382 LEU A O 1
ATOM 3105 N N . SER A 1 383 ? -26.589 -30.741 56.806 1.00 65.44 383 SER A N 1
ATOM 3106 C CA . SER A 1 383 ? -28.001 -31.041 56.530 1.00 65.44 383 SER A CA 1
ATOM 3107 C C . SER A 1 383 ? -28.443 -32.449 56.954 1.00 65.44 383 SER A C 1
ATOM 3109 O O . SER A 1 383 ? -29.634 -32.694 57.099 1.00 65.44 383 SER A O 1
ATOM 3111 N N . SER A 1 384 ? -27.502 -33.368 57.201 1.00 58.78 384 SER A N 1
ATOM 3112 C CA . SER A 1 384 ? -27.762 -34.730 57.699 1.00 58.78 384 SER A CA 1
ATOM 3113 C C . SER A 1 384 ? -27.797 -34.866 59.234 1.00 58.78 384 SER A C 1
ATOM 3115 O O . SER A 1 384 ? -27.921 -35.979 59.745 1.00 58.78 384 SER A O 1
ATOM 3117 N N . GLY A 1 385 ? -27.681 -33.769 59.994 1.00 53.41 385 GLY A N 1
ATOM 3118 C CA . GLY A 1 385 ? -27.805 -33.784 61.459 1.00 53.41 385 GLY A CA 1
ATOM 3119 C C . GLY A 1 385 ? -29.270 -33.875 61.941 1.00 53.41 385 GLY A C 1
ATOM 3120 O O . GLY A 1 385 ? -30.140 -33.287 61.304 1.00 53.41 385 GLY A O 1
ATOM 3121 N N . PRO A 1 386 ? -29.590 -34.530 63.082 1.00 49.50 386 PRO A N 1
ATOM 3122 C CA . PRO A 1 386 ? -30.972 -34.872 63.473 1.00 49.50 386 PRO A CA 1
ATOM 3123 C C . PRO A 1 386 ? -31.844 -33.707 63.986 1.00 49.50 386 PRO A C 1
ATOM 3125 O O . PRO A 1 386 ? -32.836 -33.954 64.661 1.00 49.50 386 PRO A O 1
ATOM 3128 N N . ASN A 1 387 ? -31.475 -32.446 63.743 1.00 49.75 387 ASN A N 1
ATOM 3129 C CA . ASN A 1 387 ? -32.031 -31.292 64.466 1.00 49.75 387 ASN A CA 1
ATOM 3130 C C . ASN A 1 387 ? -32.486 -30.136 63.561 1.00 49.75 387 ASN A C 1
ATOM 3132 O O . ASN A 1 387 ? -32.443 -28.973 63.958 1.00 49.75 387 ASN A O 1
ATOM 3136 N N . ILE A 1 388 ? -32.935 -30.441 62.344 1.00 53.91 388 ILE A N 1
ATOM 3137 C CA . ILE A 1 388 ? -33.613 -29.461 61.496 1.00 53.91 388 ILE A CA 1
ATOM 3138 C C . ILE A 1 388 ? -35.115 -29.590 61.767 1.00 53.91 388 ILE A C 1
ATOM 3140 O O . ILE A 1 388 ? -35.764 -30.492 61.246 1.00 53.91 388 ILE A O 1
ATOM 3144 N N . GLY A 1 389 ? -35.646 -28.739 62.654 1.00 55.03 389 GLY A N 1
ATOM 3145 C CA . GLY A 1 389 ? -37.092 -28.637 62.902 1.00 55.03 389 GLY A CA 1
ATOM 3146 C C . GLY A 1 389 ? -37.857 -28.299 61.617 1.00 55.03 389 GLY A C 1
ATOM 3147 O O . GLY A 1 389 ? -37.257 -27.816 60.664 1.00 55.03 389 GLY A O 1
ATOM 3148 N N . GLU A 1 390 ? -39.166 -28.549 61.567 1.00 56.31 390 GLU A N 1
ATOM 3149 C CA . GLU A 1 390 ? -39.989 -28.374 60.353 1.00 56.31 390 GLU A CA 1
ATOM 3150 C C . GLU A 1 390 ? -39.889 -26.957 59.730 1.00 56.31 390 GLU A C 1
ATOM 3152 O O . GLU A 1 390 ? -39.814 -26.850 58.506 1.00 56.31 390 GLU A O 1
ATOM 3157 N N . ASP A 1 391 ? -39.704 -25.898 60.535 1.00 54.88 391 ASP A N 1
ATOM 3158 C CA . ASP A 1 391 ? -39.423 -24.518 60.068 1.00 54.88 391 ASP A CA 1
ATOM 3159 C C . ASP A 1 391 ? -38.095 -24.401 59.273 1.00 54.88 391 ASP A C 1
ATOM 3161 O O . ASP A 1 391 ? -37.937 -23.598 58.348 1.00 54.88 391 ASP A O 1
ATOM 3165 N N . SER A 1 392 ? -37.139 -25.266 59.614 1.00 59.94 392 SER A N 1
ATOM 3166 C CA . SER A 1 392 ? -35.921 -25.642 58.892 1.00 59.94 392 SER A CA 1
ATOM 3167 C C . SER A 1 392 ? -36.098 -25.888 57.400 1.00 59.94 392 SER A C 1
ATOM 3169 O O . SER A 1 392 ? -35.436 -25.292 56.543 1.00 59.94 392 SER A O 1
ATOM 3171 N N . ALA A 1 393 ? -36.968 -26.847 57.104 1.00 63.94 393 ALA A N 1
ATOM 3172 C CA . ALA A 1 393 ? -37.148 -27.389 55.768 1.00 63.94 393 ALA A CA 1
ATOM 3173 C C . ALA A 1 393 ? -37.878 -26.393 54.863 1.00 63.94 393 ALA A C 1
ATOM 3175 O O . ALA A 1 393 ? -37.501 -26.217 53.704 1.00 63.94 393 ALA A O 1
ATOM 3176 N N . GLU A 1 394 ? -38.867 -25.681 55.402 1.00 69.44 394 GLU A N 1
ATOM 3177 C CA . GLU A 1 394 ? -39.610 -24.663 54.659 1.00 69.44 394 GLU A CA 1
ATOM 3178 C C . GLU A 1 394 ? -38.697 -23.485 54.277 1.00 69.44 394 GLU A C 1
ATOM 3180 O O . GLU A 1 394 ? -38.644 -23.087 53.111 1.00 69.44 394 GLU A O 1
ATOM 3185 N N . THR A 1 395 ? -37.848 -23.031 55.208 1.00 77.06 395 THR A N 1
ATOM 3186 C CA . THR A 1 395 ? -36.841 -21.986 54.946 1.00 77.06 395 THR A CA 1
ATOM 3187 C C . THR A 1 395 ? -35.807 -22.423 53.899 1.00 77.06 395 THR A C 1
ATOM 3189 O O . THR A 1 395 ? -35.445 -21.642 53.019 1.00 77.06 395 THR A O 1
ATOM 3192 N N . ILE A 1 396 ? -35.353 -23.682 53.940 1.00 77.88 396 ILE A N 1
ATOM 3193 C CA . ILE A 1 396 ? -34.442 -24.246 52.925 1.00 77.88 396 ILE A CA 1
ATOM 3194 C C . ILE A 1 396 ? -35.112 -24.270 51.546 1.00 77.88 396 ILE A C 1
ATOM 3196 O O . ILE A 1 396 ? -34.476 -23.934 50.548 1.00 77.88 396 ILE A O 1
ATOM 3200 N N . THR A 1 397 ? -36.398 -24.613 51.483 1.00 78.75 397 THR A N 1
ATOM 3201 C CA . THR A 1 397 ? -37.152 -24.670 50.223 1.00 78.75 397 THR A CA 1
ATOM 3202 C C . THR A 1 397 ? -37.309 -23.275 49.611 1.00 78.75 397 THR A C 1
ATOM 3204 O O . THR A 1 397 ? -37.088 -23.097 48.411 1.00 78.75 397 THR A O 1
ATOM 3207 N N . VAL A 1 398 ? -37.597 -22.265 50.440 1.00 79.62 398 VAL A N 1
ATOM 3208 C CA . VAL A 1 398 ? -37.646 -20.855 50.018 1.00 79.62 398 VAL A CA 1
ATOM 3209 C C . VAL A 1 398 ? -36.273 -20.372 49.539 1.00 79.62 398 VAL A C 1
ATOM 3211 O O . VAL A 1 398 ? -36.182 -19.753 48.480 1.00 79.62 398 VAL A O 1
ATOM 3214 N N . LEU A 1 399 ? -35.190 -20.704 50.249 1.00 82.12 399 LEU A N 1
ATOM 3215 C CA . LEU A 1 399 ? -33.827 -20.348 49.837 1.00 82.12 399 LEU A CA 1
ATOM 3216 C C . LEU A 1 399 ? -33.419 -21.019 48.519 1.00 82.12 399 LEU A C 1
ATOM 3218 O O . LEU A 1 399 ? -32.787 -20.378 47.683 1.00 82.12 399 LEU A O 1
ATOM 3222 N N . MET A 1 400 ? -33.806 -22.277 48.290 1.00 79.69 400 MET A N 1
ATOM 3223 C CA . MET A 1 400 ? -33.583 -22.949 47.005 1.00 79.69 400 MET A CA 1
ATOM 3224 C C . MET A 1 400 ? -34.341 -22.262 45.867 1.00 79.69 400 MET A C 1
ATOM 3226 O O . MET A 1 400 ? -33.756 -22.023 44.811 1.00 79.69 400 MET A O 1
ATOM 3230 N N . ALA A 1 401 ? -35.604 -21.887 46.089 1.00 81.94 401 ALA A N 1
ATOM 3231 C CA . ALA A 1 401 ? -36.378 -21.121 45.115 1.00 81.94 401 ALA A CA 1
ATOM 3232 C C . ALA A 1 401 ? -35.739 -19.750 44.835 1.00 81.94 401 ALA A C 1
ATOM 3234 O O . ALA A 1 401 ? -35.687 -19.313 43.688 1.00 81.94 401 ALA A O 1
ATOM 3235 N N . GLN A 1 402 ? -35.180 -19.096 45.853 1.00 82.94 402 GLN A N 1
ATOM 3236 C CA . GLN A 1 402 ? -34.502 -17.815 45.686 1.00 82.94 402 GLN A CA 1
ATOM 3237 C C . GLN A 1 402 ? -33.176 -17.945 44.922 1.00 82.94 402 GLN A C 1
ATOM 3239 O O . GLN A 1 402 ? -32.892 -17.122 44.056 1.00 82.94 402 GLN A O 1
ATOM 3244 N N . ILE A 1 403 ? -32.396 -19.004 45.165 1.00 85.75 403 ILE A N 1
ATOM 3245 C CA . ILE A 1 403 ? -31.194 -19.317 44.373 1.00 85.75 403 ILE A CA 1
ATOM 3246 C C . ILE A 1 403 ? -31.565 -19.586 42.910 1.00 85.75 403 ILE A C 1
ATOM 3248 O O . ILE A 1 403 ? -30.866 -19.119 42.012 1.00 85.75 403 ILE A O 1
ATOM 3252 N N . GLN A 1 404 ? -32.665 -20.302 42.668 1.00 86.88 404 GLN A N 1
ATOM 3253 C CA . GLN A 1 404 ? -33.169 -20.581 41.324 1.00 86.88 404 GLN A CA 1
ATOM 3254 C C . GLN A 1 404 ? -33.531 -19.285 40.582 1.00 86.88 404 GLN A C 1
ATOM 3256 O O . GLN A 1 404 ? -33.066 -19.081 39.464 1.00 86.88 404 GLN A O 1
ATOM 3261 N N . ILE A 1 405 ? -34.288 -18.388 41.223 1.00 86.88 405 ILE A N 1
ATOM 3262 C CA . ILE A 1 405 ? -34.654 -17.085 40.646 1.00 86.88 405 ILE A CA 1
ATOM 3263 C C . ILE A 1 405 ? -33.396 -16.264 40.343 1.00 86.88 405 ILE A C 1
ATOM 3265 O O . ILE A 1 405 ? -33.240 -15.773 39.229 1.00 86.88 405 ILE A O 1
ATOM 3269 N N . CYS A 1 406 ? -32.449 -16.188 41.283 1.00 86.25 406 CYS A N 1
ATOM 3270 C CA . CYS A 1 406 ? -31.181 -15.496 41.055 1.00 86.25 406 CYS A CA 1
ATOM 3271 C C . CYS A 1 406 ? -30.400 -16.093 39.872 1.00 86.25 406 CYS A C 1
ATOM 3273 O O . CYS A 1 406 ? -29.821 -15.351 39.083 1.00 86.25 406 CYS A O 1
ATOM 3275 N N . ALA A 1 407 ? -30.376 -17.421 39.723 1.00 87.12 407 ALA A N 1
ATOM 3276 C CA . ALA A 1 407 ? -29.706 -18.079 38.603 1.00 87.12 407 ALA A CA 1
ATOM 3277 C C . ALA A 1 407 ? -30.378 -17.757 37.257 1.00 87.12 407 ALA A C 1
ATOM 3279 O O . ALA A 1 407 ? -29.686 -17.487 36.274 1.00 87.12 407 ALA A O 1
ATOM 3280 N N . GLU A 1 408 ? -31.712 -17.741 37.212 1.00 88.00 408 GLU A N 1
ATOM 3281 C CA . GLU A 1 408 ? -32.479 -17.340 36.029 1.00 88.00 408 GLU A CA 1
ATOM 3282 C C . GLU A 1 408 ? -32.242 -15.866 35.667 1.00 88.00 408 GLU A C 1
ATOM 3284 O O . GLU A 1 408 ? -32.035 -15.548 34.491 1.00 88.00 408 GLU A O 1
ATOM 3289 N N . ASP A 1 409 ? -32.183 -14.981 36.666 1.00 86.62 409 ASP A N 1
ATOM 3290 C CA . ASP A 1 409 ? -31.882 -13.559 36.484 1.00 86.62 409 ASP A CA 1
ATOM 3291 C C . ASP A 1 409 ? -30.457 -13.336 35.961 1.00 86.62 409 ASP A C 1
ATOM 3293 O O . ASP A 1 409 ? -30.268 -12.572 35.012 1.00 86.62 409 ASP A O 1
ATOM 3297 N N . PHE A 1 410 ? -29.456 -14.048 36.492 1.00 86.56 410 PHE A N 1
ATOM 3298 C CA . PHE A 1 410 ? -28.083 -13.996 35.974 1.00 86.56 410 PHE A CA 1
ATOM 3299 C C . PHE A 1 410 ? -27.986 -14.497 34.532 1.00 86.56 410 PHE A C 1
ATOM 3301 O O . PHE A 1 410 ? -27.283 -13.904 33.714 1.00 86.56 410 PHE A O 1
ATOM 3308 N N . GLU A 1 411 ? -28.690 -15.573 34.185 1.00 89.38 411 GLU A N 1
ATOM 3309 C CA . GLU A 1 411 ? -28.656 -16.112 32.825 1.00 89.38 411 GLU A CA 1
ATOM 3310 C C . GLU A 1 411 ? -29.353 -15.172 31.830 1.00 89.38 411 GLU A C 1
ATOM 3312 O O . GLU A 1 411 ? -28.915 -15.008 30.686 1.00 89.38 411 GLU A O 1
ATOM 3317 N N . LYS A 1 412 ? -30.416 -14.495 32.271 1.00 91.06 412 LYS A N 1
ATOM 3318 C CA . LYS A 1 412 ? -31.069 -13.437 31.502 1.00 91.06 412 LYS A CA 1
ATOM 3319 C C . LYS A 1 412 ? -30.148 -12.229 31.317 1.00 91.06 412 LYS A C 1
ATOM 3321 O O . LYS A 1 412 ? -29.981 -11.778 30.186 1.00 91.06 412 LYS A O 1
ATOM 3326 N N . GLU A 1 413 ? -29.484 -11.778 32.377 1.00 94.62 413 GLU A N 1
ATOM 3327 C CA . GLU A 1 413 ? -28.493 -10.693 32.347 1.00 94.62 413 GLU A CA 1
ATOM 3328 C C . GLU A 1 413 ? -27.326 -11.019 31.406 1.00 94.62 413 GLU A C 1
ATOM 3330 O O . GLU A 1 413 ? -26.909 -10.187 30.598 1.00 94.62 413 GLU A O 1
ATOM 3335 N N . ARG A 1 414 ? -26.859 -12.271 31.413 1.00 91.12 414 ARG A N 1
ATOM 3336 C CA . ARG A 1 414 ? -25.833 -12.770 30.493 1.00 91.12 414 ARG A CA 1
ATOM 3337 C C . ARG A 1 414 ? -26.284 -12.715 29.034 1.00 91.12 414 ARG A C 1
ATOM 3339 O O . ARG A 1 414 ? -25.516 -12.272 28.179 1.00 91.12 414 ARG A O 1
ATOM 3346 N N . LYS A 1 415 ? -27.521 -13.130 28.741 1.00 91.12 415 LYS A N 1
ATOM 3347 C CA . LYS A 1 415 ? -28.112 -13.045 27.393 1.00 91.12 415 LYS A CA 1
ATOM 3348 C C . LYS A 1 415 ? -28.303 -11.599 26.943 1.00 91.12 415 LYS A C 1
ATOM 3350 O O . LYS A 1 415 ? -28.063 -11.293 25.777 1.00 91.12 415 LYS A O 1
ATOM 3355 N N . ASP A 1 416 ? -28.706 -10.714 27.845 1.00 87.69 416 ASP A N 1
ATOM 3356 C CA . ASP A 1 416 ? -28.868 -9.288 27.558 1.00 87.69 416 ASP A CA 1
ATOM 3357 C C . ASP A 1 416 ? -27.514 -8.625 27.286 1.00 87.69 416 ASP A C 1
ATOM 3359 O O . ASP A 1 416 ? -27.370 -7.914 26.292 1.00 87.69 416 ASP A O 1
ATOM 3363 N N . ARG A 1 417 ? -26.480 -8.957 28.069 1.00 90.56 417 ARG A N 1
ATOM 3364 C CA . ARG A 1 417 ? -25.101 -8.517 27.822 1.00 90.56 417 ARG A CA 1
ATOM 3365 C C . ARG A 1 417 ? -24.575 -9.012 26.473 1.00 90.56 417 ARG A C 1
ATOM 3367 O O . ARG A 1 417 ? -23.971 -8.232 25.743 1.00 90.56 417 ARG A O 1
ATOM 3374 N N . ALA A 1 418 ? -24.815 -10.275 26.117 1.00 89.06 418 ALA A N 1
ATOM 3375 C CA . ALA A 1 418 ? -24.408 -10.824 24.821 1.00 89.06 418 ALA A CA 1
ATOM 3376 C C . ALA A 1 418 ? -25.114 -10.122 23.647 1.00 89.06 418 ALA A C 1
ATOM 3378 O O . ALA A 1 418 ? -24.473 -9.788 22.651 1.00 89.06 418 ALA A O 1
ATOM 3379 N N . ARG A 1 419 ? -26.417 -9.834 23.780 1.00 90.44 419 ARG A N 1
ATOM 3380 C CA . ARG A 1 419 ? -27.172 -9.048 22.791 1.00 90.44 419 ARG A CA 1
ATOM 3381 C C . ARG A 1 419 ? -26.625 -7.632 22.651 1.00 90.44 419 ARG A C 1
ATOM 3383 O O . ARG A 1 419 ? -26.329 -7.218 21.537 1.00 90.44 419 ARG A O 1
ATOM 3390 N N . ALA A 1 420 ? -26.398 -6.938 23.765 1.00 87.50 420 ALA A N 1
ATOM 3391 C CA . ALA A 1 420 ? -25.816 -5.600 23.757 1.00 87.50 420 ALA A CA 1
ATOM 3392 C C . ALA A 1 420 ? -24.419 -5.586 23.118 1.00 87.50 420 ALA A C 1
ATOM 3394 O O . ALA A 1 420 ? -24.104 -4.684 22.350 1.00 87.50 420 ALA A O 1
ATOM 3395 N N . GLN A 1 421 ? -23.584 -6.597 23.380 1.00 86.50 421 GLN A N 1
ATOM 3396 C CA . GLN A 1 421 ? -22.278 -6.732 22.729 1.00 86.50 421 GLN A CA 1
ATOM 3397 C C . GLN A 1 421 ? -22.404 -6.936 21.215 1.00 86.50 421 GLN A C 1
ATOM 3399 O O . GLN A 1 421 ? -21.671 -6.287 20.472 1.00 86.50 421 GLN A O 1
ATOM 3404 N N . SER A 1 422 ? -23.348 -7.768 20.762 1.00 90.75 422 SER A N 1
ATOM 3405 C CA . SER A 1 422 ? -23.639 -7.961 19.334 1.00 90.75 422 SER A CA 1
ATOM 3406 C C . SER A 1 422 ? -24.094 -6.660 18.662 1.00 90.75 422 SER A C 1
ATOM 3408 O O . SER A 1 422 ? -23.589 -6.291 17.603 1.00 90.75 422 SER A O 1
ATOM 3410 N N . GLU A 1 423 ? -24.996 -5.911 19.298 1.00 92.31 423 GLU A N 1
ATOM 3411 C CA . GLU A 1 423 ? -25.445 -4.608 18.793 1.00 92.31 423 GLU A CA 1
ATOM 3412 C C . GLU A 1 423 ? -24.288 -3.601 18.732 1.00 92.31 423 GLU A C 1
ATOM 3414 O O . GLU A 1 423 ? -24.143 -2.862 17.759 1.00 92.31 423 GLU A O 1
ATOM 3419 N N . LEU A 1 424 ? -23.408 -3.600 19.736 1.00 87.12 424 LEU A N 1
ATOM 3420 C CA . LEU A 1 424 ? -22.229 -2.736 19.773 1.00 87.12 424 LEU A CA 1
ATOM 3421 C C . LEU A 1 424 ? -21.251 -3.090 18.641 1.00 87.12 424 LEU A C 1
ATOM 3423 O O . LEU A 1 424 ? -20.693 -2.190 18.007 1.00 87.12 424 LEU A O 1
ATOM 3427 N N . THR A 1 425 ? -21.062 -4.379 18.340 1.00 90.69 425 THR A N 1
ATOM 3428 C CA . THR A 1 425 ? -20.261 -4.806 17.183 1.00 90.69 425 THR A CA 1
ATOM 3429 C C . THR A 1 425 ? -20.882 -4.369 15.858 1.00 90.69 425 THR A C 1
ATOM 3431 O O . THR A 1 425 ? -20.159 -3.848 15.005 1.00 90.69 425 THR A O 1
ATOM 3434 N N . ASP A 1 426 ? -22.204 -4.464 15.710 1.00 90.19 426 ASP A N 1
ATOM 3435 C CA . ASP A 1 426 ? -22.909 -4.036 14.498 1.00 90.19 426 ASP A CA 1
ATOM 3436 C C . ASP A 1 426 ? -22.824 -2.516 14.300 1.00 90.19 426 ASP A C 1
ATOM 3438 O O . ASP A 1 426 ? -22.504 -2.039 13.208 1.00 90.19 426 ASP A O 1
ATOM 3442 N N . VAL A 1 427 ? -23.028 -1.735 15.365 1.00 91.75 427 VAL A N 1
ATOM 3443 C CA . VAL A 1 427 ? -22.903 -0.269 15.330 1.00 91.75 427 VAL A CA 1
ATOM 3444 C C . VAL A 1 427 ? -21.466 0.152 15.020 1.00 91.75 427 VAL A C 1
ATOM 3446 O O . VAL A 1 427 ? -21.258 1.067 14.223 1.00 91.75 427 VAL A O 1
ATOM 3449 N N . ARG A 1 428 ? -20.453 -0.525 15.581 1.00 89.06 428 ARG A N 1
ATOM 3450 C CA . ARG A 1 428 ? -19.042 -0.272 15.236 1.00 89.06 428 ARG A CA 1
ATOM 3451 C C . ARG A 1 428 ? -18.760 -0.553 13.761 1.00 89.06 428 ARG A C 1
ATOM 3453 O O . ARG A 1 428 ? -18.100 0.260 13.116 1.00 89.06 428 ARG A O 1
ATOM 3460 N N . ALA A 1 429 ? -19.289 -1.644 13.209 1.00 91.06 429 ALA A N 1
ATOM 3461 C CA . ALA A 1 429 ? -19.145 -1.963 11.790 1.00 91.06 429 ALA A CA 1
ATOM 3462 C C . ALA A 1 429 ? -19.831 -0.918 10.887 1.00 91.06 429 ALA A C 1
ATOM 3464 O O . ALA A 1 429 ? -19.266 -0.506 9.870 1.00 91.06 429 ALA A O 1
ATOM 3465 N N . GLN A 1 430 ? -21.017 -0.434 11.273 1.00 89.88 430 GLN A N 1
ATOM 3466 C CA . GLN A 1 430 ? -21.711 0.645 10.562 1.00 89.88 430 GLN A CA 1
ATOM 3467 C C . GLN A 1 430 ? -20.950 1.975 10.640 1.00 89.88 430 GLN A C 1
ATOM 3469 O O . GLN A 1 430 ? -20.821 2.665 9.628 1.00 89.88 430 GLN A O 1
ATOM 3474 N N . LEU A 1 431 ? -20.402 2.323 11.808 1.00 90.19 431 LEU A N 1
ATOM 3475 C CA . LEU A 1 431 ? -19.577 3.518 11.988 1.00 90.19 431 LEU A CA 1
ATOM 3476 C C . LEU A 1 431 ? -18.333 3.468 11.095 1.00 90.19 431 LEU A C 1
ATOM 3478 O O . LEU A 1 431 ? -18.007 4.453 10.436 1.00 90.19 431 LEU A O 1
ATOM 3482 N N . GLU A 1 432 ? -17.666 2.317 11.039 1.00 93.00 432 GLU A N 1
ATOM 3483 C CA . GLU A 1 432 ? -16.487 2.106 10.201 1.00 93.00 432 GLU A CA 1
ATOM 3484 C C . GLU A 1 432 ? -16.816 2.235 8.707 1.00 93.00 432 GLU A C 1
ATOM 3486 O O . GLU A 1 432 ? -16.079 2.867 7.947 1.00 93.00 432 GLU A O 1
ATOM 3491 N N . LYS A 1 433 ? -17.967 1.706 8.277 1.00 92.00 433 LYS A N 1
ATOM 3492 C CA . LYS A 1 433 ? -18.458 1.886 6.906 1.00 92.00 433 LYS A CA 1
ATOM 3493 C C . LYS A 1 433 ? -18.706 3.365 6.582 1.00 92.00 433 LYS A C 1
ATOM 3495 O O . LYS A 1 433 ? -18.236 3.842 5.550 1.00 92.00 433 LYS A O 1
ATOM 3500 N N . SER A 1 434 ? -19.377 4.094 7.473 1.00 89.00 434 SER A N 1
ATOM 3501 C CA . SER A 1 434 ? -19.647 5.529 7.307 1.00 89.00 434 SER A CA 1
ATOM 3502 C C . SER A 1 434 ? -18.367 6.368 7.292 1.00 89.00 434 SER A C 1
ATOM 3504 O O . SER A 1 434 ? -18.256 7.292 6.489 1.00 89.00 434 SER A O 1
ATOM 3506 N N . LYS A 1 435 ? -17.367 6.030 8.119 1.00 91.25 435 LYS A N 1
ATOM 3507 C CA . LYS A 1 435 ? -16.040 6.669 8.083 1.00 91.25 435 LYS A CA 1
ATOM 3508 C C . LYS A 1 435 ? -15.359 6.470 6.732 1.00 91.25 435 LYS A C 1
ATOM 3510 O O . LYS A 1 435 ? -14.945 7.448 6.118 1.00 91.25 435 LYS A O 1
ATOM 3515 N N . LYS A 1 436 ? -15.338 5.237 6.215 1.00 92.44 436 LYS A N 1
ATOM 3516 C CA . LYS A 1 436 ? -14.781 4.936 4.884 1.00 92.44 436 LYS A CA 1
ATOM 3517 C C . LYS A 1 436 ? -15.491 5.703 3.767 1.00 92.44 436 LYS A C 1
ATOM 3519 O O . LYS A 1 436 ? -14.839 6.146 2.824 1.00 92.44 436 LYS A O 1
ATOM 3524 N N . GLU A 1 437 ? -16.810 5.870 3.846 1.00 90.38 437 GLU A N 1
ATOM 3525 C CA . GLU A 1 437 ? -17.562 6.693 2.889 1.00 90.38 437 GLU A CA 1
ATOM 3526 C C . GLU A 1 437 ? -17.211 8.184 3.013 1.00 90.38 437 GLU A C 1
ATOM 3528 O O . GLU A 1 437 ? -16.949 8.831 1.998 1.00 90.38 437 GLU A O 1
ATOM 3533 N N . ALA A 1 438 ? -17.124 8.721 4.232 1.00 87.19 438 ALA A N 1
ATOM 3534 C CA . ALA A 1 438 ? -16.711 10.103 4.474 1.00 87.19 438 ALA A CA 1
ATOM 3535 C C . ALA A 1 438 ? -15.288 10.385 3.959 1.00 87.19 438 ALA A C 1
ATOM 3537 O O . ALA A 1 438 ? -15.062 11.400 3.296 1.00 87.19 438 ALA A O 1
ATOM 3538 N N . ASP A 1 439 ? -14.348 9.465 4.185 1.00 89.06 439 ASP A N 1
ATOM 3539 C CA . ASP A 1 439 ? -12.976 9.575 3.686 1.00 89.06 439 ASP A CA 1
ATOM 3540 C C . ASP A 1 439 ? -12.921 9.529 2.156 1.00 89.06 439 ASP A C 1
ATOM 3542 O O . ASP A 1 439 ? -12.223 10.338 1.542 1.00 89.06 439 ASP A O 1
ATOM 3546 N N . ARG A 1 440 ? -13.723 8.669 1.508 1.00 90.50 440 ARG A N 1
ATOM 3547 C CA . ARG A 1 440 ? -13.863 8.669 0.039 1.00 90.50 440 ARG A CA 1
ATOM 3548 C C . ARG A 1 440 ? -14.332 10.024 -0.486 1.00 90.50 440 ARG A C 1
ATOM 3550 O O . ARG A 1 440 ? -13.757 10.529 -1.452 1.00 90.50 440 ARG A O 1
ATOM 3557 N N . TYR A 1 441 ? -15.338 10.634 0.145 1.00 89.88 441 TYR A N 1
ATOM 3558 C CA . TYR A 1 441 ? -15.796 11.969 -0.244 1.00 89.88 441 TYR A CA 1
ATOM 3559 C C . TYR A 1 441 ? -14.718 13.028 -0.015 1.00 89.88 441 TYR A C 1
ATOM 3561 O O . TYR A 1 441 ? -14.488 13.859 -0.893 1.00 89.88 441 TYR A O 1
ATOM 3569 N N . ARG A 1 442 ? -14.016 12.987 1.121 1.00 90.31 442 ARG A N 1
ATOM 3570 C CA . ARG A 1 442 ? -12.918 13.912 1.423 1.00 90.31 442 ARG A CA 1
ATOM 3571 C C . ARG A 1 442 ? -11.815 13.844 0.365 1.00 90.31 442 ARG A C 1
ATOM 3573 O O . ARG A 1 442 ? -11.400 14.895 -0.123 1.00 90.31 442 ARG A O 1
ATOM 3580 N N . VAL A 1 443 ? -11.392 12.640 -0.025 1.00 88.25 443 VAL A N 1
ATOM 3581 C CA . VAL A 1 443 ? -10.406 12.436 -1.099 1.00 88.25 443 VAL A CA 1
ATOM 3582 C C . VAL A 1 443 ? -10.937 12.988 -2.422 1.00 88.25 443 VAL A C 1
ATOM 3584 O O . VAL A 1 443 ? -10.251 13.785 -3.052 1.00 88.25 443 VAL A O 1
ATOM 3587 N N . MET A 1 444 ? -12.183 12.678 -2.804 1.00 88.62 444 MET A N 1
ATOM 3588 C CA . MET A 1 444 ? -12.800 13.237 -4.017 1.00 88.62 444 MET A CA 1
ATOM 3589 C C . MET A 1 444 ? -12.798 14.772 -4.043 1.00 88.62 444 MET A C 1
ATOM 3591 O O . MET A 1 444 ? -12.512 15.369 -5.083 1.00 88.62 444 MET A O 1
ATOM 3595 N N . TYR A 1 445 ? -13.127 15.426 -2.925 1.00 84.25 445 TYR A N 1
ATOM 3596 C CA . TYR A 1 445 ? -13.110 16.887 -2.837 1.00 84.25 445 TYR A CA 1
ATOM 3597 C C . TYR A 1 445 ? -11.690 17.448 -2.919 1.00 84.25 445 TYR A C 1
ATOM 3599 O O . TYR A 1 445 ? -11.472 18.423 -3.634 1.00 84.25 445 TYR A O 1
ATOM 3607 N N . GLN A 1 446 ? -10.716 16.822 -2.257 1.00 80.06 446 GLN A N 1
ATOM 3608 C CA . GLN A 1 446 ? -9.311 17.223 -2.357 1.00 80.06 446 GLN A CA 1
ATOM 3609 C C . GLN A 1 446 ? -8.774 17.067 -3.785 1.00 80.06 446 GLN A C 1
ATOM 3611 O O . GLN A 1 446 ? -8.111 17.974 -4.281 1.00 80.06 446 GLN A O 1
ATOM 3616 N N . THR A 1 447 ? -9.119 15.985 -4.490 1.00 79.00 447 THR A N 1
ATOM 3617 C CA . THR A 1 447 ? -8.759 15.802 -5.904 1.00 79.00 447 THR A CA 1
ATOM 3618 C C . THR A 1 447 ? -9.399 16.867 -6.794 1.00 79.00 447 THR A C 1
ATOM 3620 O O . THR A 1 447 ? -8.724 17.405 -7.665 1.00 79.00 447 THR A O 1
ATOM 3623 N N . LYS A 1 448 ? -10.670 17.230 -6.566 1.00 77.88 448 LYS A N 1
ATOM 3624 C CA . LYS A 1 448 ? -11.338 18.305 -7.325 1.00 77.88 448 LYS A CA 1
ATOM 3625 C C . LYS A 1 448 ? -10.742 19.690 -7.066 1.00 77.88 448 LYS A C 1
ATOM 3627 O O . LYS A 1 448 ? -10.699 20.499 -7.983 1.00 77.88 448 LYS A O 1
ATOM 3632 N N . ILE A 1 449 ? -10.308 19.973 -5.839 1.00 75.50 449 ILE A N 1
ATOM 3633 C CA . ILE A 1 449 ? -9.681 21.256 -5.482 1.00 75.50 449 ILE A CA 1
ATOM 3634 C C . ILE A 1 449 ? -8.259 21.352 -6.053 1.00 75.50 449 ILE A C 1
ATOM 3636 O O . ILE A 1 449 ? -7.848 22.428 -6.475 1.00 75.50 449 ILE A O 1
ATOM 3640 N N . ASN A 1 450 ? -7.533 20.232 -6.105 1.00 69.94 450 ASN A N 1
ATOM 3641 C CA . ASN A 1 450 ? -6.152 20.173 -6.587 1.00 69.94 450 ASN A CA 1
ATOM 3642 C C . ASN A 1 450 ? -6.026 19.898 -8.096 1.00 69.94 450 ASN A C 1
ATOM 3644 O O . ASN A 1 450 ? -4.905 19.795 -8.591 1.00 69.94 450 ASN A O 1
ATOM 3648 N N . GLN A 1 451 ? -7.133 19.782 -8.840 1.00 59.62 451 GLN A N 1
ATOM 3649 C CA . GLN A 1 451 ? -7.068 19.808 -10.301 1.00 59.62 451 GLN A CA 1
ATOM 3650 C C . GLN A 1 451 ? -6.608 21.206 -10.748 1.00 59.62 451 GLN A C 1
ATOM 3652 O O . GLN A 1 451 ? -7.258 22.195 -10.391 1.00 59.62 451 GLN A O 1
ATOM 3657 N N . PRO A 1 452 ? -5.509 21.319 -11.518 1.00 50.19 452 PRO A N 1
ATOM 3658 C CA . PRO A 1 452 ? -5.115 22.581 -12.122 1.00 50.19 452 PRO A CA 1
ATOM 3659 C C . PRO A 1 452 ? -6.295 23.116 -12.933 1.00 50.19 452 PRO A C 1
ATOM 3661 O O . PRO A 1 452 ? -6.826 22.422 -13.800 1.00 50.19 452 PRO A O 1
ATOM 3664 N N . ARG A 1 453 ? -6.737 24.346 -12.643 1.00 54.56 453 ARG A N 1
ATOM 3665 C CA . ARG A 1 453 ? -7.605 25.093 -13.559 1.00 54.56 453 ARG A CA 1
ATOM 3666 C C . ARG A 1 453 ? -6.779 25.441 -14.793 1.00 54.56 453 ARG A C 1
ATOM 3668 O O . ARG A 1 453 ? -6.301 26.566 -14.922 1.00 54.56 453 ARG A O 1
ATOM 3675 N N . ASP A 1 454 ? -6.601 24.479 -15.683 1.00 47.81 454 ASP A N 1
ATOM 3676 C CA . ASP A 1 454 ? -6.073 24.763 -17.001 1.00 47.81 454 ASP A CA 1
ATOM 3677 C C . ASP A 1 454 ? -7.126 25.559 -17.782 1.00 47.81 454 ASP A C 1
ATOM 3679 O O . ASP A 1 454 ? -8.250 25.117 -18.010 1.00 47.81 454 ASP A O 1
ATOM 3683 N N . LEU A 1 455 ? -6.711 26.769 -18.163 1.00 49.12 455 LEU A N 1
ATOM 3684 C CA . LEU A 1 455 ? -7.228 27.563 -19.275 1.00 49.12 455 LEU A CA 1
ATOM 3685 C C . LEU A 1 455 ? -8.680 28.057 -19.155 1.00 49.12 455 LEU A C 1
ATOM 3687 O O . LEU A 1 455 ? -9.581 27.610 -19.856 1.00 49.12 455 LEU A O 1
ATOM 3691 N N . TYR A 1 456 ? -8.864 29.138 -18.393 1.00 41.88 456 TYR A N 1
ATOM 3692 C CA . TYR A 1 456 ? -9.799 30.189 -18.807 1.00 41.88 456 TYR A CA 1
ATOM 3693 C C . TYR A 1 456 ? -8.991 31.401 -19.278 1.00 41.88 456 TYR A C 1
ATOM 3695 O O . TYR A 1 456 ? -8.517 32.208 -18.478 1.00 41.88 456 TYR A O 1
ATOM 3703 N N . GLN A 1 457 ? -8.805 31.501 -20.597 1.00 40.59 457 GLN A N 1
ATOM 3704 C CA . GLN A 1 457 ? -8.411 32.750 -21.244 1.00 40.59 457 GLN A CA 1
ATOM 3705 C C . GLN A 1 457 ? -9.523 33.790 -21.025 1.00 40.59 457 GLN A C 1
ATOM 3707 O O . GLN A 1 457 ? -10.682 33.510 -21.343 1.00 40.59 457 GLN A O 1
ATOM 3712 N N . PRO A 1 458 ? -9.213 35.001 -20.536 1.00 39.38 458 PRO A N 1
ATOM 3713 C CA . PRO A 1 458 ? -10.154 36.102 -20.568 1.00 39.38 458 PRO A CA 1
ATOM 3714 C C . PRO A 1 458 ? -10.157 36.699 -21.978 1.00 39.38 458 PRO A C 1
ATOM 3716 O O . PRO A 1 458 ? -9.316 37.531 -22.318 1.00 39.38 458 PRO A O 1
ATOM 3719 N N . THR A 1 459 ? -11.113 36.295 -22.816 1.00 37.97 459 THR A N 1
ATOM 3720 C CA . THR A 1 459 ? -11.495 37.101 -23.980 1.00 37.97 459 THR A CA 1
ATOM 3721 C C . THR A 1 459 ? -12.150 38.379 -23.479 1.00 37.97 459 THR A C 1
ATOM 3723 O O . THR A 1 459 ? -13.314 38.402 -23.083 1.00 37.97 459 THR A O 1
ATOM 3726 N N . ALA A 1 460 ? -11.360 39.447 -23.485 1.00 43.03 460 ALA A N 1
ATOM 3727 C CA . ALA A 1 460 ? -11.837 40.809 -23.409 1.00 43.03 460 ALA A CA 1
ATOM 3728 C C . ALA A 1 460 ? -12.754 41.082 -24.610 1.00 43.03 460 ALA A C 1
ATOM 3730 O O . ALA A 1 460 ? -12.291 41.214 -25.740 1.00 43.03 460 ALA A O 1
ATOM 3731 N N . PHE A 1 461 ? -14.055 41.186 -24.361 1.00 39.69 461 PHE A N 1
ATOM 3732 C CA . PHE A 1 461 ? -14.948 41.944 -25.224 1.00 39.69 461 PHE A CA 1
ATOM 3733 C C . PHE A 1 461 ? -16.027 42.588 -24.359 1.00 39.69 461 PHE A C 1
ATOM 3735 O O . PHE A 1 461 ? -16.994 41.959 -23.940 1.00 39.69 461 PHE A O 1
ATOM 3742 N N . ILE A 1 462 ? -15.794 43.859 -24.043 1.00 39.69 462 ILE A N 1
ATOM 3743 C CA . ILE A 1 462 ? -16.776 44.772 -23.468 1.00 39.69 462 ILE A CA 1
ATOM 3744 C C . ILE A 1 462 ? -17.568 45.348 -24.645 1.00 39.69 462 ILE A C 1
ATOM 3746 O O . ILE A 1 462 ? -16.962 45.959 -25.526 1.00 39.69 462 ILE A O 1
ATOM 3750 N N . PRO A 1 463 ? -18.906 45.266 -24.626 1.00 39.59 463 PRO A N 1
ATOM 3751 C CA . PRO A 1 463 ? -19.713 46.355 -25.145 1.00 39.59 463 PRO A CA 1
ATOM 3752 C C . PRO A 1 463 ? -20.505 46.983 -24.002 1.00 39.59 463 PRO 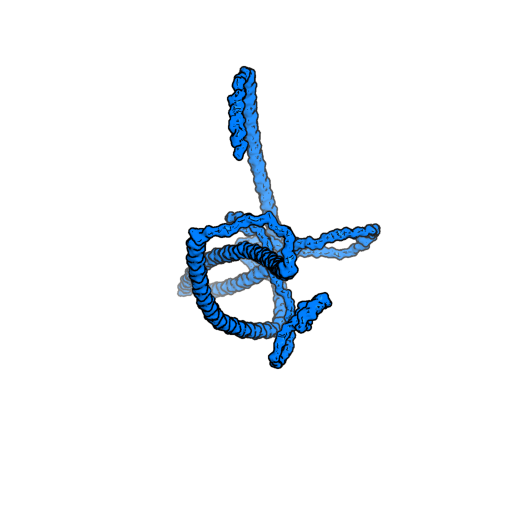A C 1
ATOM 3754 O O . PRO A 1 463 ? -21.276 46.331 -23.300 1.00 39.59 463 PRO A O 1
ATOM 3757 N N . ALA A 1 464 ? -20.290 48.282 -23.837 1.00 41.28 464 ALA A N 1
ATOM 3758 C CA . ALA A 1 464 ? -21.068 49.143 -22.973 1.00 41.28 464 ALA A CA 1
ATOM 3759 C C . ALA A 1 464 ? -22.546 49.130 -23.387 1.00 41.28 464 ALA A C 1
ATOM 3761 O O . ALA A 1 464 ? -22.868 49.483 -24.520 1.00 41.28 464 ALA A O 1
ATOM 3762 N N . VAL A 1 465 ? -23.438 48.810 -22.449 1.00 41.50 465 VAL A N 1
ATOM 3763 C CA . VAL A 1 465 ? -24.832 49.261 -22.495 1.00 41.50 465 VAL A CA 1
ATOM 3764 C C . VAL A 1 465 ? -25.222 49.742 -21.104 1.00 41.50 465 VAL A C 1
ATOM 3766 O O . VAL A 1 465 ? -25.053 49.059 -20.097 1.00 41.50 465 VAL A O 1
ATOM 3769 N N . GLN A 1 466 ? -25.672 50.987 -21.092 1.00 37.56 466 GLN A N 1
ATOM 3770 C CA . GLN A 1 466 ? -26.116 51.760 -19.952 1.00 37.56 466 GLN A CA 1
ATOM 3771 C C . GLN A 1 466 ? -27.467 51.271 -19.406 1.00 37.56 466 GLN A C 1
ATOM 3773 O O . GLN A 1 466 ? -28.323 50.808 -20.153 1.00 37.56 466 GLN A O 1
ATOM 3778 N N . SER A 1 467 ? -27.690 51.626 -18.139 1.00 38.12 467 SER A N 1
ATOM 3779 C CA . SER A 1 467 ? -28.972 52.034 -17.544 1.00 38.12 467 SER A CA 1
ATOM 3780 C C . SER A 1 467 ? -29.994 50.964 -17.142 1.00 38.12 467 SER A C 1
ATOM 3782 O O . SER A 1 467 ? -30.368 50.107 -17.932 1.00 38.12 467 SER A O 1
ATOM 3784 N N . ASN A 1 468 ? -30.532 51.181 -15.932 1.00 38.03 468 ASN A N 1
ATOM 3785 C CA . ASN A 1 468 ? -31.772 50.640 -15.363 1.00 38.03 468 ASN A CA 1
ATOM 3786 C C . ASN A 1 468 ? -31.721 49.124 -15.095 1.00 38.03 468 ASN A C 1
ATOM 3788 O O . ASN A 1 468 ? -31.536 48.323 -15.993 1.00 38.03 468 ASN A O 1
ATOM 3792 N N . VAL A 1 469 ? -31.875 48.616 -13.874 1.00 39.34 469 VAL A N 1
ATOM 3793 C CA . VAL A 1 469 ? -33.061 48.756 -13.025 1.00 39.34 469 VAL A CA 1
ATOM 3794 C C . VAL A 1 469 ? -32.642 48.484 -11.576 1.00 39.34 469 VAL A C 1
ATOM 3796 O O . VAL A 1 469 ? -32.601 47.347 -11.115 1.00 39.34 469 VAL A O 1
ATOM 3799 N N . GLU A 1 470 ? -32.364 49.550 -10.837 1.00 40.00 470 GLU A N 1
ATOM 3800 C CA . GLU A 1 470 ? -32.304 49.554 -9.376 1.00 40.00 470 GLU A CA 1
ATOM 3801 C C . GLU A 1 470 ? -33.664 50.054 -8.863 1.00 40.00 470 GLU A C 1
ATOM 3803 O O . GLU A 1 470 ? -33.780 51.139 -8.314 1.00 40.00 470 GLU A O 1
ATOM 3808 N N . ALA A 1 471 ? -34.740 49.321 -9.179 1.00 41.06 471 ALA A N 1
ATOM 3809 C CA . ALA A 1 471 ? -36.103 49.638 -8.739 1.00 41.06 471 ALA A CA 1
ATOM 3810 C C . ALA A 1 471 ? -37.090 48.509 -9.087 1.00 41.06 471 ALA A C 1
ATOM 3812 O O . ALA A 1 471 ? -38.005 48.742 -9.872 1.00 41.06 471 ALA A O 1
ATOM 3813 N N . GLN A 1 472 ? -36.925 47.280 -8.566 1.00 40.53 472 GLN A N 1
ATOM 3814 C CA . GLN A 1 472 ? -38.019 46.286 -8.654 1.00 40.53 472 GLN A CA 1
ATOM 3815 C C . GLN A 1 472 ? -37.984 45.059 -7.720 1.00 40.53 472 GLN A C 1
ATOM 3817 O O . GLN A 1 472 ? -38.647 44.069 -8.014 1.00 40.53 472 GLN A O 1
ATOM 3822 N N . LEU A 1 473 ? -37.301 45.096 -6.568 1.00 41.38 473 LEU A N 1
ATOM 3823 C CA . LEU A 1 473 ? -37.437 44.016 -5.562 1.00 41.38 473 LEU A CA 1
ATOM 3824 C C . LEU A 1 473 ? -37.736 44.480 -4.129 1.00 41.38 473 LEU A C 1
ATOM 3826 O O . LEU A 1 473 ? -37.948 43.652 -3.248 1.00 41.38 473 LEU A O 1
ATOM 3830 N N . ALA A 1 474 ? -37.891 45.783 -3.897 1.00 41.44 474 ALA A N 1
ATOM 3831 C CA . ALA A 1 474 ? -38.405 46.318 -2.639 1.00 41.44 474 ALA A CA 1
ATOM 3832 C C . ALA A 1 474 ? -39.931 46.494 -2.708 1.00 41.44 474 ALA A C 1
ATOM 3834 O O . ALA A 1 474 ? -40.406 47.622 -2.683 1.00 41.44 474 ALA A O 1
ATOM 3835 N N . SER A 1 475 ? -40.695 45.406 -2.886 1.00 40.41 475 SER A N 1
ATOM 3836 C CA . SER A 1 475 ? -42.154 45.341 -2.634 1.00 40.41 475 SER A CA 1
ATOM 3837 C C . SER A 1 475 ? -42.721 43.949 -2.944 1.00 40.41 475 SER A C 1
ATOM 3839 O O . SER A 1 475 ? -43.334 43.728 -3.987 1.00 40.41 475 SER A O 1
ATOM 3841 N N . ARG A 1 476 ? -42.586 43.000 -2.014 1.00 39.41 476 ARG A N 1
ATOM 3842 C CA . ARG A 1 476 ? -43.641 42.000 -1.787 1.00 39.41 476 ARG A CA 1
ATOM 3843 C C . ARG A 1 476 ? -43.493 41.413 -0.393 1.00 39.41 476 ARG A C 1
ATOM 3845 O O . ARG A 1 476 ? -42.467 40.838 -0.055 1.00 39.41 476 ARG A O 1
ATOM 3852 N N . GLY A 1 477 ? -44.505 41.687 0.417 1.00 33.03 477 GLY A N 1
ATOM 3853 C CA . GLY A 1 477 ? -44.491 41.493 1.852 1.00 33.03 477 GLY A CA 1
ATOM 3854 C C . GLY A 1 477 ? -44.603 40.045 2.307 1.00 33.03 477 GLY A C 1
ATOM 3855 O O . GLY A 1 477 ? -44.899 39.137 1.534 1.00 33.03 477 GLY A O 1
ATOM 3856 N N . HIS A 1 478 ? -44.397 39.921 3.617 1.00 39.72 478 HIS A N 1
ATOM 3857 C CA . HIS A 1 478 ? -45.131 39.069 4.544 1.00 39.72 478 HIS A CA 1
ATOM 3858 C C . HIS A 1 478 ? -45.716 37.779 3.967 1.00 39.72 478 HIS A C 1
ATOM 3860 O O . HIS A 1 478 ? -46.820 37.763 3.424 1.00 39.72 478 HIS A O 1
ATOM 3866 N N . ARG A 1 479 ? -45.040 36.671 4.268 1.00 38.06 479 ARG A N 1
ATOM 3867 C CA . ARG A 1 479 ? -45.723 35.482 4.769 1.00 38.06 479 ARG A CA 1
ATOM 3868 C C . ARG A 1 479 ? -44.843 34.772 5.783 1.00 38.06 479 ARG A C 1
ATOM 3870 O O . ARG A 1 479 ? -43.638 34.641 5.588 1.00 38.06 479 ARG A O 1
ATOM 3877 N N . GLU A 1 480 ? -45.496 34.403 6.873 1.00 45.88 480 GLU A N 1
ATOM 3878 C CA . GLU A 1 480 ? -45.001 33.627 7.999 1.00 45.88 480 GLU A CA 1
ATOM 3879 C C . GLU A 1 480 ? -44.148 32.447 7.528 1.00 45.88 480 GLU A C 1
ATOM 3881 O O . GLU A 1 480 ? -44.534 31.704 6.621 1.00 45.88 480 GLU A O 1
ATOM 3886 N N . ARG A 1 481 ? -42.992 32.257 8.165 1.00 39.50 481 ARG A N 1
ATOM 3887 C CA . ARG A 1 481 ? -42.318 30.966 8.145 1.00 39.50 481 ARG A CA 1
ATOM 3888 C C . ARG A 1 481 ? -41.838 30.653 9.549 1.00 39.50 481 ARG A C 1
ATOM 3890 O O . ARG A 1 481 ? -40.962 31.323 10.082 1.00 39.50 481 ARG A O 1
ATOM 3897 N N . GLU A 1 482 ? -42.523 29.671 10.108 1.00 40.12 482 GLU A N 1
ATOM 3898 C CA . GLU A 1 482 ? -42.319 29.048 11.402 1.00 40.12 482 GLU A CA 1
ATOM 3899 C C . GLU A 1 482 ? -40.843 28.709 11.639 1.00 40.12 482 GLU A C 1
ATOM 3901 O O . GLU A 1 482 ? -40.181 28.073 10.814 1.00 40.12 482 GLU A O 1
ATOM 3906 N N . GLU A 1 483 ? -40.350 29.138 12.799 1.00 35.41 483 GLU A N 1
ATOM 3907 C CA . GLU A 1 483 ? -39.133 28.636 13.419 1.00 35.41 483 GLU A CA 1
ATOM 3908 C C . GLU A 1 483 ? -39.331 27.159 13.777 1.00 35.41 483 GLU A C 1
ATOM 3910 O O . GLU A 1 483 ? -39.992 26.812 14.753 1.00 35.41 483 GLU A O 1
ATOM 3915 N N . LEU A 1 484 ? -38.731 26.274 12.985 1.00 38.84 484 LEU A N 1
ATOM 3916 C CA . LEU A 1 484 ? -38.484 24.892 13.378 1.00 38.84 484 LEU A CA 1
ATOM 3917 C C . LEU A 1 484 ? -37.113 24.833 14.055 1.00 38.84 484 LEU A C 1
ATOM 3919 O O . LEU A 1 484 ? -36.076 24.655 13.415 1.00 38.84 484 LEU A O 1
ATOM 3923 N N . VAL A 1 485 ? -37.137 25.015 15.374 1.00 36.22 485 VAL A N 1
ATOM 3924 C CA . VAL A 1 485 ? -36.057 24.635 16.287 1.00 36.22 485 VAL A CA 1
ATOM 3925 C C . VAL A 1 485 ? -35.970 23.109 16.268 1.00 36.22 485 VAL A C 1
ATOM 3927 O O . VAL A 1 485 ? -36.834 22.422 16.807 1.00 36.22 485 VAL A O 1
ATOM 3930 N N . ILE A 1 486 ? -34.951 22.568 15.601 1.00 38.84 486 ILE A N 1
ATOM 3931 C CA . ILE A 1 486 ? -34.589 21.154 15.720 1.00 38.84 486 ILE A CA 1
ATOM 3932 C C . ILE A 1 486 ? -33.523 21.060 16.812 1.00 38.84 486 ILE A C 1
ATOM 3934 O O . ILE A 1 486 ? -32.335 21.262 16.562 1.00 38.84 486 ILE A O 1
ATOM 3938 N N . ASP A 1 487 ? -33.977 20.753 18.025 1.00 38.34 487 ASP A N 1
ATOM 3939 C CA . ASP A 1 487 ? -33.142 20.239 19.107 1.00 38.34 487 ASP A CA 1
ATOM 3940 C C . ASP A 1 487 ? -32.668 18.825 18.740 1.00 38.34 487 ASP A C 1
ATOM 3942 O O . ASP A 1 487 ? -33.420 17.852 18.801 1.00 38.34 487 ASP A O 1
ATOM 3946 N N . GLY A 1 488 ? -31.402 18.710 18.341 1.00 32.84 488 GLY A N 1
ATOM 3947 C CA . GLY A 1 488 ? -30.706 17.438 18.167 1.00 32.84 488 GLY A CA 1
ATOM 3948 C C . GLY A 1 488 ? -29.464 17.393 19.060 1.00 32.84 488 GLY A C 1
ATOM 3949 O O . GLY A 1 488 ? -28.502 18.109 18.774 1.00 32.84 488 GLY A O 1
ATOM 3950 N N . PRO A 1 489 ? -29.434 16.583 20.133 1.00 40.84 489 PRO A N 1
ATOM 3951 C CA . PRO A 1 489 ? -28.241 16.422 20.948 1.00 40.84 489 PRO A CA 1
ATOM 3952 C C . PRO A 1 489 ? -27.313 15.376 20.313 1.00 40.84 489 PRO A C 1
ATOM 3954 O O . PRO A 1 489 ? -27.755 14.287 19.956 1.00 40.84 489 PRO A O 1
ATOM 3957 N N . GLY A 1 490 ? -26.013 15.675 20.230 1.00 37.75 490 GLY A N 1
ATOM 3958 C CA . GLY A 1 490 ? -24.985 14.636 20.079 1.00 37.75 490 GLY A CA 1
ATOM 3959 C C . GLY A 1 490 ? -24.027 14.782 18.899 1.00 37.75 490 GLY A C 1
ATOM 3960 O O . GLY A 1 490 ? -23.896 13.867 18.094 1.00 37.75 490 GLY A O 1
ATOM 3961 N N . SER A 1 491 ? -23.276 15.883 18.832 1.00 34.06 491 SER A N 1
ATOM 3962 C CA . SER A 1 491 ? -21.990 15.881 18.125 1.00 34.06 491 SER A CA 1
ATOM 3963 C C . SER A 1 491 ? -20.923 15.331 19.073 1.00 34.06 491 SER A C 1
ATOM 3965 O O . SER A 1 491 ? -20.365 16.072 19.883 1.00 34.06 491 SER A O 1
ATOM 3967 N N . LEU A 1 492 ? -20.660 14.025 19.000 1.00 38.69 492 LEU A N 1
ATOM 3968 C CA . LEU A 1 492 ? -19.515 13.394 19.657 1.00 38.69 492 LEU A CA 1
ATOM 3969 C C . LEU A 1 492 ? -18.226 13.903 19.001 1.00 38.69 492 LEU A C 1
ATOM 3971 O O . LEU A 1 492 ? -17.812 13.432 17.944 1.00 38.69 492 LEU A O 1
ATOM 3975 N N . ASN A 1 493 ? -17.604 14.892 19.642 1.00 35.47 493 ASN A N 1
ATOM 3976 C CA . ASN A 1 493 ? -16.219 15.264 19.390 1.00 35.47 493 ASN A CA 1
ATOM 3977 C C . ASN A 1 493 ? -15.332 14.162 19.977 1.00 35.47 493 ASN A C 1
ATOM 3979 O O . ASN A 1 493 ? -15.171 14.059 21.189 1.00 35.47 493 ASN A O 1
ATOM 3983 N N . LEU A 1 494 ? -14.803 13.316 19.099 1.00 39.59 494 LEU A N 1
ATOM 3984 C CA . LEU A 1 494 ? -13.803 12.312 19.423 1.00 39.59 494 LEU A CA 1
ATOM 3985 C C . LEU A 1 494 ? -12.420 12.951 19.236 1.00 39.59 494 LEU A C 1
ATOM 3987 O O . LEU A 1 494 ? -11.880 12.938 18.130 1.00 39.59 494 LEU A O 1
ATOM 3991 N N . LYS A 1 495 ? -11.871 13.543 20.298 1.00 35.69 495 LYS A N 1
ATOM 3992 C CA . LYS A 1 495 ? -10.438 13.826 20.431 1.00 35.69 495 LYS A CA 1
ATOM 3993 C C . LYS A 1 495 ? -10.017 13.590 21.880 1.00 35.69 495 LYS A C 1
ATOM 3995 O O . LYS A 1 495 ? -10.806 13.843 22.783 1.00 35.69 495 LYS A O 1
ATOM 4000 N N . ASP A 1 496 ? -8.791 13.091 22.012 1.00 35.38 496 ASP A N 1
ATOM 4001 C CA . ASP A 1 496 ? -7.986 12.926 23.230 1.00 35.38 496 ASP A CA 1
ATOM 4002 C C . ASP A 1 496 ? -7.934 11.496 23.799 1.00 35.38 496 ASP A C 1
ATOM 4004 O O . ASP A 1 496 ? -8.481 11.170 24.846 1.00 35.38 496 ASP A O 1
ATOM 4008 N N . TYR A 1 497 ? -7.186 10.641 23.092 1.00 36.97 497 TYR A N 1
ATOM 4009 C CA . TYR A 1 497 ? -6.215 9.760 23.744 1.00 36.97 497 TYR A CA 1
ATOM 4010 C C . TYR A 1 497 ? -4.822 10.187 23.262 1.00 36.97 497 TYR A C 1
ATOM 4012 O O . TYR A 1 497 ? -4.405 9.830 22.162 1.00 36.97 497 TYR A O 1
ATOM 4020 N N . GLU A 1 498 ? -4.127 10.981 24.077 1.00 36.56 498 GLU A N 1
ATOM 4021 C CA . GLU A 1 498 ? -2.666 11.065 24.066 1.00 36.56 498 GLU A CA 1
ATOM 4022 C C . GLU A 1 498 ? -2.137 9.957 24.984 1.00 36.56 498 GLU A C 1
ATOM 4024 O O . GLU A 1 498 ? -2.359 9.972 26.194 1.00 36.56 498 GLU A O 1
ATOM 4029 N N . ILE A 1 499 ? -1.442 8.984 24.395 1.00 41.28 499 ILE A N 1
ATOM 4030 C CA . ILE A 1 499 ? -0.431 8.188 25.089 1.00 41.28 499 ILE A CA 1
ATOM 4031 C C . ILE A 1 499 ? 0.916 8.739 24.621 1.00 41.28 499 ILE A C 1
ATOM 4033 O O . ILE A 1 499 ? 1.204 8.783 23.426 1.00 41.28 499 ILE A O 1
ATOM 4037 N N . LEU A 1 500 ? 1.697 9.195 25.594 1.00 35.91 500 LEU A N 1
ATOM 4038 C CA . LEU A 1 500 ? 3.102 9.576 25.491 1.00 35.91 500 LEU A CA 1
ATOM 4039 C C . LEU A 1 500 ? 3.946 8.366 25.056 1.00 35.91 500 LEU A C 1
ATOM 4041 O O . LEU A 1 500 ? 3.811 7.311 25.668 1.00 35.91 500 LEU A O 1
ATOM 4045 N N . ASP A 1 501 ? 4.815 8.503 24.048 1.00 38.16 501 ASP A N 1
ATOM 4046 C CA . ASP A 1 501 ? 6.275 8.671 24.234 1.00 38.16 501 ASP A CA 1
ATOM 4047 C C . ASP A 1 501 ? 6.994 8.892 22.867 1.00 38.16 501 ASP A C 1
ATOM 4049 O O . ASP A 1 501 ? 6.314 8.911 21.837 1.00 38.16 501 ASP A O 1
ATOM 4053 N N . PRO A 1 502 ? 8.313 9.193 22.784 1.00 45.94 502 PRO A N 1
ATOM 4054 C CA . PRO A 1 502 ? 8.830 10.240 21.916 1.00 45.94 502 PRO A CA 1
ATOM 4055 C C . PRO A 1 502 ? 9.691 9.676 20.769 1.00 45.94 502 PRO A C 1
ATOM 4057 O O . PRO A 1 502 ? 9.989 8.491 20.687 1.00 45.94 502 PRO A O 1
ATOM 4060 N N . SER A 1 503 ? 10.197 10.583 19.932 1.00 41.78 503 SER A N 1
ATOM 4061 C CA . SER A 1 503 ? 11.265 10.348 18.947 1.00 41.78 503 SER A CA 1
ATOM 4062 C C . SER A 1 503 ? 10.865 9.665 17.633 1.00 41.78 503 SER A C 1
ATOM 4064 O O . SER A 1 503 ? 11.109 8.483 17.415 1.00 41.78 503 SER A O 1
ATOM 4066 N N . SER A 1 504 ? 10.474 10.480 16.654 1.00 35.16 504 SER A N 1
ATOM 4067 C CA . SER A 1 504 ? 11.223 10.536 15.390 1.00 35.16 504 SER A CA 1
ATOM 4068 C C . SER A 1 504 ? 10.833 11.755 14.570 1.00 35.16 504 SER A C 1
ATOM 4070 O O . SER A 1 504 ? 9.660 12.050 14.355 1.00 35.16 504 SER A O 1
ATOM 4072 N N . LYS A 1 505 ? 11.859 12.469 14.111 1.00 47.34 505 LYS A N 1
ATOM 4073 C CA . LYS A 1 505 ? 11.781 13.304 12.917 1.00 47.34 505 LYS A CA 1
ATOM 4074 C C . LYS A 1 505 ? 11.547 12.357 11.743 1.00 47.34 505 LYS A C 1
ATOM 4076 O O . LYS A 1 505 ? 12.269 11.377 11.654 1.00 47.34 505 LYS A O 1
ATOM 4081 N N . ASP A 1 506 ? 10.567 12.635 10.892 1.00 35.75 506 ASP A N 1
ATOM 4082 C CA . ASP A 1 506 ? 10.807 12.794 9.458 1.00 35.75 506 ASP A CA 1
ATOM 4083 C C . ASP A 1 506 ? 9.539 13.220 8.714 1.00 35.75 506 ASP A C 1
ATOM 4085 O O . ASP A 1 506 ? 8.403 12.897 9.054 1.00 35.75 506 ASP A O 1
ATOM 4089 N N . VAL A 1 507 ? 9.788 14.061 7.720 1.00 44.72 507 VAL A N 1
ATOM 4090 C CA . VAL A 1 507 ? 8.837 14.749 6.858 1.00 44.72 507 VAL A CA 1
ATOM 4091 C C . VAL A 1 507 ? 8.469 13.813 5.710 1.00 44.72 507 VAL A C 1
ATOM 4093 O O . VAL A 1 507 ? 9.351 13.427 4.953 1.00 44.72 507 VAL A O 1
ATOM 4096 N N . TYR A 1 508 ? 7.180 13.518 5.517 1.00 35.41 508 TYR A N 1
ATOM 4097 C CA . TYR A 1 508 ? 6.687 12.918 4.273 1.00 35.41 508 TYR A CA 1
ATOM 4098 C C . TYR A 1 508 ? 5.615 13.795 3.620 1.00 35.41 508 TYR A C 1
ATOM 4100 O O . TYR A 1 508 ? 4.514 13.984 4.135 1.00 35.41 508 TYR A O 1
ATOM 4108 N N . GLN A 1 509 ? 5.972 14.325 2.448 1.00 40.97 509 GLN A N 1
ATOM 4109 C CA . GLN A 1 509 ? 5.048 14.745 1.400 1.00 40.97 509 GLN A CA 1
ATOM 4110 C C . GLN A 1 509 ? 4.564 13.492 0.664 1.00 40.97 509 GLN A C 1
ATOM 4112 O O . GLN A 1 509 ? 5.372 12.756 0.103 1.00 40.97 509 GLN A O 1
ATOM 4117 N N . SER A 1 510 ? 3.254 13.266 0.627 1.00 34.28 510 SER A N 1
ATOM 4118 C CA . SER A 1 510 ? 2.646 12.207 -0.183 1.00 34.28 510 SER A CA 1
ATOM 4119 C C . SER A 1 510 ? 2.025 12.815 -1.442 1.00 34.28 510 SER A C 1
ATOM 4121 O O . SER A 1 510 ? 1.095 13.619 -1.359 1.00 34.28 510 SER A O 1
ATOM 4123 N N . LEU A 1 511 ? 2.550 12.429 -2.607 1.00 36.38 511 LEU A N 1
ATOM 4124 C CA . LEU A 1 511 ? 1.944 12.658 -3.923 1.00 36.38 511 LEU A CA 1
ATOM 4125 C C . LEU A 1 511 ? 0.982 11.502 -4.272 1.00 36.38 511 LEU A C 1
ATOM 4127 O O . LEU A 1 511 ? 1.205 10.376 -3.826 1.00 36.38 511 LEU A O 1
ATOM 4131 N N . PRO A 1 512 ? -0.083 11.745 -5.060 1.00 41.47 512 PRO A N 1
ATOM 4132 C CA . PRO A 1 512 ? -1.104 10.741 -5.346 1.00 41.47 512 PRO A CA 1
ATOM 4133 C C . PRO A 1 512 ? -0.722 9.816 -6.516 1.00 41.47 512 PRO A C 1
ATOM 4135 O O . PRO A 1 512 ? -0.300 10.276 -7.577 1.00 41.47 512 PRO A O 1
ATOM 4138 N N . VAL A 1 513 ? -0.951 8.512 -6.334 1.00 37.56 513 VAL A N 1
ATOM 4139 C CA . VAL A 1 513 ? -0.881 7.466 -7.372 1.00 37.56 513 VAL A CA 1
ATOM 4140 C C . VAL A 1 513 ? -2.264 7.305 -8.033 1.00 37.56 513 VAL A C 1
ATOM 4142 O O . VAL A 1 513 ? -3.268 7.274 -7.315 1.00 37.56 513 VAL A O 1
ATOM 4145 N N . PRO A 1 514 ? -2.367 7.194 -9.373 1.00 41.38 514 PRO A N 1
ATOM 4146 C CA . PRO A 1 514 ? -3.644 7.039 -10.063 1.00 41.38 514 PRO A CA 1
ATOM 4147 C C . PRO A 1 514 ? -4.126 5.580 -10.063 1.00 41.38 514 PRO A C 1
ATOM 4149 O O . PRO A 1 514 ? -3.370 4.652 -10.346 1.00 41.38 514 PRO A O 1
ATOM 4152 N N . VAL A 1 515 ? -5.420 5.388 -9.795 1.00 40.03 515 VAL A N 1
ATOM 4153 C CA . VAL A 1 515 ? -6.131 4.106 -9.938 1.00 40.03 515 VAL A CA 1
ATOM 4154 C C . VAL A 1 515 ? -6.793 4.064 -11.324 1.00 40.03 515 VAL A C 1
ATOM 4156 O O . VAL A 1 515 ? -7.455 5.041 -11.678 1.00 40.03 515 VAL A O 1
ATOM 4159 N N . PRO A 1 516 ? -6.676 2.977 -12.115 1.00 37.72 516 PRO A N 1
ATOM 4160 C CA . PRO A 1 516 ? -7.355 2.882 -13.403 1.00 37.72 516 PRO A CA 1
ATOM 4161 C C . PRO A 1 516 ? -8.838 2.528 -13.238 1.00 37.72 516 PRO A C 1
ATOM 4163 O O . PRO A 1 516 ? -9.194 1.535 -12.596 1.00 37.72 516 PRO A O 1
ATOM 4166 N N . ASP A 1 517 ? -9.681 3.329 -13.886 1.00 34.56 517 ASP A N 1
ATOM 4167 C CA . ASP A 1 517 ? -11.118 3.135 -14.063 1.00 34.56 517 ASP A CA 1
ATOM 4168 C C . ASP A 1 517 ? -11.445 1.822 -14.796 1.00 34.56 517 ASP A C 1
ATOM 4170 O O . ASP A 1 517 ? -10.872 1.496 -15.837 1.00 34.56 517 ASP A O 1
ATOM 4174 N N . LYS A 1 518 ? -12.435 1.083 -14.285 1.00 39.12 518 LYS A N 1
ATOM 4175 C CA . LYS A 1 518 ? -13.054 -0.060 -14.975 1.00 39.12 518 LYS A CA 1
ATOM 4176 C C . LYS A 1 518 ? -14.576 0.031 -14.915 1.00 39.12 518 LYS A C 1
ATOM 4178 O O . LYS A 1 518 ? -15.190 -0.531 -14.012 1.00 39.12 518 LYS A O 1
ATOM 4183 N N . ARG A 1 519 ? -15.175 0.674 -15.921 1.00 36.09 519 ARG A N 1
ATOM 4184 C CA . ARG A 1 519 ? -16.552 0.492 -16.438 1.00 36.09 519 ARG A CA 1
ATOM 4185 C C . ARG A 1 519 ? -16.521 0.978 -17.904 1.00 36.09 519 ARG A C 1
ATOM 4187 O O . ARG A 1 519 ? -15.914 2.002 -18.155 1.00 36.09 519 ARG A O 1
ATOM 4194 N N . SER A 1 520 ? -17.102 0.352 -18.929 1.00 34.72 520 SER A N 1
ATOM 4195 C CA . SER A 1 520 ? -18.095 -0.721 -18.995 1.00 34.72 520 SER A CA 1
ATOM 4196 C C . SER A 1 520 ? -18.465 -1.042 -20.462 1.00 34.72 520 SER A C 1
ATOM 4198 O O . SER A 1 520 ? -18.307 -0.182 -21.316 1.00 34.72 520 SER A O 1
ATOM 4200 N N . PHE A 1 521 ? -19.081 -2.217 -20.672 1.00 33.31 521 PHE A N 1
ATOM 4201 C CA . PHE A 1 521 ? -19.937 -2.641 -21.802 1.00 33.31 521 PHE A CA 1
ATOM 4202 C C . PHE A 1 521 ? -19.310 -2.838 -23.195 1.00 33.31 521 PHE A C 1
ATOM 4204 O O . PHE A 1 521 ? -18.861 -1.895 -23.823 1.00 33.31 521 PHE A O 1
ATOM 4211 N N . LEU A 1 522 ? -19.489 -4.040 -23.763 1.00 32.91 522 LEU A N 1
ATOM 4212 C CA . LEU A 1 522 ? -20.477 -4.243 -24.832 1.00 32.91 522 LEU A CA 1
ATOM 4213 C C . LEU A 1 522 ? -20.838 -5.726 -25.030 1.00 32.91 522 LEU A C 1
ATOM 4215 O O . LEU A 1 522 ? -20.056 -6.643 -24.797 1.00 32.91 522 LEU A O 1
ATOM 4219 N N . LYS A 1 523 ? -22.106 -5.900 -25.405 1.00 36.97 523 LYS A N 1
ATOM 4220 C CA . LYS A 1 523 ? -22.867 -7.133 -25.621 1.00 36.97 523 LYS A CA 1
ATOM 4221 C C . LYS A 1 523 ? -22.393 -7.867 -26.877 1.00 36.97 523 LYS A C 1
ATOM 4223 O O . LYS A 1 523 ? -22.294 -7.246 -27.930 1.00 36.97 523 LYS A O 1
ATOM 4228 N N . SER A 1 524 ? -22.260 -9.189 -26.810 1.00 31.05 524 SER A N 1
ATOM 4229 C CA . SER A 1 524 ? -22.131 -10.053 -27.992 1.00 31.05 524 SER A CA 1
ATOM 4230 C C . SER A 1 524 ? -23.471 -10.740 -28.267 1.00 31.05 524 SER A C 1
ATOM 4232 O O . SER A 1 524 ? -23.968 -11.503 -27.441 1.00 31.05 524 SER A O 1
ATOM 4234 N N . LYS A 1 525 ? -24.072 -10.447 -29.427 1.00 32.59 525 LYS A N 1
ATOM 4235 C CA . LYS A 1 525 ? -25.154 -11.244 -30.021 1.00 32.59 525 LYS A CA 1
ATOM 4236 C C . LYS A 1 525 ? -24.535 -12.436 -30.755 1.00 32.59 525 LYS A C 1
ATOM 4238 O O . LYS A 1 525 ? -23.574 -12.270 -31.497 1.00 32.59 525 LYS A O 1
ATOM 4243 N N . SER A 1 526 ? -25.114 -13.611 -30.556 1.00 37.03 526 SER A N 1
ATOM 4244 C CA . SER A 1 526 ? -24.796 -14.877 -31.217 1.00 37.03 526 SER A CA 1
ATOM 4245 C C . SER A 1 526 ? -25.683 -15.102 -32.445 1.00 37.03 526 SER A C 1
ATOM 4247 O O . SER A 1 526 ? -26.887 -14.920 -32.323 1.00 37.03 526 SER A O 1
ATOM 4249 N N . VAL A 1 527 ? -25.119 -15.551 -33.580 1.00 36.56 527 VAL A N 1
ATOM 4250 C CA . VAL A 1 527 ? -25.710 -16.531 -34.537 1.00 36.56 527 VAL A CA 1
ATOM 4251 C C . VAL A 1 527 ? -24.596 -17.083 -35.481 1.00 36.56 527 VAL A C 1
ATOM 4253 O O . VAL A 1 527 ? -23.482 -16.571 -35.412 1.00 36.56 527 VAL A O 1
ATOM 4256 N N . PRO A 1 528 ? -24.786 -18.163 -36.282 1.00 47.75 528 PRO A N 1
ATOM 4257 C CA . PRO A 1 528 ? -24.055 -19.413 -36.092 1.00 47.75 528 PRO A CA 1
ATOM 4258 C C . PRO A 1 528 ? -23.208 -19.841 -37.310 1.00 47.75 528 PRO A C 1
ATOM 4260 O O . PRO A 1 528 ? -23.257 -19.259 -38.391 1.00 47.75 528 PRO A O 1
ATOM 4263 N N . GLY A 1 529 ? -22.422 -20.899 -37.113 1.00 39.50 529 GLY A N 1
ATOM 4264 C CA . GLY A 1 529 ? -21.405 -21.363 -38.051 1.00 39.50 529 GLY A CA 1
ATOM 4265 C C . GLY A 1 529 ? -21.889 -21.874 -39.411 1.00 39.50 529 GLY A C 1
ATOM 4266 O O . GLY A 1 529 ? -23.013 -22.351 -39.584 1.00 39.50 529 GLY A O 1
ATOM 4267 N N . ARG A 1 530 ? -20.951 -21.875 -40.366 1.00 30.61 530 ARG A N 1
ATOM 4268 C CA . ARG A 1 530 ? -20.992 -22.715 -41.566 1.00 30.61 530 ARG A CA 1
ATOM 4269 C C . ARG A 1 530 ? -19.574 -23.088 -42.015 1.00 30.61 530 ARG A C 1
ATOM 4271 O O . ARG A 1 530 ? -18.636 -22.316 -41.868 1.00 30.61 530 ARG A O 1
ATOM 4278 N N . LYS A 1 531 ? -19.458 -24.328 -42.491 1.00 40.56 531 LYS A N 1
ATOM 4279 C CA . LYS A 1 531 ? -18.245 -25.088 -42.819 1.00 40.56 531 LYS A CA 1
ATOM 4280 C C . LYS A 1 531 ? -17.529 -24.611 -44.096 1.00 40.56 531 LYS A C 1
ATOM 4282 O O . LYS A 1 531 ? -18.202 -24.251 -45.051 1.00 40.56 531 LYS A O 1
ATOM 4287 N N . GLN A 1 532 ? -16.205 -24.822 -44.083 1.00 39.38 532 GLN A N 1
ATOM 4288 C CA . GLN A 1 532 ? -15.290 -25.197 -45.182 1.00 39.38 532 GLN A CA 1
ATOM 4289 C C . GLN A 1 532 ? -15.211 -24.309 -46.438 1.00 39.38 532 GLN A C 1
ATOM 4291 O O . GLN A 1 532 ? -16.104 -24.362 -47.272 1.00 39.38 532 GLN A O 1
ATOM 4296 N N . SER A 1 533 ? -14.039 -23.699 -46.663 1.00 33.16 533 SER A N 1
ATOM 4297 C CA . SER A 1 533 ? -13.210 -23.948 -47.860 1.00 33.16 533 SER A CA 1
ATOM 4298 C C . SER A 1 533 ? -11.881 -23.185 -47.796 1.00 33.16 533 SER A C 1
ATOM 4300 O O . SER A 1 533 ? -11.822 -22.023 -47.413 1.00 33.16 533 SER A O 1
ATOM 4302 N N . THR A 1 534 ? -10.819 -23.881 -48.180 1.00 47.97 534 THR A N 1
ATOM 4303 C CA . THR A 1 534 ? -9.468 -23.398 -48.474 1.00 47.97 534 THR A CA 1
ATOM 4304 C C . THR A 1 534 ? -9.465 -22.363 -49.597 1.00 47.97 534 THR A C 1
ATOM 4306 O O . THR A 1 534 ? -9.845 -22.718 -50.705 1.00 47.97 534 THR A O 1
ATOM 4309 N N . GLU A 1 535 ? -8.981 -21.146 -49.343 1.00 42.03 535 GLU A N 1
ATOM 4310 C CA . GLU A 1 535 ? -8.377 -20.249 -50.342 1.00 42.03 535 GLU A CA 1
ATOM 4311 C C . GLU A 1 535 ? -7.742 -19.038 -49.637 1.00 42.03 535 GLU A C 1
ATOM 4313 O O . GLU A 1 535 ? -8.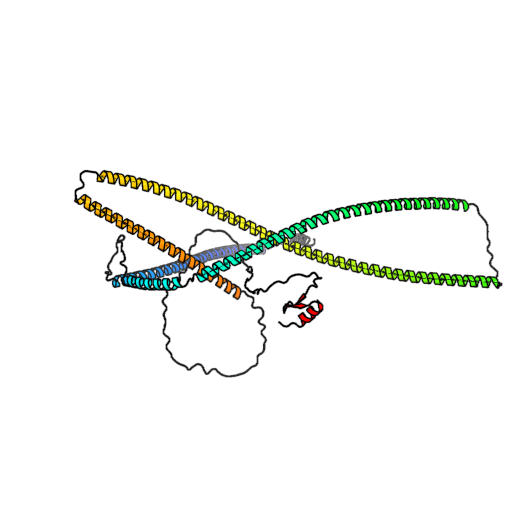173 -18.638 -48.558 1.00 42.03 535 GLU A O 1
ATOM 4318 N N . ARG A 1 536 ? -6.646 -18.530 -50.210 1.00 46.66 536 ARG A N 1
ATOM 4319 C CA . ARG A 1 536 ? -5.737 -17.515 -49.650 1.00 46.66 536 ARG A CA 1
ATOM 4320 C C . ARG A 1 536 ? -6.497 -16.345 -49.012 1.00 46.66 536 ARG A C 1
ATOM 4322 O O . ARG A 1 536 ? -7.171 -15.593 -49.711 1.00 46.66 536 ARG A O 1
ATOM 4329 N N . ALA A 1 537 ? -6.355 -16.185 -47.698 1.00 41.72 537 ALA A N 1
ATOM 4330 C CA . ALA A 1 537 ? -6.935 -15.068 -46.970 1.00 41.72 537 ALA A CA 1
ATOM 4331 C C . ALA A 1 537 ? -6.193 -13.776 -47.342 1.00 41.72 537 ALA A C 1
ATOM 4333 O O . ALA A 1 537 ? -5.087 -13.525 -46.870 1.00 41.72 537 ALA A O 1
ATOM 4334 N N . ASN A 1 538 ? -6.806 -12.976 -48.212 1.00 54.16 538 ASN A N 1
ATOM 4335 C CA . ASN A 1 538 ? -6.527 -11.548 -48.278 1.00 54.16 538 ASN A CA 1
ATOM 4336 C C . ASN A 1 538 ? -6.896 -10.960 -46.911 1.00 54.16 538 ASN A C 1
ATOM 4338 O O . ASN A 1 538 ? -8.045 -11.085 -46.486 1.00 54.16 538 ASN A O 1
ATOM 4342 N N . GLU A 1 539 ? -5.922 -10.374 -46.216 1.00 65.69 539 GLU A N 1
ATOM 4343 C CA . GLU A 1 539 ? -6.147 -9.652 -44.965 1.00 65.69 539 GLU A CA 1
ATOM 4344 C C . GLU A 1 539 ? -7.150 -8.523 -45.222 1.00 65.69 539 GLU A C 1
ATOM 4346 O O . GLU A 1 539 ? -6.857 -7.540 -45.901 1.00 65.69 539 GLU A O 1
ATOM 4351 N N . VAL A 1 540 ? -8.374 -8.704 -44.729 1.00 74.69 540 VAL A N 1
ATOM 4352 C CA . VAL A 1 540 ? -9.414 -7.680 -44.776 1.00 74.69 540 VAL A CA 1
ATOM 4353 C C . VAL A 1 540 ? -9.067 -6.638 -43.720 1.00 74.69 540 VAL A C 1
ATOM 4355 O O . VAL A 1 540 ? -8.932 -6.960 -42.540 1.00 74.69 540 VAL A O 1
ATOM 4358 N N . LEU A 1 541 ? -8.893 -5.393 -44.152 1.00 86.94 541 LEU A N 1
ATOM 4359 C CA . LEU A 1 541 ? -8.517 -4.272 -43.302 1.00 86.94 541 LEU A CA 1
ATOM 4360 C C . LEU A 1 541 ? -9.776 -3.470 -42.949 1.00 86.94 541 LEU A C 1
ATOM 4362 O O . LEU A 1 541 ? -10.551 -3.107 -43.832 1.00 86.94 541 LEU A O 1
ATOM 4366 N N . CYS A 1 542 ? -9.988 -3.170 -41.670 1.00 90.81 542 CYS A N 1
ATOM 4367 C CA . CYS A 1 542 ? -11.210 -2.514 -41.196 1.00 90.81 542 CYS A CA 1
ATOM 4368 C C . CYS A 1 542 ? -10.955 -1.048 -40.825 1.00 90.81 542 CYS A C 1
ATOM 4370 O O . CYS A 1 542 ? -9.934 -0.714 -40.222 1.00 90.81 542 CYS A O 1
ATOM 4372 N N . CYS A 1 543 ? -11.910 -0.163 -41.120 1.00 89.75 543 CYS A N 1
ATOM 4373 C CA . CYS A 1 543 ? -11.855 1.226 -40.665 1.00 89.75 543 CYS A CA 1
ATOM 4374 C C . CYS A 1 543 ? -12.037 1.316 -39.146 1.00 89.75 543 CYS A C 1
ATOM 4376 O O . CYS A 1 543 ? -13.073 0.883 -38.645 1.00 89.75 543 CYS A O 1
ATOM 4378 N N . PRO A 1 544 ? -11.103 1.930 -38.397 1.00 87.38 544 PRO A N 1
ATOM 4379 C CA . PRO A 1 544 ? -11.206 2.008 -36.942 1.00 87.38 544 PRO A CA 1
ATOM 4380 C C . PRO A 1 544 ? -12.352 2.909 -36.456 1.00 87.38 544 PRO A C 1
ATOM 4382 O O . PRO A 1 544 ? -12.761 2.780 -35.309 1.00 87.38 544 PRO A O 1
ATOM 4385 N N . LYS A 1 545 ? -12.883 3.799 -37.309 1.00 87.62 545 LYS A N 1
ATOM 4386 C CA . LYS A 1 545 ? -13.976 4.719 -36.952 1.00 87.62 545 LYS A CA 1
ATOM 4387 C C . LYS A 1 545 ? -15.362 4.076 -37.079 1.00 87.62 545 LYS A C 1
ATOM 4389 O O . LYS A 1 545 ? -16.156 4.153 -36.155 1.00 87.62 545 LYS A O 1
ATOM 4394 N N . CYS A 1 546 ? -15.651 3.419 -38.206 1.00 92.12 546 CYS A N 1
ATOM 4395 C CA . CYS A 1 546 ? -16.985 2.866 -38.500 1.00 92.12 546 CYS A CA 1
ATOM 4396 C C . CYS A 1 546 ? -17.023 1.332 -38.629 1.00 92.12 546 CYS A C 1
ATOM 4398 O O . CYS A 1 546 ? -18.072 0.763 -38.929 1.00 92.12 546 CYS A O 1
ATOM 4400 N N . SER A 1 547 ? -15.879 0.663 -38.454 1.00 91.00 547 SER A N 1
ATOM 4401 C CA . SER A 1 547 ? -15.710 -0.796 -38.558 1.00 91.00 547 SER A CA 1
ATOM 4402 C C . SER A 1 547 ? -16.113 -1.399 -39.907 1.00 91.00 547 SER A C 1
ATOM 4404 O O . SER A 1 547 ? -16.474 -2.568 -39.983 1.00 91.00 547 SER A O 1
ATOM 4406 N N . LYS A 1 548 ? -16.058 -0.610 -40.986 1.00 89.94 548 LYS A N 1
ATOM 4407 C CA . LYS A 1 548 ? -16.332 -1.087 -42.345 1.00 89.94 548 LYS A CA 1
ATOM 4408 C C . LYS A 1 548 ? -15.102 -1.787 -42.932 1.00 89.94 548 LYS A C 1
ATOM 4410 O O . LYS A 1 548 ? -13.985 -1.297 -42.763 1.00 89.94 548 LYS A O 1
ATOM 4415 N N . ASP A 1 549 ? -15.328 -2.901 -43.621 1.00 91.56 549 ASP A N 1
ATOM 4416 C CA . ASP A 1 549 ? -14.290 -3.782 -44.167 1.00 91.56 549 ASP A CA 1
ATOM 4417 C C . ASP A 1 549 ? -13.820 -3.348 -45.561 1.00 91.56 549 ASP A C 1
ATOM 4419 O O . ASP A 1 549 ? -14.630 -3.013 -46.431 1.00 91.56 549 ASP A O 1
ATOM 4423 N N . PHE A 1 550 ? -12.509 -3.409 -45.794 1.00 90.44 550 PHE A N 1
ATOM 4424 C CA . PHE A 1 550 ? -11.865 -3.060 -47.056 1.00 90.44 550 PHE A CA 1
ATOM 4425 C C . PHE A 1 550 ? -10.855 -4.136 -47.458 1.00 90.44 550 PHE A C 1
ATOM 4427 O O . PHE A 1 550 ? -10.020 -4.566 -46.669 1.00 90.44 550 PHE A O 1
ATOM 4434 N N . ALA A 1 551 ? -10.915 -4.560 -48.720 1.00 86.81 551 ALA A N 1
ATOM 4435 C CA . ALA A 1 551 ? -10.017 -5.581 -49.266 1.00 86.81 551 ALA A CA 1
ATOM 4436 C C . ALA A 1 551 ? -8.657 -5.023 -49.735 1.00 86.81 551 ALA A C 1
ATOM 4438 O O . ALA A 1 551 ? -7.750 -5.791 -50.031 1.00 86.81 551 ALA A O 1
ATOM 4439 N N . GLU A 1 552 ? -8.514 -3.698 -49.833 1.00 88.25 552 GLU A N 1
ATOM 4440 C CA . GLU A 1 552 ? -7.298 -3.016 -50.293 1.00 88.25 552 GLU A CA 1
ATOM 4441 C C . GLU A 1 552 ? -6.969 -1.851 -49.356 1.00 88.25 552 GLU A C 1
ATOM 4443 O O . GLU A 1 552 ? -7.830 -1.009 -49.080 1.00 88.25 552 GLU A O 1
ATOM 4448 N N . GLY A 1 553 ? -5.709 -1.763 -48.918 1.00 86.25 553 GLY A N 1
ATOM 4449 C CA . GLY A 1 553 ? -5.254 -0.742 -47.967 1.00 86.25 553 GLY A CA 1
ATOM 4450 C C . GLY A 1 553 ? -5.454 0.696 -48.450 1.00 86.25 553 GLY A C 1
ATOM 4451 O O . GLY A 1 553 ? -5.785 1.564 -47.649 1.00 86.25 553 GLY A O 1
ATOM 4452 N N . GLN A 1 554 ? -5.358 0.949 -49.759 1.00 85.81 554 GLN A N 1
ATOM 4453 C CA . GLN A 1 554 ? -5.548 2.298 -50.300 1.00 85.81 554 GLN A CA 1
ATOM 4454 C C . GLN A 1 554 ? -6.992 2.798 -50.120 1.00 85.81 554 GLN A C 1
ATOM 4456 O O . GLN A 1 554 ? -7.209 3.928 -49.699 1.00 85.81 554 GLN A O 1
ATOM 4461 N N . LYS A 1 555 ? -7.987 1.927 -50.337 1.00 88.56 555 LYS A N 1
ATOM 4462 C CA . LYS A 1 555 ? -9.411 2.270 -50.163 1.00 88.56 555 LYS A CA 1
ATOM 4463 C C . LYS A 1 555 ? -9.785 2.484 -48.700 1.00 88.56 555 LYS A C 1
ATOM 4465 O O . LYS A 1 555 ? -10.689 3.262 -48.405 1.00 88.56 555 LYS A O 1
ATOM 4470 N N . LEU A 1 556 ? -9.096 1.793 -47.793 1.00 92.62 556 LEU A N 1
ATOM 4471 C CA . LEU A 1 556 ? -9.239 2.017 -46.362 1.00 92.62 556 LEU A CA 1
ATOM 4472 C C . LEU A 1 556 ? -8.733 3.411 -45.970 1.00 92.62 556 LEU A C 1
ATOM 4474 O O . LEU A 1 556 ? -9.416 4.107 -45.224 1.00 92.62 556 LEU A O 1
ATOM 4478 N N . LEU A 1 557 ? -7.569 3.824 -46.474 1.00 90.88 557 LEU A N 1
ATOM 4479 C CA . LEU A 1 557 ? -6.985 5.130 -46.158 1.00 90.88 557 LEU A CA 1
ATOM 4480 C C . LEU A 1 557 ? -7.871 6.280 -46.655 1.00 90.88 557 LEU A C 1
ATOM 4482 O O . LEU A 1 557 ? -8.246 7.134 -45.852 1.00 90.88 557 LEU A O 1
ATOM 4486 N N . ASP A 1 558 ? -8.325 6.225 -47.910 1.00 91.38 558 ASP A N 1
ATOM 4487 C CA . ASP A 1 558 ? -9.236 7.231 -48.482 1.00 91.38 558 ASP A CA 1
ATOM 4488 C C . ASP A 1 558 ? -10.562 7.320 -47.694 1.00 91.38 558 ASP A C 1
ATOM 4490 O O . ASP A 1 558 ? -11.161 8.388 -47.518 1.00 91.38 558 ASP A O 1
ATOM 4494 N N . HIS A 1 559 ? -11.033 6.183 -47.172 1.00 93.06 559 HIS A N 1
ATOM 4495 C CA . HIS A 1 559 ? -12.217 6.149 -46.327 1.00 93.06 559 HIS A CA 1
ATOM 4496 C C . HIS A 1 559 ? -11.961 6.716 -44.925 1.00 93.06 559 HIS A C 1
ATOM 4498 O O . HIS A 1 559 ? -12.806 7.444 -44.415 1.00 93.06 559 HIS A O 1
ATOM 4504 N N . ILE A 1 560 ? -10.817 6.437 -44.292 1.00 92.38 560 ILE A N 1
ATOM 4505 C CA . ILE A 1 560 ? -10.475 6.972 -42.960 1.00 92.38 560 ILE A CA 1
ATOM 4506 C C . ILE A 1 560 ? -10.450 8.508 -42.965 1.00 92.38 560 ILE A C 1
ATOM 4508 O O . ILE A 1 560 ? -10.888 9.126 -41.983 1.00 92.38 560 ILE A O 1
ATOM 4512 N N . GLU A 1 561 ? -9.986 9.112 -44.061 1.00 90.19 561 GLU A N 1
ATOM 4513 C CA . GLU A 1 561 ? -9.937 10.568 -44.242 1.00 90.19 561 GLU A CA 1
ATOM 4514 C C . GLU A 1 561 ? -11.328 11.205 -44.363 1.00 90.19 561 GLU A C 1
ATOM 4516 O O . GLU A 1 561 ? -11.537 12.325 -43.900 1.00 90.19 561 GLU A O 1
ATOM 4521 N N . THR A 1 562 ? -12.302 10.481 -44.919 1.00 90.25 562 THR A N 1
ATOM 4522 C CA . THR A 1 562 ? -13.669 10.982 -45.152 1.00 90.25 562 THR A CA 1
ATOM 4523 C C . THR A 1 562 ? -14.705 10.457 -44.154 1.00 90.25 562 THR A C 1
ATOM 4525 O O . THR A 1 562 ? -15.847 10.917 -44.145 1.00 90.25 562 THR A O 1
ATOM 4528 N N . CYS A 1 563 ? -14.330 9.513 -43.289 1.00 89.81 563 CYS A N 1
ATOM 4529 C CA . CYS A 1 563 ? -15.222 8.904 -42.311 1.00 89.81 563 CYS A CA 1
ATOM 4530 C C . CYS A 1 563 ? -15.475 9.853 -41.128 1.00 89.81 563 CYS A C 1
ATOM 4532 O O . CYS A 1 563 ? -14.568 10.141 -40.334 1.00 89.81 563 CYS A O 1
ATOM 4534 N N . VAL A 1 564 ? -16.730 10.291 -41.018 1.00 74.62 564 VAL A N 1
ATOM 4535 C CA . VAL A 1 564 ? -17.316 11.017 -39.882 1.00 74.62 564 VAL A CA 1
ATOM 4536 C C . VAL A 1 564 ? -18.136 10.002 -39.078 1.00 74.62 564 VAL A C 1
ATOM 4538 O O . VAL A 1 564 ? -18.826 9.193 -39.697 1.00 74.62 564 VAL A O 1
ATOM 4541 N N . GLU A 1 565 ? -17.970 9.985 -37.752 1.00 53.47 565 GLU A N 1
ATOM 4542 C CA . GLU A 1 565 ? -18.579 9.002 -36.827 1.00 53.47 565 GLU A CA 1
ATOM 4543 C C . GLU A 1 565 ? -20.100 8.856 -36.955 1.00 53.47 565 GLU A C 1
ATOM 4545 O O . GLU A 1 565 ? -20.797 9.892 -37.089 1.00 53.47 565 GLU A O 1
#

Radius of gyration: 58.3 Å; Cα contacts (8 Å, |Δi|>4): 44; chains: 1; bounding box: 130×99×167 Å

InterPro domains:
  IPR032419 NF-kappa-B essential modulator NEMO, CC2-LZ domain [PF16516] (342-439)
  IPR038926 Centrosomal protein of 55kDa [PTHR31838] (327-564)

Organism: Lottia gigantea (NCBI:txid225164)

Mean predicted aligned error: 24.58 Å

Solvent-accessible surface area (backbone atoms only — not comparable to full-atom values): 34209 Å² total; per-residue (Å²): 142,72,73,74,69,59,62,66,56,53,64,63,57,64,74,74,65,80,92,66,78,67,52,77,64,55,50,52,51,50,50,54,49,48,52,51,49,51,52,49,50,51,50,51,50,53,51,50,53,49,51,52,51,49,52,52,50,51,54,50,52,53,51,52,52,49,52,55,48,52,53,50,54,52,50,52,52,52,50,51,51,48,52,52,50,52,50,48,51,53,50,51,51,52,53,35,52,74,70,74,39,68,93,78,71,76,76,55,103,79,65,84,78,77,79,72,78,52,70,67,58,54,51,50,51,52,54,49,51,52,51,48,53,53,50,49,57,59,52,70,72,61,75,48,70,63,57,59,50,52,51,49,53,51,50,54,53,49,52,54,51,52,53,51,51,51,55,51,49,54,50,50,51,51,50,52,50,53,50,49,56,50,49,53,55,54,50,57,55,52,52,56,51,51,53,51,52,53,52,52,53,50,52,50,50,53,52,50,53,52,50,51,52,53,51,53,51,51,51,51,51,50,51,54,50,50,51,50,51,52,54,54,52,57,64,60,69,78,72,76,89,80,88,86,77,91,84,90,86,81,85,90,78,86,50,76,65,58,53,50,53,49,50,54,50,48,54,51,49,52,53,50,50,51,49,52,50,52,50,49,53,51,51,52,51,52,51,52,51,50,52,50,53,54,51,52,51,52,52,51,53,54,51,53,51,50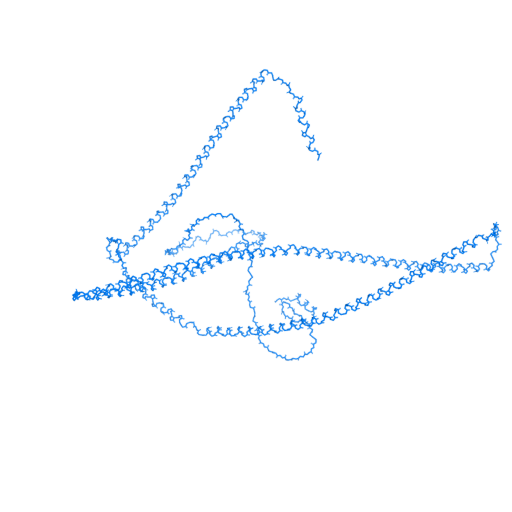,52,52,51,53,52,50,52,50,52,52,52,49,62,61,57,51,55,61,53,52,52,49,54,49,51,53,51,49,52,50,51,53,50,52,53,50,52,48,52,51,52,53,51,51,54,52,50,52,52,52,54,50,51,53,50,51,51,52,50,52,52,51,51,52,51,50,52,53,49,52,50,52,50,50,61,63,70,70,48,100,76,72,52,74,73,47,57,56,52,51,52,52,50,51,53,50,52,49,51,52,50,53,52,51,53,49,50,51,52,50,52,53,49,53,51,52,51,51,52,52,51,50,52,52,49,53,51,51,50,55,53,52,48,52,52,51,51,54,51,51,53,62,71,67,50,79,85,77,79,83,78,82,81,86,77,88,78,92,79,83,83,85,82,96,79,85,78,94,81,79,79,91,76,92,76,84,86,80,82,79,90,75,91,80,85,81,79,88,79,87,85,83,78,91,81,85,89,77,92,81,91,79,88,84,81,89,82,87,79,87,87,88,85,80,90,85,88,84,86,87,86,83,90,81,85,88,81,93,70,88,80,73,74,67,43,60,34,91,80,79,67,50,80,27,84,45,72,68,64,36,52,62,42,59,78,70,62,74,128

Foldseek 3Di:
DPPVVPVVVVVVVVVPDDPPPDDPVVVVVVVVVVVVVVVVVVVVVVVVVVVVVVVVVVVVVVVVVVVVVVVVVVVVVVVVVVVVVVVVLVVVLVVCVVVVHDSPPPDDPPDPDPPDQPVVNVVVVVVVVVVVVVVCVVVVVVPPVVVVVVVVVVVVVVVVVVVVVVVVVVVVVVVVVVVVVVVVVVVVVVVVVVVVVVVVVVVVVVVVVVVVVVVVVVVVVVVVVVVVVVVVVVVVVVDDDDDDDDDDDDDDDDDPVNVVVVVVVVVVVVVVVVVVVVVVVVVVVVVVVVVVVVVVVVVVVVVVVVVVVVVVVVVVVCVVPPPVVVVVVVVVVVVVVVVVVVVVVVVVVVVVVVVVVVVVVVVVVVVVVVVVVVVVVVVVVVVPDPDQPPVNVVVVVVVVVVVVVVVVVVVVVVVVVVVVVVVVVVVVVVVVVVVVVVVVVVVVVVVVVPPPPPDDDPPDDDDDDDDDDPDDDPDDDDDDDDDPDDDDDDPPPDDDDDDDDDDDDDDDDDDDDDDDDDDDDDDDDDDDDDDDDDDDDQPWDAAPQPRDTDSDPVVSVVCNVVDDD

Sequence (565 aa):
MNEIRIKGTMETLAQKQFTRTPSSEESIENSMLKEKIENLKLVIKQSNQQLDSERIKIKGVETVTKLLQETRDELQTTQKQKRALEAAVKNLQSRLTINSLPDDVTLQENDVYVASLCPQTLENLSRENVRLKNLLHQCGNGVEVKDLNKFQDTIDDLNKRITNLTVENDHLQNQLRNAQDSNNKYGYENQSYGDQIAIENHQELENFQTILRSFASQCQDLDSKLNKVKEESNVRRSSSSSSISNDRSSFQHVTSEELEILKKNNLQLESKVTEITSMNVRWQEYTKQLVRTIQEQKTEILNHQSILQERTAEINSLRTKFPSGIESTLNEAYDQCQQIQQEKAIAEQEASQFKSLYQELNHSVEEKQARIQELQERVRNLSSGPNIGEDSAETITVLMAQIQICAEDFEKERKDRARAQSELTDVRAQLEKSKKEADRYRVMYQTKINQPRDLYQPTAFIPAVQSNVEAQLASRGHREREELVIDGPGSLNLKDYEILDPSSKDVYQSLPVPVPDKRSFLKSKSVPGRKQSTERANEVLCCPKCSKDFAEGQKLLDHIETCVE

pLDDT: mean 74.29, std 20.82, range [30.61, 96.81]

Secondary structure (DSSP, 8-state):
--SHHHHHHHHHHHTSS---PPPHHHHHHHHHHHHHHHHHHHHHHHHHHHHHHHHHHHHHHHHHHHHHHHHHHHHHHHHHHHHHHHHHHHHHHHHHHHTT--TT----TT-----PPPHHHHHHHHHHHHHHHHHHHHHHTTS-HHHHHHHHHHHHHHHHHHHHHHHHHHHHHHHHHHHHHHHHHHHHHHHHHHHHHHHHHHHHHHHHHHHHHHHHHHHHHHHHHHHHHHHHHHHHTTS------------S---HHHHHHHHHHHHHHHHHHHHHHHHHHHHHHHHHHHHHHHHHHHHHHHHHHHHHHHHHHHHHHHHHHHHHHHHHHHHHHHHHHHHHHHHHHHHHHHHHHHHHHHHHHHHHHHHHHHHHHHHHHHHHHHHTSTT--HHHHHHHHHHHHHHHHHHHHHHHHHHHHHHHHHHHHHHHHHHHHHHHHHHHHHHHHHHHHSS------------------S-SSS----------------------------------PPPPPPPPP-----PPPP--------------EE-TTT--EESSHHHHHHHHHH---